Protein AF-0000000084674754 (afdb_homodimer)

pLDDT: mean 93.92, std 8.34, range [37.72, 98.94]

Sequence (606 aa):
MDKSKILLATGLSGFVGRHLQTLPMPASGSWRLLESLPYDLLDPVSLDAWLQTGVPDAVIHLAGQTFVPEAFKDPAHTLQVNLLGTLNLLQALKRAGFNGTFLFVSSGDVYGQVAEADLPITESLAPKPRNPYAVSKVAAELLCLQWGYAEGWRMLIARPFNHIGPGQAPSFVVPGMAQQIVRADGAQRITLEVGDIDVSRDFLDVRDVISAYFALLEHGRSGEIYNLCSGVERTIRELILQMARLRGVSVELVQDPSRLRPADQRRVVGSAAKLQQDTGWKPSISITETLQSVLSDWEAREVMDKSKILLATGLSGFVGRHLQTLPMPASGSWRLLESLPYDLLDPVSLDAWLQTGVPDAVIHLAGQTFVPEAFKDPAHTLQVNLLGTLNLLQALKRAGFNGTFLFVSSGDVYGQVAEADLPITESLAPKPRNPYAVSKVAAELLCLQWGYAEGWRMLIARPFNHIGPGQAPSFVVPGMAQQIVRADGAQRITLEVGDIDVSRDFLDVRDVISAYFALLEHGRSGEIYNLCSGVERTIRELILQMARLRGVSVELVQDPSRLRPADQRRVVGSAAKLQQDTGWKPSISITETLQSVLSDWEAREV

Organism: Aquipseudomonas alcaligenes (strain ATCC 14909 / DSM 50342 / CCUG 1425 / JCM 20561 / NBRC 14159 / NCIMB 9945 / NCTC 10367 / 1577) (NCBI:txid1215092)

Structure (mmCIF, N/CA/C/O backbone):
data_AF-0000000084674754-model_v1
#
loop_
_entity.id
_entity.type
_entity.pdbx_description
1 polymer 'NAD-dependent epimerase/dehydratase family protein'
#
loop_
_atom_site.group_PDB
_atom_site.id
_atom_site.type_symbol
_atom_site.label_atom_id
_atom_site.label_alt_id
_atom_site.label_comp_id
_atom_site.label_asym_id
_atom_site.label_entity_id
_atom_site.label_seq_id
_atom_site.pdbx_PDB_ins_code
_atom_site.Cartn_x
_atom_site.Cartn_y
_atom_site.Cartn_z
_atom_site.occupancy
_atom_site.B_iso_or_equiv
_atom_site.auth_seq_id
_atom_site.auth_comp_id
_atom_site.auth_asym_id
_atom_site.auth_atom_id
_atom_site.pdbx_PDB_model_num
ATOM 1 N N . MET A 1 1 ? 36.625 24.047 5.758 1 37.72 1 MET A N 1
ATOM 2 C CA . MET A 1 1 ? 35.344 24.781 5.715 1 37.72 1 MET A CA 1
ATOM 3 C C . MET A 1 1 ? 34.156 23.828 5.66 1 37.72 1 MET A C 1
ATOM 5 O O . MET A 1 1 ? 34.062 23.016 4.742 1 37.72 1 MET A O 1
ATOM 9 N N . ASP A 1 2 ? 33.656 23.344 6.777 1 52.28 2 ASP A N 1
ATOM 10 C CA . ASP A 1 2 ? 32.781 22.203 7.012 1 52.28 2 ASP A CA 1
ATOM 11 C C . ASP A 1 2 ? 31.531 22.25 6.133 1 52.28 2 ASP A C 1
ATOM 13 O O . ASP A 1 2 ? 30.734 23.203 6.234 1 52.28 2 ASP A O 1
ATOM 17 N N . LYS A 1 3 ? 31.547 21.719 4.91 1 70.19 3 LYS A N 1
ATOM 18 C CA . LYS A 1 3 ? 30.625 21.859 3.783 1 70.19 3 LYS A CA 1
ATOM 19 C C . LYS A 1 3 ? 29.203 21.469 4.176 1 70.19 3 LYS A C 1
ATOM 21 O O . LYS A 1 3 ? 28.984 20.406 4.777 1 70.19 3 LYS A O 1
ATOM 26 N N . SER A 1 4 ? 28.234 22.406 4.199 1 87.38 4 SER A N 1
ATOM 27 C CA . SER A 1 4 ? 26.828 22.234 4.492 1 87.38 4 SER A CA 1
ATOM 28 C C . SER A 1 4 ? 26.25 21.047 3.715 1 87.38 4 SER A C 1
ATOM 30 O O . SER A 1 4 ? 26.672 20.781 2.59 1 87.38 4 SER A O 1
ATOM 32 N N . LYS A 1 5 ? 25.453 20.281 4.43 1 93.88 5 LYS A N 1
ATOM 33 C CA . LYS A 1 5 ? 24.703 19.203 3.789 1 93.88 5 LYS A CA 1
ATOM 34 C C . LYS A 1 5 ? 23.547 19.75 2.957 1 93.88 5 LYS A C 1
ATOM 36 O O . LYS A 1 5 ? 22.875 20.688 3.369 1 93.88 5 LYS A O 1
ATOM 41 N N . ILE A 1 6 ? 23.422 19.203 1.794 1 96.06 6 ILE A N 1
ATOM 42 C CA . ILE A 1 6 ? 22.406 19.672 0.865 1 96.06 6 ILE A CA 1
ATOM 43 C C . ILE A 1 6 ? 21.109 18.922 1.103 1 96.06 6 ILE A C 1
ATOM 45 O O . ILE A 1 6 ? 21.078 17.688 1.097 1 96.06 6 ILE A O 1
ATOM 49 N N . LEU A 1 7 ? 20.031 19.734 1.312 1 97.06 7 LEU A N 1
ATOM 50 C CA . LEU A 1 7 ? 18.688 19.188 1.508 1 97.06 7 LEU A CA 1
ATOM 51 C C . LEU A 1 7 ? 17.797 19.516 0.313 1 97.06 7 LEU A C 1
ATOM 53 O O . LEU A 1 7 ? 17.688 20.672 -0.09 1 97.06 7 LEU A O 1
ATOM 57 N N . LEU A 1 8 ? 17.281 18.5 -0.299 1 98 8 LEU A N 1
ATOM 58 C CA . LEU A 1 8 ? 16.188 18.688 -1.251 1 98 8 LEU A CA 1
ATOM 59 C C . LEU A 1 8 ? 14.836 18.5 -0.576 1 98 8 LEU A C 1
ATOM 61 O O . LEU A 1 8 ? 14.609 17.5 0.103 1 98 8 LEU A O 1
ATOM 65 N N . ALA A 1 9 ? 13.992 19.469 -0.697 1 97.94 9 ALA A N 1
ATOM 66 C CA . ALA A 1 9 ? 12.633 19.359 -0.186 1 97.94 9 ALA A CA 1
ATOM 67 C C . ALA A 1 9 ? 11.609 19.609 -1.295 1 97.94 9 ALA A C 1
ATOM 69 O O . ALA A 1 9 ? 11.68 20.609 -2 1 97.94 9 ALA A O 1
ATOM 70 N N . THR A 1 10 ? 10.773 18.609 -1.489 1 98.5 10 THR A N 1
ATOM 71 C CA . THR A 1 10 ? 9.648 18.828 -2.396 1 98.5 10 THR A CA 1
ATOM 72 C C . THR A 1 10 ? 8.445 19.391 -1.643 1 98.5 10 THR A C 1
ATOM 74 O O . THR A 1 10 ? 8.391 19.312 -0.413 1 98.5 10 THR A O 1
ATOM 77 N N . GLY A 1 11 ? 7.449 19.969 -2.408 1 97.44 11 GLY A N 1
ATOM 78 C CA . GLY A 1 11 ? 6.219 20.453 -1.793 1 97.44 11 GLY A CA 1
ATOM 79 C C . GLY A 1 11 ? 6.391 21.75 -1.045 1 97.44 11 GLY A C 1
ATOM 80 O O . GLY A 1 11 ? 5.652 22.031 -0.101 1 97.44 11 GLY A O 1
ATOM 81 N N . LEU A 1 12 ? 7.332 22.578 -1.44 1 96.56 12 LEU A N 1
ATOM 82 C CA . LEU A 1 12 ? 7.691 23.797 -0.723 1 96.56 12 LEU A CA 1
ATOM 83 C C . LEU A 1 12 ? 6.586 24.844 -0.844 1 96.56 12 LEU A C 1
ATOM 85 O O . LEU A 1 12 ? 6.555 25.812 -0.077 1 96.56 12 LEU A O 1
ATOM 89 N N . SER A 1 13 ? 5.648 24.703 -1.754 1 94.62 13 SER A N 1
ATOM 90 C CA . SER A 1 13 ? 4.57 25.672 -1.922 1 94.62 13 SER A CA 1
ATOM 91 C C . SER A 1 13 ? 3.387 25.344 -1.016 1 94.62 13 SER A C 1
ATOM 93 O O . SER A 1 13 ? 2.447 26.125 -0.902 1 94.62 13 SER A O 1
ATOM 95 N N . GLY A 1 14 ? 3.416 24.219 -0.408 1 95.31 14 GLY A N 1
ATOM 96 C CA . GLY A 1 14 ? 2.348 23.828 0.498 1 95.31 14 GLY A CA 1
ATOM 97 C C . GLY A 1 14 ? 2.502 24.422 1.89 1 95.31 14 GLY A C 1
ATOM 98 O O . GLY A 1 14 ? 3.471 25.125 2.166 1 95.31 14 GLY A O 1
ATOM 99 N N . PHE A 1 15 ? 1.569 24.094 2.789 1 96.5 15 PHE A N 1
ATOM 100 C CA . PHE A 1 15 ? 1.485 24.609 4.148 1 96.5 15 PHE A CA 1
ATOM 101 C C . PHE A 1 15 ? 2.777 24.344 4.91 1 96.5 15 PHE A C 1
ATOM 103 O O . PHE A 1 15 ? 3.451 25.281 5.352 1 96.5 15 PHE A O 1
ATOM 110 N N . VAL A 1 16 ? 3.244 23.031 5.012 1 97.56 16 VAL A N 1
ATOM 111 C CA . VAL A 1 16 ? 4.441 22.656 5.762 1 97.56 16 VAL A CA 1
ATOM 112 C C . VAL A 1 16 ? 5.684 23.156 5.035 1 97.56 16 VAL A C 1
ATOM 114 O O . VAL A 1 16 ? 6.625 23.641 5.668 1 97.56 16 VAL A O 1
ATOM 117 N N . GLY A 1 17 ? 5.676 23.094 3.703 1 97.12 17 GLY A N 1
ATOM 118 C CA . GLY A 1 17 ? 6.805 23.531 2.895 1 97.12 17 GLY A CA 1
ATOM 119 C C . GLY A 1 17 ? 7.145 25 3.088 1 97.12 17 GLY A C 1
ATOM 120 O O . GLY A 1 17 ? 8.32 25.359 3.174 1 97.12 17 GLY A O 1
ATOM 121 N N . ARG A 1 18 ? 6.145 25.875 3.166 1 96.25 18 ARG A N 1
ATOM 122 C CA . ARG A 1 18 ? 6.367 27.297 3.359 1 96.25 18 ARG A CA 1
ATOM 123 C C . ARG A 1 18 ? 7.047 27.562 4.699 1 96.25 18 ARG A C 1
ATOM 125 O O . ARG A 1 18 ? 7.918 28.438 4.793 1 96.25 18 ARG A O 1
ATOM 132 N N . HIS A 1 19 ? 6.629 26.844 5.707 1 97 19 HIS A N 1
ATOM 133 C CA . HIS A 1 19 ? 7.27 26.984 7.012 1 97 19 HIS A CA 1
ATOM 134 C C . HIS A 1 19 ? 8.695 26.453 6.98 1 97 19 HIS A C 1
ATOM 136 O O . HIS A 1 19 ? 9.594 27.047 7.582 1 97 19 HIS A O 1
ATOM 142 N N . LEU A 1 20 ? 8.898 25.328 6.281 1 96.38 20 LEU A N 1
ATOM 143 C CA . LEU A 1 20 ? 10.219 24.719 6.164 1 96.38 20 LEU A CA 1
ATOM 144 C C . LEU A 1 20 ? 11.211 25.703 5.547 1 96.38 20 LEU A C 1
ATOM 146 O O . LEU A 1 20 ? 12.375 25.766 5.949 1 96.38 20 LEU A O 1
ATOM 150 N N . GLN A 1 21 ? 10.742 26.516 4.629 1 93.94 21 GLN A N 1
ATOM 151 C CA . GLN A 1 21 ? 11.578 27.484 3.924 1 93.94 21 GLN A CA 1
ATOM 152 C C . GLN A 1 21 ? 11.898 28.688 4.809 1 93.94 21 GLN A C 1
ATOM 154 O O . GLN A 1 21 ? 12.93 29.344 4.629 1 93.94 21 GLN A O 1
ATOM 159 N N . THR A 1 22 ? 11.055 28.984 5.781 1 91.69 22 THR A N 1
ATOM 160 C CA . THR A 1 22 ? 11.172 30.25 6.504 1 91.69 22 THR A CA 1
ATOM 161 C C . THR A 1 22 ? 11.828 30.031 7.867 1 91.69 22 THR A C 1
ATOM 163 O O . THR A 1 22 ? 12.461 30.938 8.406 1 91.69 22 THR A O 1
ATOM 166 N N . LEU A 1 23 ? 11.672 28.844 8.391 1 89.12 23 LEU A N 1
ATOM 167 C CA . LEU A 1 23 ? 12.266 28.562 9.695 1 89.12 23 LEU A CA 1
ATOM 168 C C . LEU A 1 23 ? 13.781 28.406 9.578 1 89.12 23 LEU A C 1
ATOM 170 O O . LEU A 1 23 ? 14.289 27.938 8.562 1 89.12 23 LEU A O 1
ATOM 174 N N . PRO A 1 24 ? 14.414 28.891 10.664 1 83.19 24 PRO A N 1
ATOM 175 C CA . PRO A 1 24 ? 15.859 28.672 10.672 1 83.19 24 PRO A CA 1
ATOM 176 C C . PRO A 1 24 ? 16.234 27.203 10.688 1 83.19 24 PRO A C 1
ATOM 178 O O . PRO A 1 24 ? 15.562 26.391 11.344 1 83.19 24 PRO A O 1
ATOM 181 N N . MET A 1 25 ? 17.25 26.953 9.906 1 81 25 MET A N 1
ATOM 182 C CA . MET A 1 25 ? 17.75 25.594 9.914 1 81 25 MET A CA 1
ATOM 183 C C . MET A 1 25 ? 18.359 25.234 11.266 1 81 25 MET A C 1
ATOM 185 O O . MET A 1 25 ? 18.984 26.078 11.906 1 81 25 MET A O 1
ATOM 189 N N . PRO A 1 26 ? 18.031 23.953 11.602 1 78.25 26 PRO A N 1
ATOM 190 C CA . PRO A 1 26 ? 18.641 23.578 12.875 1 78.25 26 PRO A CA 1
ATOM 191 C C . PRO A 1 26 ? 20.172 23.688 12.844 1 78.25 26 PRO A C 1
ATOM 193 O O . PRO A 1 26 ? 20.781 23.531 11.781 1 78.25 26 PRO A O 1
ATOM 196 N N . ALA A 1 27 ? 20.594 24.031 14.016 1 66.94 27 ALA A N 1
ATOM 197 C CA . ALA A 1 27 ? 22.047 24.203 14.156 1 66.94 27 ALA A CA 1
ATOM 198 C C . ALA A 1 27 ? 22.766 22.891 13.859 1 66.94 27 ALA A C 1
ATOM 200 O O . ALA A 1 27 ? 23.828 22.891 13.227 1 66.94 27 ALA A O 1
ATOM 201 N N . SER A 1 28 ? 22.125 21.906 14.289 1 69 28 SER A N 1
ATOM 202 C CA . SER A 1 28 ? 22.766 20.609 14.055 1 69 28 SER A CA 1
ATOM 203 C C . SER A 1 28 ? 22.641 20.188 12.594 1 69 28 SER A C 1
ATOM 205 O O . SER A 1 28 ? 21.625 20.469 11.953 1 69 28 SER A O 1
ATOM 207 N N . GLY A 1 29 ? 23.641 19.75 11.938 1 70.94 29 GLY A N 1
ATOM 208 C CA . GLY A 1 29 ? 23.641 19.094 10.633 1 70.94 29 GLY A CA 1
ATOM 209 C C . GLY A 1 29 ? 24.109 20 9.516 1 70.94 29 GLY A C 1
ATOM 210 O O . GLY A 1 29 ? 24.516 19.531 8.445 1 70.94 29 GLY A O 1
ATOM 211 N N . SER A 1 30 ? 23.953 21.406 9.789 1 85.31 30 SER A N 1
ATOM 212 C CA . SER A 1 30 ? 24.438 22.359 8.797 1 85.31 30 SER A CA 1
ATOM 213 C C . SER A 1 30 ? 23.781 22.109 7.441 1 85.31 30 SER A C 1
ATOM 215 O O . SER A 1 30 ? 24.469 21.906 6.438 1 85.31 30 SER A O 1
ATOM 217 N N . TRP A 1 31 ? 22.406 22.266 7.434 1 92.81 31 TRP A N 1
ATOM 218 C CA . TRP A 1 31 ? 21.656 21.984 6.219 1 92.81 31 TRP A CA 1
ATOM 219 C C . TRP A 1 31 ? 21.484 23.25 5.383 1 92.81 31 TRP A C 1
ATOM 221 O O . TRP A 1 31 ? 21.3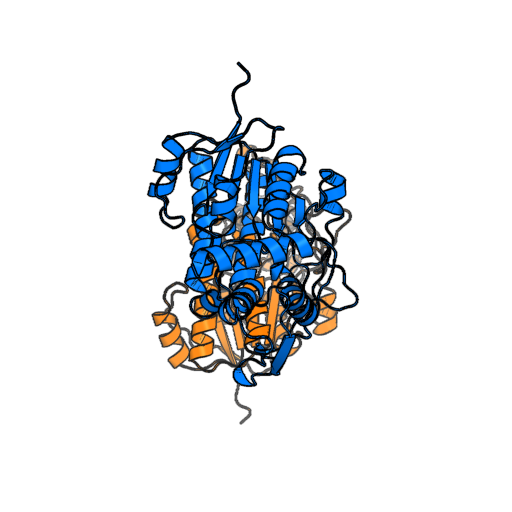28 24.344 5.93 1 92.81 31 TRP A O 1
ATOM 231 N N . ARG A 1 32 ? 21.562 23.031 4.137 1 92.25 32 ARG A N 1
ATOM 232 C CA . ARG A 1 32 ? 21.188 24.062 3.168 1 92.25 32 ARG A CA 1
ATOM 233 C C . ARG A 1 32 ? 20.188 23.516 2.148 1 92.25 32 ARG A C 1
ATOM 235 O O . ARG A 1 32 ? 20.406 22.438 1.577 1 92.25 32 ARG A O 1
ATOM 242 N N . LEU A 1 33 ? 19.156 24.312 1.913 1 94.62 33 LEU A N 1
ATOM 243 C CA . LEU A 1 33 ? 18.156 23.875 0.943 1 94.62 33 LEU A CA 1
ATOM 244 C C . LEU A 1 33 ? 18.688 24 -0.48 1 94.62 33 LEU A C 1
ATOM 246 O O . LEU A 1 33 ? 19.25 25.031 -0.846 1 94.62 33 LEU A O 1
ATOM 250 N N . LEU A 1 34 ? 18.531 22.938 -1.22 1 94.81 34 LEU A N 1
ATOM 251 C CA . LEU A 1 34 ? 18.812 23.031 -2.65 1 94.81 34 LEU A CA 1
ATOM 252 C C . LEU A 1 34 ? 17.812 23.953 -3.342 1 94.81 34 LEU A C 1
ATOM 254 O O . LEU A 1 34 ? 16.609 23.844 -3.133 1 94.81 34 LEU A O 1
ATOM 258 N N . GLU A 1 35 ? 18.344 24.859 -4.082 1 92.5 35 GLU A N 1
ATOM 259 C CA . GLU A 1 35 ? 17.453 25.781 -4.805 1 92.5 35 GLU A CA 1
ATOM 260 C C . GLU A 1 35 ? 16.453 25.016 -5.66 1 92.5 35 GLU A C 1
ATOM 262 O O . GLU A 1 35 ? 16.828 24.125 -6.422 1 92.5 35 GLU A O 1
ATOM 267 N N . SER A 1 36 ? 15.242 25.391 -5.461 1 88.19 36 SER A N 1
ATOM 268 C CA . SER A 1 36 ? 14.18 24.672 -6.152 1 88.19 36 SER A CA 1
ATOM 269 C C . SER A 1 36 ? 13.961 25.219 -7.559 1 88.19 36 SER A C 1
ATOM 271 O O . SER A 1 36 ? 13.859 26.438 -7.746 1 88.19 36 SER A O 1
ATOM 273 N N . LEU A 1 37 ? 13.914 24.344 -8.523 1 92.12 37 LEU A N 1
ATOM 274 C CA . LEU A 1 37 ? 13.414 24.656 -9.859 1 92.12 37 LEU A CA 1
ATOM 275 C C . LEU A 1 37 ? 11.977 24.172 -10.023 1 92.12 37 LEU A C 1
ATOM 277 O O . LEU A 1 37 ? 11.523 23.281 -9.289 1 92.12 37 LEU A O 1
ATOM 281 N N . PRO A 1 38 ? 11.273 24.906 -10.953 1 94.56 38 PRO A N 1
ATOM 282 C CA . PRO A 1 38 ? 9.93 24.375 -11.234 1 94.56 38 PRO A CA 1
ATOM 283 C C . PRO A 1 38 ? 9.953 22.906 -11.617 1 94.56 38 PRO A C 1
ATOM 285 O O . PRO A 1 38 ? 10.797 22.469 -12.406 1 94.56 38 PRO A O 1
ATOM 288 N N . TYR A 1 39 ? 9.109 22.156 -11 1 96.75 39 TYR A N 1
ATOM 289 C CA . TYR A 1 39 ? 9.047 20.719 -11.297 1 96.75 39 TYR A CA 1
ATOM 290 C C . TYR A 1 39 ? 7.621 20.203 -11.211 1 96.75 39 TYR A C 1
ATOM 292 O O . TYR A 1 39 ? 6.742 20.875 -10.656 1 96.75 39 TYR A O 1
ATOM 300 N N . ASP A 1 40 ? 7.363 19.078 -11.867 1 97.94 40 ASP A N 1
ATOM 301 C CA . ASP A 1 40 ? 6.156 18.266 -11.781 1 97.94 40 ASP A CA 1
ATOM 302 C C . ASP A 1 40 ? 6.496 16.797 -11.508 1 97.94 40 ASP A C 1
ATOM 304 O O . ASP A 1 40 ? 7.23 16.172 -12.273 1 97.94 40 ASP A O 1
ATOM 308 N N . LEU A 1 41 ? 5.973 16.297 -10.391 1 98.44 41 LEU A N 1
ATOM 309 C CA . LEU A 1 41 ? 6.273 14.914 -10.023 1 98.44 41 LEU A CA 1
ATOM 310 C C . LEU A 1 41 ? 5.895 13.953 -11.141 1 98.44 41 LEU A C 1
ATOM 312 O O . LEU A 1 41 ? 6.453 12.859 -11.242 1 98.44 41 LEU A O 1
ATOM 316 N N . LEU A 1 42 ? 4.922 14.328 -11.945 1 98.31 42 LEU A N 1
ATOM 317 C CA . LEU A 1 42 ? 4.445 13.445 -13.008 1 98.31 42 LEU A CA 1
ATOM 318 C C . LEU A 1 42 ? 5.195 13.703 -14.305 1 98.31 42 LEU A C 1
ATOM 320 O O . LEU A 1 42 ? 4.863 13.125 -15.344 1 98.31 42 LEU A O 1
ATOM 324 N N . ASP A 1 43 ? 6.238 14.57 -14.266 1 98.31 43 ASP A N 1
ATOM 325 C CA . ASP A 1 43 ? 7.109 14.844 -15.398 1 98.31 43 ASP A CA 1
ATOM 326 C C . ASP A 1 43 ? 8.562 14.516 -15.07 1 98.31 43 ASP A C 1
ATOM 328 O O . ASP A 1 43 ? 9.32 15.391 -14.641 1 98.31 43 ASP A O 1
ATOM 332 N N . PRO A 1 44 ? 8.984 13.328 -15.438 1 98.06 44 PRO A N 1
ATO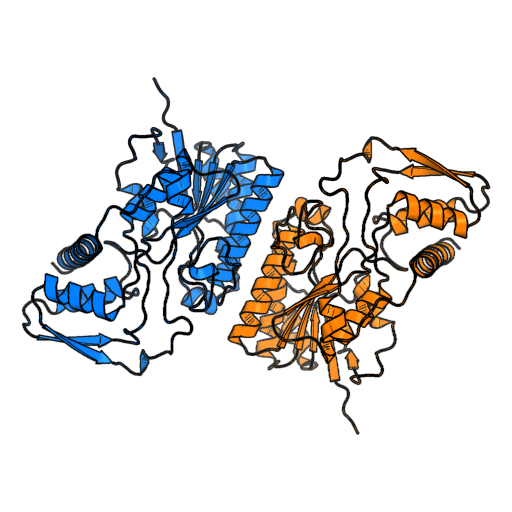M 333 C CA . PRO A 1 44 ? 10.344 12.898 -15.094 1 98.06 44 PRO A CA 1
ATOM 334 C C . PRO A 1 44 ? 11.414 13.852 -15.625 1 98.06 44 PRO A C 1
ATOM 336 O O . PRO A 1 44 ? 12.453 14.047 -14.984 1 98.06 44 PRO A O 1
ATOM 339 N N . VAL A 1 45 ? 11.18 14.477 -16.719 1 98.12 45 VAL A N 1
ATOM 340 C CA . VAL A 1 45 ? 12.156 15.367 -17.344 1 98.12 45 VAL A CA 1
ATOM 341 C C . VAL A 1 45 ? 12.406 16.578 -16.438 1 98.12 45 VAL A C 1
ATOM 343 O O . VAL A 1 45 ? 13.547 17.016 -16.297 1 98.12 45 VAL A O 1
ATOM 346 N N . SER A 1 46 ? 11.406 17.109 -15.859 1 98.38 46 SER A N 1
ATOM 347 C CA . SER A 1 46 ? 11.547 18.266 -14.977 1 98.38 46 SER A CA 1
ATOM 348 C C . SER A 1 46 ? 12.32 17.906 -13.711 1 98.38 46 SER A C 1
ATOM 350 O O . SER A 1 46 ? 13.062 18.719 -13.172 1 98.38 46 SER A O 1
ATOM 352 N N . LEU A 1 47 ? 12.195 16.688 -13.219 1 98.44 47 LEU A N 1
ATOM 353 C CA . LEU A 1 47 ? 12.906 16.219 -12.039 1 98.44 47 LEU A CA 1
ATOM 354 C C . LEU A 1 47 ? 14.391 16.016 -12.344 1 98.44 47 LEU A C 1
ATOM 356 O O . LEU A 1 47 ? 15.25 16.391 -11.539 1 98.44 47 LEU A O 1
ATOM 360 N N . ASP A 1 48 ? 14.664 15.477 -13.531 1 98.19 48 ASP A N 1
ATOM 361 C CA . ASP A 1 48 ? 16.047 15.336 -13.961 1 98.19 48 ASP A CA 1
ATOM 362 C C . ASP A 1 48 ? 16.734 16.688 -14.047 1 98.19 48 ASP A C 1
ATOM 364 O O . ASP A 1 48 ? 17.891 16.844 -13.617 1 98.19 48 ASP A O 1
ATOM 368 N N . ALA A 1 49 ? 16.047 17.641 -14.633 1 97.88 49 ALA A N 1
ATOM 369 C CA . ALA A 1 49 ? 16.594 18.984 -14.766 1 97.88 49 ALA A CA 1
ATOM 370 C C . ALA A 1 49 ? 16.891 19.594 -13.398 1 97.88 49 ALA A C 1
ATOM 372 O O . ALA A 1 49 ? 17.938 20.219 -13.203 1 97.88 49 ALA A O 1
ATOM 373 N N . TRP A 1 50 ? 16 19.406 -12.453 1 97.44 50 TRP A N 1
ATOM 374 C CA . TRP A 1 50 ? 16.188 19.906 -11.094 1 97.44 50 TRP A CA 1
ATOM 375 C C . TRP A 1 50 ? 17.422 19.281 -10.453 1 97.44 50 TRP A C 1
ATOM 377 O O . TRP A 1 50 ? 18.25 20 -9.875 1 97.44 50 TRP A O 1
ATOM 387 N N . LEU A 1 51 ? 17.625 18.016 -10.617 1 97.5 51 LEU A N 1
ATOM 388 C CA . LEU A 1 51 ? 18.672 17.297 -9.922 1 97.5 51 LEU A CA 1
ATOM 389 C C . LEU A 1 51 ? 20.016 17.484 -10.609 1 97.5 51 LEU A C 1
ATOM 391 O O . LEU A 1 51 ? 21.062 17.094 -10.078 1 97.5 51 LEU A O 1
ATOM 395 N N . GLN A 1 52 ? 20.016 18.094 -11.805 1 96.31 52 GLN A N 1
ATOM 396 C CA . GLN A 1 52 ? 21.266 18.5 -12.445 1 96.31 52 GLN A CA 1
ATOM 397 C C . GLN A 1 52 ? 21.922 19.656 -11.695 1 96.31 52 GLN A C 1
ATOM 399 O O . GLN A 1 52 ? 23.125 19.875 -11.82 1 96.31 52 GLN A O 1
ATOM 404 N N . THR A 1 53 ? 21.109 20.312 -10.914 1 95.19 53 THR A N 1
ATOM 405 C CA . THR A 1 53 ? 21.641 21.469 -10.188 1 95.19 53 THR A CA 1
ATOM 406 C C . THR A 1 53 ? 22.438 21.016 -8.969 1 95.19 53 THR A C 1
ATOM 408 O O . THR A 1 53 ? 23.203 21.797 -8.391 1 95.19 53 THR A O 1
ATOM 411 N N . GLY A 1 54 ? 22.219 19.812 -8.523 1 95.69 54 GLY A N 1
ATOM 412 C CA . GLY A 1 54 ? 22.938 19.266 -7.387 1 95.69 54 GLY A CA 1
ATOM 413 C C . GLY A 1 54 ? 22.344 17.969 -6.863 1 95.69 54 GLY A C 1
ATOM 414 O O . GLY A 1 54 ? 21.109 17.797 -6.883 1 95.69 54 GLY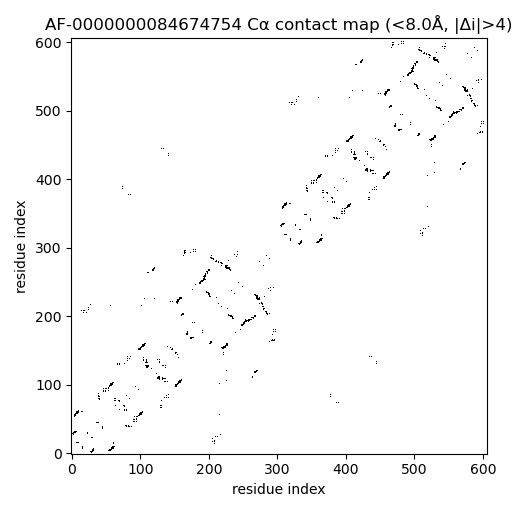 A O 1
ATOM 415 N N . VAL A 1 55 ? 23.188 17.125 -6.375 1 97.06 55 VAL A N 1
ATOM 416 C CA . VAL A 1 55 ? 22.75 15.898 -5.738 1 97.06 55 VAL A CA 1
ATOM 417 C C . VAL A 1 55 ? 22.594 16.125 -4.234 1 97.06 55 VAL A C 1
ATOM 419 O O . VAL A 1 55 ? 23.562 16.469 -3.551 1 97.06 55 VAL A O 1
ATOM 422 N N . PRO A 1 56 ? 21.453 15.93 -3.717 1 98.12 56 PRO A N 1
ATOM 423 C CA . PRO A 1 56 ? 21.25 16.203 -2.291 1 98.12 56 PRO A CA 1
ATOM 424 C C . PRO A 1 56 ? 21.828 15.109 -1.396 1 98.12 56 PRO A C 1
ATOM 426 O O . PRO A 1 56 ? 21.984 13.969 -1.831 1 98.12 56 PRO A O 1
ATOM 429 N N . ASP A 1 57 ? 22.141 15.516 -0.193 1 97.5 57 ASP A N 1
ATOM 430 C CA . ASP A 1 57 ? 22.531 14.57 0.847 1 97.5 57 ASP A CA 1
ATOM 431 C C . ASP A 1 57 ? 21.312 13.938 1.512 1 97.5 57 ASP A C 1
ATOM 433 O O . ASP A 1 57 ? 21.391 12.836 2.055 1 97.5 57 ASP A O 1
ATOM 437 N N . ALA A 1 58 ? 20.219 14.656 1.518 1 98.25 58 ALA A N 1
ATOM 438 C CA . ALA A 1 58 ? 18.969 14.18 2.076 1 98.25 58 ALA A CA 1
ATOM 439 C C . ALA A 1 58 ? 17.766 14.781 1.334 1 98.25 58 ALA A C 1
ATOM 441 O O . ALA A 1 58 ? 17.906 15.82 0.677 1 98.25 58 ALA A O 1
ATOM 442 N N . VAL A 1 59 ? 16.703 14.07 1.417 1 98.75 59 VAL A N 1
ATOM 443 C CA . VAL A 1 59 ? 15.445 14.508 0.812 1 98.75 59 VAL A CA 1
ATOM 444 C C . VAL A 1 59 ? 14.336 14.492 1.86 1 98.75 59 VAL A C 1
ATOM 446 O O . VAL A 1 59 ? 14.219 13.547 2.641 1 98.75 59 VAL A O 1
ATOM 449 N N . ILE A 1 60 ? 13.633 15.555 2.006 1 98.81 60 ILE A N 1
ATOM 450 C CA . ILE A 1 60 ? 12.32 15.562 2.635 1 98.81 60 ILE A CA 1
ATOM 451 C C . ILE A 1 60 ? 11.234 15.656 1.562 1 98.81 60 ILE A C 1
ATOM 453 O O . ILE A 1 60 ? 11.078 16.703 0.925 1 98.81 60 ILE A O 1
ATOM 457 N N . HIS A 1 61 ? 10.508 14.602 1.368 1 98.94 61 HIS A N 1
ATOM 458 C CA . HIS A 1 61 ? 9.5 14.555 0.319 1 98.94 61 HIS A CA 1
ATOM 459 C C . HIS A 1 61 ? 8.117 14.906 0.87 1 98.94 61 HIS A C 1
ATOM 461 O O . HIS A 1 61 ? 7.371 14.016 1.292 1 98.94 61 HIS A O 1
ATOM 467 N N . LEU A 1 62 ? 7.715 16.172 0.704 1 98.62 62 LEU A N 1
ATOM 468 C CA . LEU A 1 62 ? 6.441 16.672 1.214 1 98.62 62 LEU A CA 1
ATOM 469 C C . LEU A 1 62 ? 5.387 16.688 0.114 1 98.62 62 LEU A C 1
ATOM 471 O O . LEU A 1 62 ? 4.188 16.75 0.4 1 98.62 62 LEU A O 1
ATOM 475 N N . ALA A 1 63 ? 5.816 16.703 -1.116 1 98.5 63 ALA A N 1
ATOM 476 C CA . ALA A 1 63 ? 4.902 16.922 -2.232 1 98.5 63 ALA A CA 1
ATOM 477 C C . ALA A 1 63 ? 3.893 15.781 -2.354 1 98.5 63 ALA A C 1
ATOM 479 O O . ALA A 1 63 ? 4.242 14.617 -2.174 1 98.5 63 ALA A O 1
ATOM 480 N N . GLY A 1 64 ? 2.705 16.125 -2.686 1 97.81 64 GLY A N 1
ATOM 481 C CA . GLY A 1 64 ? 1.63 15.164 -2.889 1 97.81 64 GLY A CA 1
ATOM 482 C C . GLY A 1 64 ? 0.254 15.797 -2.881 1 97.81 64 GLY A C 1
ATOM 483 O O . GLY A 1 64 ? 0.107 16.969 -2.506 1 97.81 64 GLY A O 1
ATOM 484 N N . GLN A 1 65 ? -0.725 15.141 -3.477 1 97.62 65 GLN A N 1
ATOM 485 C CA . GLN A 1 65 ? -2.129 15.492 -3.291 1 97.62 65 GLN A CA 1
ATOM 486 C C . GLN A 1 65 ? -2.623 15.07 -1.911 1 97.62 65 GLN A C 1
ATOM 488 O O . GLN A 1 65 ? -2.633 13.883 -1.585 1 97.62 65 GLN A O 1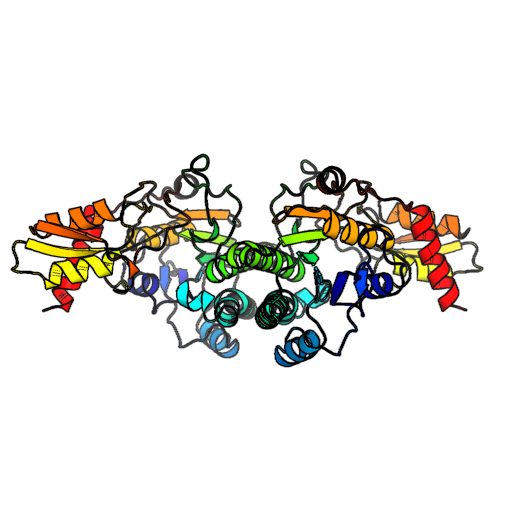
ATOM 493 N N . THR A 1 66 ? -3.008 16.078 -1.063 1 95.06 66 THR A N 1
ATOM 494 C CA . THR A 1 66 ? -3.227 15.773 0.346 1 95.06 66 THR A CA 1
ATOM 495 C C . THR A 1 66 ? -4.691 15.984 0.723 1 95.06 66 THR A C 1
ATOM 497 O O . THR A 1 66 ? -5.113 15.617 1.819 1 95.06 66 THR A O 1
ATOM 500 N N . PHE A 1 67 ? -5.418 16.656 -0.159 1 93.75 67 PHE A N 1
ATOM 501 C CA . PHE A 1 67 ? -6.793 17.031 0.161 1 93.75 67 PHE A CA 1
ATOM 502 C C . PHE A 1 67 ? -7.73 15.844 -0.044 1 93.75 67 PHE A C 1
ATOM 504 O O . PHE A 1 67 ? -7.973 15.43 -1.179 1 93.75 67 PHE A O 1
ATOM 511 N N . VAL A 1 68 ? -8.305 15.32 1.091 1 94 68 VAL A N 1
ATOM 512 C CA . VAL A 1 68 ? -9.039 14.062 1.099 1 94 68 VAL A CA 1
ATOM 513 C C . VAL A 1 68 ? -10.273 14.18 0.204 1 94 68 VAL A C 1
ATOM 515 O O . VAL A 1 68 ? -10.531 13.297 -0.623 1 94 68 VAL A O 1
ATOM 518 N N . PRO A 1 69 ? -11.055 15.266 0.253 1 92.69 69 PRO A N 1
ATOM 519 C CA . PRO A 1 69 ? -12.211 15.367 -0.65 1 92.69 69 PRO A CA 1
ATOM 520 C C . PRO A 1 69 ? -11.805 15.297 -2.123 1 92.69 69 PRO A C 1
ATOM 522 O O . PRO A 1 69 ? -12.5 14.656 -2.922 1 92.69 69 PRO A O 1
ATOM 525 N N . GLU A 1 70 ? -10.68 15.938 -2.443 1 95.44 70 GLU A N 1
ATOM 526 C CA . GLU A 1 70 ? -10.18 15.844 -3.812 1 95.44 70 GLU A CA 1
ATOM 527 C C . GLU A 1 70 ? -9.781 14.414 -4.16 1 95.44 70 GLU A C 1
ATOM 529 O O . GLU A 1 70 ? -9.953 13.977 -5.301 1 95.44 70 GLU A O 1
ATOM 534 N N . ALA A 1 71 ? -9.273 13.664 -3.23 1 97.44 71 ALA A N 1
ATOM 535 C CA . ALA A 1 71 ? -8.867 12.281 -3.453 1 97.44 71 ALA A CA 1
ATOM 536 C C . ALA A 1 71 ? -10.07 11.406 -3.809 1 97.44 71 ALA A C 1
ATOM 538 O O . ALA A 1 71 ? -9.953 10.484 -4.617 1 97.44 71 ALA A O 1
ATOM 539 N N . PHE A 1 72 ? -11.203 11.68 -3.197 1 96.38 72 PHE A N 1
ATOM 540 C CA . PHE A 1 72 ? -12.414 10.938 -3.541 1 96.38 72 PHE A CA 1
ATOM 541 C C . PHE A 1 72 ? -12.906 11.32 -4.93 1 96.38 72 PHE A C 1
ATOM 543 O O . PHE A 1 72 ? -13.375 10.469 -5.688 1 96.38 72 PHE A O 1
ATOM 550 N N . LYS A 1 73 ? -12.797 12.602 -5.207 1 97.19 73 LYS A N 1
ATOM 551 C CA . LYS A 1 73 ? -13.273 13.117 -6.484 1 97.19 73 LYS A CA 1
ATOM 552 C C . LYS A 1 73 ? -12.445 12.57 -7.645 1 97.19 73 LYS A C 1
ATOM 554 O O . LYS A 1 73 ? -12.984 12.242 -8.703 1 97.19 73 LYS A O 1
ATOM 559 N N . ASP A 1 74 ? -11.18 12.508 -7.473 1 98.38 74 ASP A N 1
ATOM 560 C CA . ASP A 1 74 ? -10.242 12.039 -8.492 1 98.38 74 ASP A CA 1
ATOM 561 C C . ASP A 1 74 ? -9.172 11.141 -7.887 1 98.38 74 ASP A C 1
ATOM 563 O O . ASP A 1 74 ? -8 11.516 -7.82 1 98.38 74 ASP A O 1
ATOM 567 N N . PRO A 1 75 ? -9.594 9.914 -7.566 1 98.69 75 PRO A N 1
ATOM 568 C CA . PRO A 1 75 ? -8.641 9.008 -6.914 1 98.69 75 PRO A CA 1
ATOM 569 C C . PRO A 1 75 ? -7.469 8.641 -7.816 1 98.69 75 PRO A C 1
ATOM 571 O O . PRO A 1 75 ? -6.352 8.43 -7.332 1 98.69 75 PRO A O 1
ATOM 574 N N . ALA A 1 76 ? -7.684 8.562 -9.133 1 98.69 76 ALA A N 1
ATOM 575 C CA . ALA A 1 76 ? -6.605 8.234 -10.062 1 98.69 76 ALA A CA 1
ATOM 576 C C . ALA A 1 76 ? -5.484 9.266 -9.992 1 98.69 76 ALA A C 1
ATOM 578 O O . ALA A 1 76 ? -4.309 8.906 -9.883 1 98.69 76 ALA A O 1
ATOM 579 N N . HIS A 1 77 ? -5.898 10.516 -10.062 1 98.62 77 HIS A N 1
ATOM 580 C CA . HIS A 1 77 ? -4.91 11.586 -9.984 1 98.62 77 HIS A CA 1
ATOM 581 C C . HIS A 1 77 ? -4.156 11.547 -8.656 1 98.62 77 HIS A C 1
ATOM 583 O O . HIS A 1 77 ? -2.939 11.742 -8.625 1 98.62 77 HIS A O 1
ATOM 589 N N . THR A 1 78 ? -4.82 11.305 -7.566 1 98.81 78 THR A N 1
ATOM 590 C CA . THR A 1 78 ? -4.203 11.227 -6.246 1 98.81 78 THR A CA 1
ATOM 591 C C . THR A 1 78 ? -3.174 10.102 -6.199 1 98.81 78 THR A C 1
ATOM 593 O O . THR A 1 78 ? -2.051 10.297 -5.734 1 98.81 78 THR A O 1
ATOM 596 N N . LEU A 1 79 ? -3.529 8.93 -6.73 1 98.88 79 LEU A N 1
ATOM 597 C CA . LEU A 1 79 ? -2.615 7.793 -6.781 1 98.88 79 LEU A CA 1
ATOM 598 C C . LEU A 1 79 ? -1.425 8.094 -7.688 1 98.88 79 LEU A C 1
ATOM 600 O O . LEU A 1 79 ? -0.291 7.727 -7.371 1 98.88 79 LEU A O 1
ATOM 604 N N . GLN A 1 80 ? -1.699 8.734 -8.781 1 98.75 80 GLN A N 1
ATOM 605 C CA . GLN A 1 80 ? -0.63 9.078 -9.711 1 98.75 80 GLN A CA 1
ATOM 606 C C . GLN A 1 80 ? 0.378 10.023 -9.07 1 98.75 80 GLN A C 1
ATOM 608 O O . GLN A 1 80 ? 1.582 9.758 -9.078 1 98.75 80 GLN A O 1
ATOM 613 N N . VAL A 1 81 ? -0.115 11.055 -8.477 1 98.81 81 VAL A N 1
ATOM 614 C CA . VAL A 1 81 ? 0.767 12.07 -7.914 1 98.81 81 VAL A CA 1
ATOM 615 C C . VAL A 1 81 ? 1.52 11.5 -6.719 1 98.81 81 VAL A C 1
ATOM 617 O O . VAL A 1 81 ? 2.744 11.609 -6.633 1 98.81 81 VAL A O 1
ATOM 620 N N . ASN A 1 82 ? 0.852 10.883 -5.801 1 98.94 82 ASN A N 1
ATOM 621 C CA . ASN A 1 82 ? 1.444 10.484 -4.527 1 98.94 82 ASN A CA 1
ATOM 622 C C . ASN A 1 82 ? 2.318 9.242 -4.68 1 98.94 82 ASN A C 1
ATOM 624 O O . ASN A 1 82 ? 3.314 9.086 -3.971 1 98.94 82 ASN A O 1
ATOM 628 N N . LEU A 1 83 ? 1.922 8.336 -5.598 1 98.94 83 LEU A N 1
ATOM 629 C CA . LEU A 1 83 ? 2.668 7.09 -5.734 1 98.94 83 LEU A CA 1
ATOM 630 C C . LEU A 1 83 ? 3.594 7.137 -6.945 1 98.94 83 LEU A C 1
ATOM 632 O O . LEU A 1 83 ? 4.812 7.035 -6.805 1 98.94 83 LEU A O 1
ATOM 636 N N . LEU A 1 84 ? 3.045 7.32 -8.141 1 98.88 84 LEU A N 1
ATOM 637 C CA . LEU A 1 84 ? 3.879 7.359 -9.336 1 98.88 84 LEU A CA 1
ATOM 638 C C . LEU A 1 84 ? 4.801 8.57 -9.312 1 98.88 84 LEU A C 1
ATOM 640 O O . LEU A 1 84 ? 5.93 8.508 -9.805 1 98.88 84 LEU A O 1
ATOM 644 N N . GLY A 1 85 ? 4.27 9.688 -8.805 1 98.88 85 GLY A N 1
ATOM 645 C CA . GLY A 1 85 ? 5.133 10.844 -8.625 1 98.88 85 GLY A CA 1
ATOM 646 C C . GLY A 1 85 ? 6.324 10.562 -7.727 1 98.88 85 GLY A C 1
ATOM 647 O O . GLY A 1 85 ? 7.438 11 -8.016 1 98.88 85 GLY A O 1
ATOM 648 N N . THR A 1 86 ? 6.094 9.836 -6.609 1 98.94 86 THR A N 1
ATOM 649 C CA . THR A 1 86 ? 7.18 9.43 -5.723 1 98.94 86 THR A CA 1
ATOM 650 C C . THR A 1 86 ? 8.164 8.523 -6.457 1 98.94 86 THR A C 1
ATOM 652 O 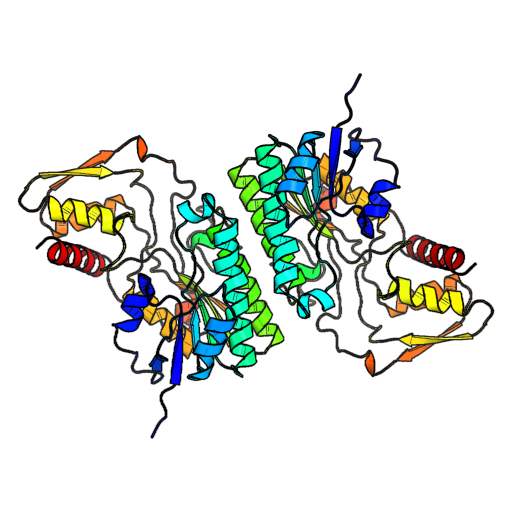O . THR A 1 86 ? 9.375 8.68 -6.32 1 98.94 86 THR A O 1
ATOM 655 N N . LEU A 1 87 ? 7.652 7.574 -7.254 1 98.94 87 LEU A N 1
ATOM 656 C CA . LEU A 1 87 ? 8.516 6.711 -8.055 1 98.94 87 LEU A CA 1
ATOM 657 C C . LEU A 1 87 ? 9.398 7.539 -8.984 1 98.94 87 LEU A C 1
ATOM 659 O O . LEU A 1 87 ? 10.602 7.285 -9.086 1 98.94 87 LEU A O 1
ATOM 663 N N . ASN A 1 88 ? 8.789 8.516 -9.641 1 98.88 88 ASN A N 1
ATOM 664 C CA . ASN A 1 88 ? 9.547 9.375 -10.547 1 98.88 88 ASN A CA 1
ATOM 665 C C . ASN A 1 88 ? 10.688 10.078 -9.82 1 98.88 88 ASN A C 1
ATOM 667 O O . ASN A 1 88 ? 11.797 10.18 -10.352 1 98.88 88 ASN A O 1
ATOM 671 N N . LEU A 1 89 ? 10.398 10.57 -8.641 1 98.88 89 LEU A N 1
ATOM 672 C CA . LEU A 1 89 ? 11.422 11.242 -7.859 1 98.88 89 LEU A CA 1
ATOM 673 C C . LEU A 1 89 ? 12.547 10.281 -7.488 1 98.88 89 LEU A C 1
ATOM 675 O O . LEU A 1 89 ? 13.727 10.609 -7.617 1 98.88 89 LEU A O 1
ATOM 679 N N . LEU A 1 90 ? 12.195 9.094 -7.027 1 98.88 90 LEU A N 1
ATOM 680 C CA . LEU A 1 90 ? 13.172 8.078 -6.66 1 98.88 90 LEU A CA 1
ATOM 681 C C . LEU A 1 90 ? 14.062 7.719 -7.848 1 98.88 90 LEU A C 1
ATOM 683 O O . LEU A 1 90 ? 15.281 7.629 -7.707 1 98.88 90 LEU A O 1
ATOM 687 N N . GLN A 1 91 ? 13.445 7.52 -8.969 1 98.81 91 GLN A N 1
ATOM 688 C CA . GLN A 1 91 ? 14.188 7.172 -10.172 1 98.81 91 GLN A CA 1
ATOM 689 C C . GLN A 1 91 ? 15.117 8.312 -10.594 1 98.81 91 GLN A C 1
ATOM 691 O O . GLN A 1 91 ? 16.25 8.07 -11.008 1 98.81 91 GLN A O 1
ATOM 696 N N . ALA A 1 92 ? 14.641 9.555 -10.555 1 98.75 92 ALA A N 1
ATOM 697 C CA . ALA A 1 92 ? 15.469 10.711 -10.883 1 98.75 92 ALA A CA 1
ATOM 698 C C . ALA A 1 92 ? 16.672 10.805 -9.961 1 98.75 92 ALA A C 1
ATOM 700 O O . ALA A 1 92 ? 17.797 11.078 -10.406 1 98.75 92 ALA A O 1
ATOM 701 N N . LEU A 1 93 ? 16.422 10.609 -8.664 1 98.81 93 LEU A N 1
ATOM 702 C CA . LEU A 1 93 ? 17.5 10.625 -7.676 1 98.81 93 LEU A CA 1
ATOM 703 C C . LEU A 1 93 ? 18.547 9.555 -7.992 1 98.81 93 LEU A C 1
ATOM 705 O O . LEU A 1 93 ? 19.75 9.82 -7.934 1 98.81 93 LEU A O 1
ATOM 709 N N . LYS A 1 94 ? 18.078 8.352 -8.305 1 98.56 94 LYS A N 1
ATOM 710 C CA . LYS A 1 94 ? 18.984 7.277 -8.664 1 98.56 94 LYS A CA 1
ATOM 711 C C . LYS A 1 94 ? 19.859 7.656 -9.859 1 98.56 94 LYS A C 1
ATOM 713 O O . LYS A 1 94 ? 21.078 7.48 -9.836 1 98.56 94 LYS A O 1
ATOM 718 N N . ARG A 1 95 ? 19.203 8.195 -10.891 1 98.25 95 ARG A N 1
ATOM 719 C CA . ARG A 1 95 ? 19.922 8.602 -12.094 1 98.25 95 ARG A CA 1
ATOM 720 C C . ARG A 1 95 ? 20.969 9.672 -11.766 1 98.25 95 ARG A C 1
ATOM 722 O O . ARG A 1 95 ? 22.016 9.742 -12.406 1 98.25 95 ARG A O 1
ATOM 729 N N . ALA A 1 96 ? 20.688 10.523 -10.766 1 98.12 96 ALA A N 1
ATOM 730 C CA . ALA A 1 96 ? 21.562 11.625 -10.375 1 98.12 96 ALA A CA 1
ATOM 731 C C . ALA A 1 96 ? 22.719 11.125 -9.508 1 98.12 96 ALA A C 1
ATOM 733 O O . ALA A 1 96 ? 23.656 11.875 -9.211 1 98.12 96 ALA A O 1
ATOM 734 N N . GLY A 1 97 ? 22.641 9.852 -9.031 1 98.06 97 GLY A N 1
ATOM 735 C CA . GLY A 1 97 ? 23.688 9.281 -8.211 1 98.06 97 GLY A CA 1
ATOM 736 C C . GLY A 1 97 ? 23.453 9.461 -6.723 1 98.06 97 GLY A C 1
ATOM 737 O O . GLY A 1 97 ? 24.391 9.422 -5.926 1 98.06 97 GLY A O 1
ATOM 738 N N . PHE A 1 98 ? 22.203 9.625 -6.32 1 98.12 98 PHE A N 1
ATOM 739 C CA . PHE A 1 98 ? 21.812 9.82 -4.926 1 98.12 98 PHE A CA 1
ATOM 740 C C . PHE A 1 98 ? 22.156 8.586 -4.102 1 98.12 98 PHE A C 1
ATOM 742 O O . PHE A 1 98 ? 21.938 7.453 -4.551 1 98.12 98 PHE A O 1
ATOM 749 N N . ASN A 1 99 ? 22.656 8.75 -2.9 1 97.12 99 ASN A N 1
ATOM 750 C CA . ASN A 1 99 ? 22.953 7.68 -1.948 1 97.12 99 ASN A CA 1
ATOM 751 C C . ASN A 1 99 ? 22.797 8.164 -0.507 1 97.12 99 ASN A C 1
ATOM 753 O O . ASN A 1 99 ? 23.578 7.758 0.368 1 97.12 99 ASN A O 1
ATOM 757 N N . GLY A 1 100 ? 21.906 9.078 -0.269 1 97.5 100 GLY A N 1
ATOM 758 C CA . GLY A 1 100 ? 21.734 9.68 1.044 1 97.5 100 GLY A CA 1
ATOM 759 C C . GLY A 1 100 ? 20.484 9.211 1.761 1 97.5 100 GLY A C 1
ATOM 760 O O . GLY A 1 100 ? 20.125 8.031 1.692 1 97.5 100 GLY A O 1
ATOM 761 N N . THR A 1 101 ? 19.906 10.117 2.568 1 98.44 101 THR A N 1
ATOM 762 C CA . THR A 1 101 ? 18.734 9.828 3.377 1 98.44 101 THR A CA 1
ATOM 763 C C . THR A 1 101 ? 17.469 10.359 2.701 1 98.44 101 THR A C 1
ATOM 765 O O . THR A 1 101 ? 17.438 11.508 2.256 1 98.44 101 THR A O 1
ATOM 768 N N . PHE A 1 102 ? 16.516 9.492 2.553 1 98.94 102 PHE A N 1
ATOM 769 C CA . PHE A 1 102 ? 15.211 9.867 2 1 98.94 102 PHE A CA 1
ATOM 770 C C . PHE A 1 102 ? 14.125 9.773 3.066 1 98.94 102 PHE A C 1
ATOM 772 O O . PHE A 1 102 ? 13.844 8.695 3.58 1 98.94 102 PHE A O 1
ATOM 779 N N . LEU A 1 103 ? 13.594 10.93 3.43 1 98.94 103 LEU A N 1
ATOM 780 C CA . LEU A 1 103 ? 12.461 10.984 4.355 1 98.94 103 LEU A CA 1
ATOM 781 C C . LEU A 1 103 ? 11.148 11.164 3.6 1 98.94 103 LEU A C 1
ATOM 783 O O . LEU A 1 103 ? 10.898 12.227 3.031 1 98.94 103 LEU A O 1
ATOM 787 N N . PHE A 1 104 ? 10.344 10.125 3.605 1 98.94 104 PHE A N 1
ATOM 788 C CA . PHE A 1 104 ? 9.008 10.219 3.027 1 98.94 104 PHE A CA 1
ATOM 789 C C . PHE A 1 104 ? 7.996 10.672 4.07 1 98.94 104 PHE A C 1
ATOM 791 O O . PHE A 1 104 ? 7.859 10.055 5.129 1 98.94 104 PHE A O 1
ATOM 798 N N . VAL A 1 105 ? 7.273 11.703 3.734 1 98.94 105 VAL A N 1
ATOM 799 C CA . VAL A 1 105 ? 6.258 12.219 4.648 1 98.94 105 VAL A CA 1
ATOM 800 C C . VAL A 1 105 ? 4.895 11.633 4.285 1 98.94 105 VAL A C 1
ATOM 802 O O . VAL A 1 105 ? 4.273 12.047 3.307 1 98.94 105 VAL A O 1
ATOM 805 N N . SER A 1 106 ? 4.473 10.688 5.043 1 98.88 106 SER A N 1
ATOM 806 C CA . SER A 1 106 ? 3.168 10.047 4.934 1 98.88 106 SER A CA 1
ATOM 807 C C . SER A 1 106 ? 2.123 10.773 5.773 1 98.88 106 SER A C 1
ATOM 809 O O . SER A 1 106 ? 2.008 12 5.711 1 98.88 106 SER A O 1
ATOM 811 N N . SER A 1 107 ? 1.262 10.055 6.418 1 98.5 107 SER A N 1
ATOM 812 C CA . SER A 1 107 ? 0.156 10.648 7.16 1 98.5 107 SER A CA 1
ATOM 813 C C . SER A 1 107 ? -0.356 9.711 8.242 1 98.5 107 SER A C 1
ATOM 815 O O . SER A 1 107 ? -0.397 8.492 8.047 1 98.5 107 SER A O 1
ATOM 817 N N . GLY A 1 108 ? -0.787 10.289 9.352 1 98.12 108 GLY A N 1
ATOM 818 C CA . GLY A 1 108 ? -1.494 9.508 10.344 1 98.12 108 GLY A CA 1
ATOM 819 C C . GLY A 1 108 ? -2.816 8.961 9.844 1 98.12 108 GLY A C 1
ATOM 820 O O . GLY A 1 108 ? -3.371 8.023 10.438 1 98.12 108 GLY A O 1
ATOM 821 N N . ASP A 1 109 ? -3.318 9.5 8.758 1 97.06 109 ASP A N 1
ATOM 822 C CA . ASP A 1 109 ? -4.594 9.078 8.18 1 97.06 109 ASP A CA 1
ATOM 823 C C . ASP A 1 109 ? -4.523 7.633 7.691 1 97.06 109 ASP A C 1
ATOM 825 O O . ASP A 1 109 ? -5.555 7.016 7.41 1 97.06 109 ASP A O 1
ATOM 829 N N . VAL A 1 110 ? -3.354 7.047 7.594 1 98.5 110 VAL A N 1
ATOM 830 C CA . VAL A 1 110 ? -3.178 5.715 7.027 1 98.5 110 VAL A CA 1
ATOM 831 C C . VAL A 1 110 ? -3.744 4.668 7.984 1 98.5 110 VAL A C 1
ATOM 833 O O . VAL A 1 110 ? -4.066 3.551 7.57 1 98.5 110 VAL A O 1
ATOM 836 N N . TYR A 1 111 ? -3.898 5.027 9.25 1 98.12 111 TYR A N 1
ATOM 837 C CA . TYR A 1 111 ? -4.336 4.059 10.25 1 98.12 111 TYR A CA 1
ATOM 838 C C . TYR A 1 111 ? -5.828 3.777 10.125 1 98.12 111 TYR A C 1
ATOM 840 O O . TYR A 1 111 ? -6.312 2.742 10.586 1 98.12 111 TYR A O 1
ATOM 848 N N . GLY A 1 112 ? -6.559 4.699 9.516 1 96.75 112 GLY A N 1
ATOM 849 C CA . GLY A 1 112 ? -7.984 4.496 9.312 1 96.75 112 GLY A CA 1
ATOM 850 C C . GLY A 1 112 ? -8.781 4.578 10.602 1 96.75 112 GLY A C 1
ATOM 851 O O . GLY A 1 112 ? -8.57 5.477 11.414 1 96.75 112 GLY A O 1
ATOM 852 N N . GLN A 1 113 ? -9.797 3.779 10.711 1 95.69 113 GLN A N 1
ATOM 853 C CA . GLN A 1 113 ? -10.609 3.711 11.922 1 95.69 113 GLN A CA 1
ATOM 854 C C . GLN A 1 113 ? -9.938 2.844 12.984 1 95.69 113 GLN A C 1
ATOM 856 O O . GLN A 1 113 ? -9.711 1.651 12.766 1 95.69 113 GLN A O 1
ATOM 861 N N . VAL A 1 114 ? -9.641 3.467 14.078 1 97.25 114 VAL A N 1
ATOM 862 C CA . VAL A 1 114 ? -8.914 2.777 15.133 1 97.25 114 VAL A CA 1
ATOM 863 C C . VAL A 1 114 ? -9.828 2.559 16.328 1 97.25 114 VAL A C 1
ATOM 865 O O . VAL A 1 114 ? -10.508 3.484 16.781 1 97.25 114 VAL A O 1
ATOM 868 N N . ALA A 1 115 ? -9.852 1.356 16.812 1 96.38 115 ALA A N 1
ATOM 869 C CA . ALA A 1 115 ? -10.641 1.045 18 1 96.38 115 ALA A CA 1
ATOM 870 C C . ALA A 1 115 ? -10.086 1.754 19.234 1 96.38 115 ALA A C 1
ATOM 872 O O . ALA A 1 115 ? -8.875 1.975 19.344 1 96.38 115 ALA A O 1
ATOM 873 N N . GLU A 1 116 ? -10.945 2.062 20.188 1 96.12 116 GLU A N 1
ATOM 874 C CA . GLU A 1 116 ? -10.531 2.762 21.391 1 96.12 116 GLU A CA 1
ATOM 875 C C . GLU A 1 116 ? -9.469 1.976 22.141 1 96.12 116 GLU A C 1
ATOM 877 O O . GLU A 1 116 ? -8.555 2.562 22.734 1 96.12 116 GLU A O 1
ATOM 882 N N . ALA A 1 117 ? -9.57 0.669 22.078 1 97 117 ALA A N 1
ATOM 883 C CA . ALA A 1 117 ? -8.641 -0.206 22.797 1 97 117 ALA A CA 1
ATOM 884 C C . ALA A 1 117 ? -7.227 -0.084 22.234 1 97 117 ALA A C 1
ATOM 886 O O . ALA A 1 117 ? -6.258 -0.468 22.891 1 97 117 ALA A O 1
ATOM 887 N N . ASP A 1 118 ? -7.09 0.486 21.062 1 97.75 118 ASP A N 1
ATOM 888 C CA . ASP A 1 118 ? -5.797 0.58 20.391 1 97.75 118 ASP A CA 1
ATOM 889 C C . ASP A 1 118 ? -5.219 1.988 20.5 1 97.75 118 ASP A C 1
ATOM 891 O O . ASP A 1 118 ? -4.238 2.318 19.828 1 97.75 118 ASP A O 1
ATOM 895 N N . LEU A 1 119 ? -5.789 2.82 21.359 1 97.75 119 LEU A N 1
ATOM 896 C CA . LEU A 1 119 ? -5.289 4.172 21.594 1 97.75 119 LEU A CA 1
ATOM 897 C C . LEU A 1 119 ? -4.355 4.195 22.812 1 97.75 119 LEU A C 1
ATOM 899 O O . LEU A 1 119 ? -4.605 3.521 23.812 1 97.75 119 LEU A O 1
ATOM 903 N N . PRO A 1 120 ? -3.348 4.984 22.781 1 98.56 120 PRO A N 1
ATOM 904 C CA . PRO A 1 120 ? -2.902 5.793 21.641 1 98.56 120 PRO A CA 1
ATOM 905 C C . PRO A 1 120 ? -2.352 4.945 20.5 1 98.56 120 PRO A C 1
ATOM 907 O O . PRO A 1 120 ? -1.831 3.852 20.734 1 98.56 120 PRO A O 1
ATOM 910 N N . ILE A 1 121 ? -2.457 5.465 19.297 1 98.75 121 ILE A N 1
ATOM 911 C CA . ILE A 1 121 ? -2.049 4.758 18.078 1 98.75 121 ILE A CA 1
ATOM 912 C C . ILE A 1 121 ? -0.526 4.66 18.031 1 98.75 121 ILE A C 1
ATOM 914 O O . ILE A 1 121 ? 0.17 5.676 18.109 1 98.75 121 ILE A O 1
ATOM 918 N N . THR A 1 122 ? 0.004 3.514 17.938 1 98.69 122 THR A N 1
ATOM 919 C CA . THR A 1 122 ? 1.435 3.291 17.75 1 98.69 122 THR A CA 1
ATOM 920 C C . THR A 1 122 ? 1.729 2.799 16.344 1 98.69 122 THR A C 1
ATOM 922 O O . THR A 1 122 ? 0.815 2.414 15.602 1 98.69 122 THR A O 1
ATOM 925 N N . GLU A 1 123 ? 2.992 2.803 15.969 1 98.5 123 GLU A N 1
ATOM 926 C CA . GLU A 1 123 ? 3.404 2.414 14.625 1 98.5 123 GLU A CA 1
ATOM 927 C C . GLU A 1 123 ? 3.195 0.919 14.391 1 98.5 123 GLU A C 1
ATOM 929 O O . GLU A 1 123 ? 3.262 0.446 13.258 1 98.5 123 GLU A O 1
ATOM 934 N N . SER A 1 124 ? 2.928 0.166 15.422 1 96.69 124 SER A N 1
ATOM 935 C CA . SER A 1 124 ? 2.719 -1.273 15.297 1 96.69 124 SER A CA 1
ATOM 936 C C . SER A 1 124 ? 1.339 -1.585 14.727 1 96.69 124 SER A C 1
ATOM 938 O O . SER A 1 124 ? 1.08 -2.709 14.289 1 96.69 124 SER A O 1
ATOM 940 N N . LEU A 1 125 ? 0.452 -0.603 14.844 1 97.25 125 LEU A N 1
ATOM 941 C CA . LEU A 1 125 ? -0.875 -0.805 14.281 1 97.25 125 LEU A CA 1
ATOM 942 C C . LEU A 1 125 ? -0.817 -0.821 12.758 1 97.25 125 LEU A C 1
ATOM 944 O O . LEU A 1 125 ? -0.261 0.093 12.141 1 97.25 125 LEU A O 1
ATOM 948 N N . ALA A 1 126 ? -1.367 -1.874 12.156 1 96.25 126 ALA A N 1
ATOM 949 C CA . ALA A 1 126 ? -1.366 -1.998 10.703 1 96.25 126 ALA A CA 1
ATOM 950 C C . ALA A 1 126 ? -2.254 -0.935 10.062 1 96.25 126 ALA A C 1
ATOM 952 O O . ALA A 1 126 ? -3.342 -0.643 10.555 1 96.25 126 ALA A O 1
ATOM 953 N N . PRO A 1 127 ? -1.802 -0.339 8.93 1 97.5 127 PRO A N 1
ATOM 954 C CA . PRO A 1 127 ? -2.645 0.622 8.211 1 97.5 127 PRO A CA 1
ATOM 955 C C . PRO A 1 127 ? -3.941 -0 7.699 1 97.5 127 PRO A C 1
ATOM 957 O O . PRO A 1 127 ? -3.943 -1.148 7.25 1 97.5 127 PRO A O 1
ATOM 960 N N . LYS A 1 128 ? -4.996 0.669 7.871 1 97.19 128 LYS A N 1
ATOM 961 C CA . LYS A 1 128 ? -6.305 0.353 7.309 1 97.19 128 LYS A CA 1
ATOM 962 C C . LYS A 1 128 ? -6.945 1.588 6.684 1 97.19 128 LYS A C 1
ATOM 964 O O . LYS A 1 128 ? -8 2.041 7.133 1 97.19 128 LYS A O 1
ATOM 969 N N . PRO A 1 129 ? -6.332 2.076 5.562 1 97.88 129 PRO A N 1
ATOM 970 C CA . PRO A 1 129 ? -6.762 3.348 4.98 1 97.88 129 PRO A CA 1
ATOM 971 C C . PRO A 1 129 ? -8.227 3.338 4.559 1 97.88 129 PRO A C 1
ATOM 973 O O . PRO A 1 129 ? -8.711 2.342 4.016 1 97.88 129 PRO A O 1
ATOM 976 N N . ARG A 1 130 ? -8.93 4.492 4.754 1 96.75 130 ARG A N 1
ATOM 977 C CA . ARG A 1 130 ? -10.375 4.578 4.539 1 96.75 130 ARG A CA 1
ATOM 978 C C . ARG A 1 130 ? -10.695 5.508 3.375 1 96.75 130 ARG A C 1
ATOM 980 O O . ARG A 1 130 ? -11.867 5.742 3.072 1 96.75 130 ARG A O 1
ATOM 987 N N . ASN A 1 131 ? -9.695 6.066 2.74 1 97.44 131 ASN A N 1
ATOM 988 C CA . ASN A 1 131 ? -9.852 6.961 1.597 1 97.44 131 ASN A CA 1
ATOM 989 C C . ASN A 1 131 ? -8.68 6.84 0.627 1 97.44 131 ASN A C 1
ATOM 991 O O . ASN A 1 131 ? -7.625 6.309 0.982 1 97.44 131 ASN A O 1
ATOM 995 N N . PRO A 1 132 ? -8.852 7.301 -0.683 1 98.25 132 PRO A N 1
ATOM 996 C CA . PRO A 1 132 ? -7.805 7.129 -1.693 1 98.25 132 PRO A CA 1
ATOM 997 C C . PRO A 1 132 ? -6.508 7.852 -1.332 1 98.25 132 PRO A C 1
ATOM 999 O O . PRO A 1 132 ? -5.422 7.406 -1.712 1 98.25 132 PRO A O 1
ATOM 1002 N N . TYR A 1 133 ? -6.617 8.953 -0.621 1 98.5 133 TYR A N 1
ATOM 1003 C CA . TYR A 1 133 ? -5.43 9.648 -0.145 1 98.5 133 TYR A CA 1
ATOM 1004 C C . TYR A 1 133 ? -4.598 8.75 0.761 1 98.5 133 TYR A C 1
ATOM 1006 O O . TYR A 1 133 ? -3.4 8.562 0.527 1 98.5 133 TYR A O 1
ATOM 1014 N N . ALA A 1 134 ? -5.227 8.172 1.767 1 98.69 134 ALA A N 1
ATOM 1015 C CA . ALA A 1 134 ? -4.527 7.301 2.705 1 98.69 134 ALA A CA 1
ATOM 1016 C C . ALA A 1 134 ? -3.98 6.062 2 1 98.69 134 ALA A C 1
ATOM 1018 O O . ALA A 1 134 ? -2.877 5.605 2.307 1 98.69 134 ALA A O 1
ATOM 1019 N N . VAL A 1 135 ? -4.734 5.504 1.046 1 98.88 135 VAL A N 1
ATOM 1020 C CA . VAL A 1 135 ? -4.25 4.383 0.244 1 98.88 135 VAL A CA 1
ATOM 1021 C C . VAL A 1 135 ? -2.967 4.785 -0.481 1 98.88 135 VAL A C 1
ATOM 1023 O O . VAL A 1 135 ? -1.979 4.047 -0.458 1 98.88 135 VAL A O 1
ATOM 1026 N N . SER A 1 136 ? -2.984 5.965 -1.104 1 98.94 136 SER A N 1
ATOM 1027 C CA . SER A 1 136 ? -1.839 6.438 -1.876 1 98.94 136 SER A CA 1
ATOM 1028 C C . SER A 1 136 ? -0.61 6.609 -0.989 1 98.94 136 SER A C 1
ATOM 1030 O O . SER A 1 136 ? 0.513 6.328 -1.413 1 98.94 136 SER A O 1
ATOM 1032 N N . LYS A 1 137 ? -0.826 7.059 0.212 1 98.94 137 LYS A N 1
ATOM 1033 C CA . LYS A 1 137 ? 0.288 7.285 1.129 1 98.94 137 LYS A CA 1
ATOM 1034 C C . LYS A 1 137 ? 0.895 5.961 1.592 1 98.94 137 LYS A C 1
ATOM 1036 O O . LYS A 1 137 ? 2.117 5.809 1.612 1 98.94 137 LYS A O 1
ATOM 1041 N N . VAL A 1 138 ? 0.051 5 1.951 1 98.88 138 VAL A N 1
ATOM 1042 C CA . VAL A 1 138 ? 0.595 3.709 2.355 1 98.88 138 VAL A CA 1
ATOM 1043 C C . VAL A 1 138 ? 1.343 3.074 1.186 1 98.88 138 VAL A C 1
ATOM 1045 O O . VAL A 1 138 ? 2.422 2.506 1.365 1 98.88 138 VAL A O 1
ATOM 1048 N N . ALA A 1 139 ? 0.742 3.133 0.019 1 98.88 139 ALA A N 1
ATOM 1049 C CA . ALA A 1 139 ? 1.393 2.582 -1.168 1 98.88 139 ALA A CA 1
ATOM 1050 C C . ALA A 1 139 ? 2.77 3.205 -1.377 1 98.88 139 ALA A C 1
ATOM 1052 O O . ALA A 1 139 ? 3.74 2.5 -1.664 1 98.88 139 ALA A O 1
ATOM 1053 N N . ALA A 1 140 ? 2.854 4.484 -1.2 1 98.94 140 ALA A N 1
ATOM 1054 C CA . ALA A 1 140 ? 4.121 5.184 -1.378 1 98.94 140 ALA A CA 1
ATOM 1055 C C . ALA A 1 140 ? 5.105 4.832 -0.264 1 98.94 140 ALA A C 1
ATOM 1057 O O . ALA A 1 140 ? 6.312 4.762 -0.492 1 98.94 140 ALA A O 1
ATOM 1058 N N . GLU A 1 141 ? 4.605 4.633 0.997 1 98.94 141 GLU A N 1
ATOM 1059 C CA . GLU A 1 141 ? 5.469 4.121 2.059 1 98.94 141 GLU A CA 1
ATOM 1060 C C . GLU A 1 141 ? 6.172 2.838 1.626 1 98.94 141 GLU A C 1
ATOM 1062 O O . GLU A 1 141 ? 7.391 2.715 1.766 1 98.94 141 GLU A O 1
ATOM 1067 N N . LEU A 1 142 ? 5.332 1.924 1.137 1 98.81 142 LEU A N 1
ATOM 1068 C CA . LEU A 1 142 ? 5.824 0.607 0.746 1 98.81 142 LEU A CA 1
ATOM 1069 C C . LEU A 1 142 ? 6.84 0.72 -0.386 1 98.81 142 LEU A C 1
ATOM 1071 O O . LEU A 1 142 ? 7.867 0.038 -0.374 1 98.81 142 LEU A O 1
ATOM 1075 N N . LEU A 1 143 ? 6.547 1.582 -1.337 1 98.94 143 LEU A N 1
ATOM 1076 C CA . LEU A 1 143 ? 7.461 1.819 -2.447 1 98.94 143 LEU A CA 1
ATOM 1077 C C . LEU A 1 143 ? 8.805 2.332 -1.943 1 98.94 143 LEU A C 1
ATOM 1079 O O . LEU A 1 143 ? 9.859 1.829 -2.346 1 98.94 143 LEU A O 1
ATOM 1083 N N . CYS A 1 144 ? 8.766 3.32 -1.056 1 98.94 144 CYS A N 1
ATOM 1084 C CA . CYS A 1 144 ? 9.992 3.902 -0.514 1 98.94 144 CYS A CA 1
ATOM 1085 C C . CYS A 1 144 ? 10.812 2.857 0.234 1 98.94 144 CYS A C 1
ATOM 1087 O O . CYS A 1 144 ? 12.023 2.752 0.034 1 98.94 144 CYS A O 1
ATOM 1089 N N . LEU A 1 145 ? 10.172 2.109 1.095 1 98.62 145 LEU A N 1
ATOM 1090 C CA . LEU A 1 145 ? 10.875 1.076 1.851 1 98.62 145 LEU A CA 1
ATOM 1091 C C . LEU A 1 145 ? 11.484 0.04 0.915 1 98.62 145 LEU A C 1
ATOM 1093 O O . LEU A 1 145 ? 12.625 -0.387 1.115 1 98.62 145 LEU A O 1
ATOM 1097 N N . GLN A 1 146 ? 10.711 -0.376 -0.104 1 98.31 146 GLN A N 1
ATOM 1098 C CA . GLN A 1 146 ? 11.211 -1.317 -1.101 1 98.31 146 GLN A CA 1
ATOM 1099 C C . GLN A 1 146 ? 12.469 -0.785 -1.776 1 98.31 146 GLN A C 1
ATOM 1101 O O . GLN A 1 146 ? 13.43 -1.531 -1.994 1 98.31 146 GLN A O 1
ATOM 1106 N N . TRP A 1 147 ? 12.516 0.495 -2.102 1 98.06 147 TRP A N 1
ATOM 1107 C CA . TRP A 1 147 ? 13.688 1.117 -2.709 1 98.06 147 TRP A CA 1
ATOM 1108 C C . TRP A 1 147 ? 14.859 1.142 -1.732 1 98.06 147 TRP A C 1
ATOM 1110 O O . TRP A 1 147 ? 16.016 0.979 -2.135 1 98.06 147 TRP A O 1
ATOM 1120 N N . GLY A 1 148 ? 14.547 1.385 -0.487 1 97.5 148 GLY A N 1
ATOM 1121 C CA . GLY A 1 148 ? 15.594 1.286 0.52 1 97.5 148 GLY A CA 1
ATOM 1122 C C . GLY A 1 148 ? 16.297 -0.057 0.519 1 97.5 148 GLY A C 1
ATOM 1123 O O . GLY A 1 148 ? 17.531 -0.12 0.602 1 97.5 148 GLY A O 1
ATOM 1124 N N . TYR A 1 149 ? 15.5 -1.12 0.389 1 93.81 149 TYR A N 1
ATOM 1125 C CA . TYR A 1 149 ? 16.062 -2.467 0.334 1 93.81 149 TYR A CA 1
ATOM 1126 C C . TYR A 1 149 ? 16.922 -2.652 -0.913 1 93.81 149 TYR A C 1
ATOM 1128 O O . TYR A 1 149 ? 18.016 -3.201 -0.84 1 93.81 149 TYR A O 1
ATOM 1136 N N . ALA A 1 150 ? 16.438 -2.191 -2.02 1 93.75 150 ALA A N 1
ATOM 1137 C CA . ALA A 1 150 ? 17.047 -2.467 -3.322 1 93.75 150 ALA A CA 1
ATOM 1138 C C . ALA A 1 150 ? 18.312 -1.636 -3.529 1 93.75 150 ALA A C 1
ATOM 1140 O O . ALA A 1 150 ? 19.297 -2.125 -4.078 1 93.75 150 ALA A O 1
ATOM 1141 N N . GLU A 1 151 ? 18.281 -0.364 -3.055 1 95.94 151 GLU A N 1
ATOM 1142 C CA . GLU A 1 151 ? 19.359 0.568 -3.383 1 95.94 151 GLU A CA 1
ATOM 1143 C C . GLU A 1 151 ? 20.297 0.759 -2.201 1 95.94 151 GLU A C 1
ATOM 1145 O O . GLU A 1 151 ? 21.375 1.333 -2.35 1 95.94 151 GLU A O 1
ATOM 1150 N N . GLY A 1 152 ? 19.875 0.309 -1.065 1 96.5 152 GLY A N 1
ATOM 1151 C CA . GLY A 1 152 ? 20.688 0.498 0.127 1 96.5 152 GLY A CA 1
ATOM 1152 C C . GLY A 1 152 ? 20.609 1.911 0.674 1 96.5 152 GLY A C 1
ATOM 1153 O O . GLY A 1 152 ? 21.484 2.32 1.455 1 96.5 152 GLY A O 1
ATOM 1154 N N . TRP A 1 153 ? 19.641 2.76 0.196 1 97.88 153 TRP A N 1
ATOM 1155 C CA . TRP A 1 153 ? 19.453 4.109 0.71 1 97.88 153 TRP A CA 1
ATOM 1156 C C . TRP A 1 153 ? 18.875 4.078 2.125 1 97.88 153 TRP A C 1
ATOM 1158 O O . TRP A 1 153 ? 18.156 3.15 2.488 1 97.88 153 TRP A O 1
ATOM 1168 N N . ARG A 1 154 ? 19.312 5.047 2.992 1 98.62 154 ARG A N 1
ATOM 1169 C CA . ARG A 1 154 ? 18.625 5.258 4.266 1 98.62 154 ARG A CA 1
ATOM 1170 C C . ARG A 1 154 ? 17.219 5.816 4.047 1 98.62 154 ARG A C 1
ATOM 1172 O O . ARG A 1 154 ? 17.062 6.965 3.627 1 98.62 154 ARG A O 1
ATOM 1179 N N . MET A 1 155 ? 16.219 4.953 4.27 1 98.81 155 MET A N 1
ATOM 1180 C CA . MET A 1 155 ? 14.82 5.32 4.043 1 98.81 155 MET A CA 1
ATOM 1181 C C . MET A 1 155 ? 14.078 5.48 5.367 1 98.81 155 MET A C 1
ATOM 1183 O O . MET A 1 155 ? 14.141 4.598 6.227 1 98.81 155 MET A O 1
ATOM 1187 N N . LEU A 1 156 ? 13.414 6.648 5.562 1 98.88 156 LEU A N 1
ATOM 1188 C CA . LEU A 1 156 ? 12.602 6.922 6.738 1 98.88 156 LEU A CA 1
ATOM 1189 C C . LEU A 1 156 ? 11.172 7.289 6.34 1 98.88 156 LEU A C 1
ATOM 1191 O O . LEU A 1 156 ? 10.961 7.992 5.352 1 98.88 156 LEU A O 1
ATOM 1195 N N . ILE A 1 157 ? 10.211 6.797 7.105 1 98.94 157 ILE A N 1
ATOM 1196 C CA . ILE A 1 157 ? 8.812 7.168 6.914 1 98.94 157 ILE A CA 1
ATOM 1197 C C . ILE A 1 157 ? 8.32 7.965 8.117 1 98.94 157 ILE A C 1
ATOM 1199 O O . ILE A 1 157 ? 8.469 7.531 9.266 1 98.94 157 ILE A O 1
ATOM 1203 N N . ALA A 1 158 ? 7.785 9.117 7.883 1 98.94 158 ALA A N 1
ATOM 1204 C CA . ALA A 1 158 ? 7.125 9.906 8.922 1 98.94 158 ALA A CA 1
ATOM 1205 C C . ALA A 1 158 ? 5.609 9.906 8.727 1 98.94 158 ALA A C 1
ATOM 1207 O O . ALA A 1 158 ? 5.121 10.109 7.613 1 98.94 158 ALA A O 1
ATOM 1208 N N . ARG A 1 159 ? 4.871 9.625 9.758 1 98.94 159 ARG A N 1
ATOM 1209 C CA . ARG A 1 159 ? 3.416 9.719 9.773 1 98.94 159 ARG A CA 1
ATOM 1210 C C . ARG A 1 159 ? 2.953 10.844 10.688 1 98.94 159 ARG A C 1
ATOM 1212 O O . ARG A 1 159 ? 2.572 10.602 11.836 1 98.94 159 ARG A O 1
ATOM 1219 N N . PRO A 1 160 ? 2.986 12.094 10.188 1 98.81 160 PRO A N 1
ATOM 1220 C CA . PRO A 1 160 ? 2.475 13.188 11.016 1 98.81 160 PRO A CA 1
ATOM 1221 C C . PRO A 1 160 ? 0.968 13.094 11.25 1 98.81 160 PRO A C 1
ATOM 1223 O O . PRO A 1 160 ? 0.217 12.758 10.328 1 98.81 160 PRO A O 1
ATOM 1226 N N . PHE A 1 161 ? 0.593 13.297 12.461 1 98.25 161 PHE A N 1
ATOM 1227 C CA . PHE A 1 161 ? -0.816 13.484 12.789 1 98.25 161 PHE A CA 1
ATOM 1228 C C . PHE A 1 161 ? -1.257 14.914 12.484 1 98.25 161 PHE A C 1
ATOM 1230 O O . PHE A 1 161 ? -0.556 15.648 11.789 1 98.25 161 PHE A O 1
ATOM 1237 N N . ASN A 1 162 ? -2.484 15.289 12.781 1 96.88 162 ASN A N 1
ATOM 1238 C CA . ASN A 1 162 ? -2.98 16.641 12.531 1 96.88 162 ASN A CA 1
ATOM 1239 C C . ASN A 1 162 ? -2.018 17.703 13.062 1 96.88 162 ASN A C 1
ATOM 1241 O O . ASN A 1 162 ? -1.541 17.594 14.195 1 96.88 162 ASN A O 1
ATOM 1245 N N . HIS A 1 163 ? -1.695 18.594 12.195 1 97.69 163 HIS A N 1
ATOM 1246 C CA . HIS A 1 163 ? -0.864 19.703 12.625 1 97.69 163 HIS A CA 1
ATOM 1247 C C . HIS A 1 163 ? -1.379 21.031 12.062 1 97.69 163 HIS A C 1
ATOM 1249 O O . HIS A 1 163 ? -2.021 21.047 11.008 1 97.69 163 HIS A O 1
ATOM 1255 N N . ILE A 1 164 ? -1.131 22.062 12.867 1 97.31 164 ILE A N 1
ATOM 1256 C CA . ILE A 1 164 ? -1.704 23.375 12.57 1 97.31 164 ILE A CA 1
ATOM 1257 C C . ILE A 1 164 ? -0.663 24.453 12.812 1 97.31 164 ILE A C 1
ATOM 1259 O O . ILE A 1 164 ? 0.363 24.219 13.453 1 97.31 164 ILE A O 1
ATOM 1263 N N . GLY A 1 165 ? -0.934 25.578 12.32 1 97.38 165 GLY A N 1
ATOM 1264 C CA . GLY A 1 165 ? -0.097 26.766 12.438 1 97.38 165 GLY A CA 1
ATOM 1265 C C . GLY A 1 165 ? -0.541 27.906 11.523 1 97.38 165 GLY A C 1
ATOM 1266 O O . GLY A 1 165 ? -1.508 27.75 10.773 1 97.38 165 GLY A O 1
ATOM 1267 N N . PRO A 1 166 ? 0.152 29.047 11.641 1 96.44 166 PRO A N 1
ATOM 1268 C CA . PRO A 1 166 ? -0.176 30.188 10.766 1 96.44 166 PRO A CA 1
ATOM 1269 C C . PRO A 1 166 ? -0.04 29.828 9.281 1 96.44 166 PRO A C 1
ATOM 1271 O O . PRO A 1 166 ? 0.87 29.094 8.898 1 96.44 166 PRO A O 1
ATOM 1274 N N . GLY A 1 167 ? -0.935 30.344 8.484 1 95 167 GLY A N 1
ATOM 1275 C CA . GLY A 1 167 ? -0.831 30.172 7.043 1 95 167 GLY A CA 1
ATOM 1276 C C . GLY A 1 167 ? -1.604 28.984 6.523 1 95 167 GLY A C 1
ATOM 1277 O O . GLY A 1 167 ? -1.711 28.781 5.312 1 95 167 GLY A O 1
ATOM 1278 N N . GLN A 1 168 ? -2.139 28.156 7.379 1 94.38 168 GLN A N 1
ATOM 1279 C CA . GLN A 1 168 ? -2.953 27.016 6.941 1 94.38 168 GLN A CA 1
ATOM 1280 C C . GLN A 1 168 ? -4.258 27.5 6.309 1 94.38 168 GLN A C 1
ATOM 1282 O O . GLN A 1 168 ? -4.812 28.531 6.715 1 94.38 168 GLN A O 1
ATOM 1287 N N . ALA A 1 169 ? -4.754 26.75 5.355 1 91 169 ALA A N 1
ATOM 1288 C CA . ALA A 1 169 ? -5.945 27.141 4.605 1 91 169 ALA A CA 1
ATOM 1289 C C . ALA A 1 169 ? -7.172 27.188 5.516 1 91 169 ALA A C 1
ATOM 1291 O O . ALA A 1 169 ? -7.32 26.344 6.414 1 91 169 ALA A O 1
ATOM 1292 N N . PRO A 1 170 ? -8.125 28.078 5.227 1 90.44 170 PRO A N 1
ATOM 1293 C CA . PRO A 1 170 ? -9.312 28.25 6.07 1 90.44 170 PRO A CA 1
ATOM 1294 C C . PRO A 1 170 ? -10.289 27.094 5.953 1 90.44 170 PRO A C 1
ATOM 1296 O O . PRO A 1 170 ? -11.242 27 6.734 1 90.44 170 PRO A O 1
ATOM 1299 N N . SER A 1 171 ? -10.07 26.219 4.977 1 86.31 171 SER A N 1
ATOM 1300 C CA . SER A 1 171 ? -10.945 25.062 4.82 1 86.31 171 SER A CA 1
ATOM 1301 C C . SER A 1 171 ? -10.703 24.047 5.922 1 86.31 171 SER A C 1
ATOM 1303 O O . SER A 1 171 ? -11.523 23.141 6.125 1 86.31 171 SER A O 1
ATOM 1305 N N . PHE A 1 172 ? -9.641 24.219 6.684 1 88.5 172 PHE A N 1
ATOM 1306 C CA . PHE A 1 172 ? -9.367 23.375 7.84 1 88.5 172 PHE A CA 1
ATOM 1307 C C . PHE A 1 172 ? -10.062 23.922 9.086 1 88.5 172 PHE A C 1
ATOM 1309 O O . PHE A 1 172 ? -10.273 25.125 9.195 1 88.5 172 PHE A O 1
ATOM 1316 N N . VAL A 1 173 ? -10.383 23.078 9.953 1 86.88 173 VAL A N 1
ATOM 1317 C CA . VAL A 1 173 ? -11.297 23.406 11.039 1 86.88 173 VAL A CA 1
ATOM 1318 C C . VAL A 1 173 ? -10.711 24.516 11.906 1 86.88 173 VAL A C 1
ATOM 1320 O O . VAL A 1 173 ? -11.383 25.516 12.172 1 86.88 173 VAL A O 1
ATOM 1323 N N . VAL A 1 174 ? -9.453 24.453 12.273 1 92.19 174 VAL A N 1
ATOM 1324 C CA . VAL A 1 174 ? -8.875 25.391 13.234 1 92.19 174 VAL A CA 1
ATOM 1325 C C . VAL A 1 174 ? -8.68 26.75 12.586 1 92.19 174 VAL A C 1
ATOM 1327 O O . VAL A 1 174 ? -9.164 27.766 13.094 1 92.19 174 VAL A O 1
ATOM 1330 N N . PRO A 1 175 ? -8.062 26.797 11.438 1 92.44 175 PRO A N 1
ATOM 1331 C CA . PRO A 1 175 ? -7.949 28.109 10.805 1 92.44 175 PRO A CA 1
ATOM 1332 C C . PRO A 1 175 ? -9.305 28.688 10.406 1 92.44 175 PRO A C 1
ATOM 1334 O O . PRO A 1 175 ? -9.5 29.906 10.477 1 92.44 175 PRO A O 1
ATOM 1337 N N . GLY A 1 176 ? -10.227 27.812 10.023 1 89.5 176 GLY A N 1
ATOM 1338 C CA . GLY A 1 176 ? -11.562 28.297 9.711 1 89.5 176 GLY A CA 1
ATOM 1339 C C . GLY A 1 176 ? -12.258 28.938 10.891 1 89.5 176 GLY A C 1
ATOM 1340 O O . GLY A 1 176 ? -12.891 29.984 10.75 1 89.5 176 GLY A O 1
ATOM 1341 N N . MET A 1 177 ? -12.156 28.391 12 1 90.94 177 MET A N 1
ATOM 1342 C CA . MET A 1 177 ? -12.758 28.938 13.219 1 90.94 177 MET A CA 1
ATOM 1343 C C . MET A 1 177 ? -12.055 30.219 13.656 1 90.94 177 MET A C 1
ATOM 1345 O O . MET A 1 177 ? -12.703 31.172 14.086 1 90.94 177 MET A O 1
ATOM 1349 N N . ALA A 1 178 ? -10.766 30.188 13.562 1 93.88 178 ALA A N 1
ATOM 1350 C CA . ALA A 1 178 ? -9.992 31.375 13.898 1 93.88 178 ALA A CA 1
ATOM 1351 C C . ALA A 1 178 ? -10.414 32.562 13.047 1 93.88 178 ALA A C 1
ATOM 1353 O O . ALA A 1 178 ? -10.539 33.688 13.547 1 93.88 178 ALA A O 1
ATOM 1354 N N . GLN A 1 179 ? -10.625 32.281 11.766 1 92.62 179 GLN A N 1
ATOM 1355 C CA . GLN A 1 179 ? -11.062 33.344 10.852 1 92.62 179 GLN A CA 1
ATOM 1356 C C . GLN A 1 179 ? -12.391 33.938 11.305 1 92.62 179 GLN A C 1
ATOM 1358 O O . GLN A 1 179 ? -12.547 35.156 11.352 1 92.62 179 GLN A O 1
ATOM 1363 N N . GLN A 1 180 ? -13.305 33.062 11.68 1 88.5 180 GLN A N 1
ATOM 1364 C CA . GLN A 1 180 ? -14.617 33.5 12.125 1 88.5 180 GLN A CA 1
ATOM 1365 C C . GLN A 1 180 ? -14.516 34.344 13.398 1 88.5 180 GLN A C 1
ATOM 1367 O O . GLN A 1 180 ? -15.164 35.375 13.516 1 88.5 180 GLN A O 1
ATOM 1372 N N . ILE A 1 181 ? -13.719 34 14.297 1 91.44 181 ILE A N 1
ATOM 1373 C CA . ILE A 1 181 ? -13.562 34.656 15.586 1 91.44 181 ILE A CA 1
ATOM 1374 C C . ILE A 1 181 ? -12.93 36.031 15.383 1 91.44 181 ILE A C 1
ATOM 1376 O O . ILE A 1 181 ? -13.383 37.031 15.961 1 91.44 181 ILE A O 1
ATOM 1380 N N . VAL A 1 182 ? -11.922 36.062 14.555 1 91.38 182 VAL A N 1
ATOM 1381 C CA . VAL A 1 182 ? -11.203 37.281 14.305 1 91.38 182 VAL A CA 1
ATOM 1382 C C . VAL A 1 182 ? -12.117 38.281 13.578 1 91.38 182 VAL A C 1
ATOM 1384 O O . VAL A 1 182 ? -12.102 39.469 13.867 1 91.38 182 VAL A O 1
ATOM 1387 N N . ARG A 1 183 ? -12.883 37.75 12.695 1 87.75 183 ARG A N 1
ATOM 1388 C CA . ARG A 1 183 ? -13.789 38.594 11.922 1 87.75 183 ARG A CA 1
ATOM 1389 C C . ARG A 1 183 ? -14.875 39.219 12.812 1 87.75 183 ARG A C 1
ATOM 1391 O O . ARG A 1 183 ? -15.414 40.281 12.516 1 87.75 183 ARG A O 1
ATOM 1398 N N . ALA A 1 184 ? -15.211 38.469 13.797 1 81.5 184 ALA A N 1
ATOM 1399 C CA . ALA A 1 184 ? -16.25 38.938 14.711 1 81.5 184 ALA A CA 1
ATOM 1400 C C . ALA A 1 184 ? -15.68 39.969 15.703 1 81.5 184 ALA A C 1
ATOM 1402 O O . ALA A 1 184 ? -16.359 40.344 16.656 1 81.5 184 ALA A O 1
ATOM 1403 N N . ASP A 1 185 ? -14.406 40.344 15.547 1 72.62 185 ASP A N 1
ATOM 1404 C CA . ASP A 1 185 ? -13.695 41.25 16.438 1 72.62 185 ASP A CA 1
ATOM 1405 C C . ASP A 1 185 ? -14.547 42.5 16.734 1 72.62 185 ASP A C 1
ATOM 1407 O O . ASP A 1 185 ? -15.109 43.094 15.82 1 72.62 185 ASP A O 1
ATOM 1411 N N . GLY A 1 186 ? -14.68 42.812 17.875 1 75.81 186 GLY A N 1
ATOM 1412 C CA . GLY A 1 186 ? -15.477 43.938 18.375 1 75.81 186 GLY A CA 1
ATOM 1413 C C . GLY A 1 186 ? -16.797 43.5 18.984 1 75.81 186 GLY A C 1
ATOM 1414 O O . GLY A 1 186 ? -17.391 44.219 19.781 1 75.81 186 GLY A O 1
ATOM 1415 N N . ALA A 1 187 ? -17.188 42.312 18.516 1 78.38 187 ALA A N 1
ATOM 1416 C CA . ALA A 1 187 ? -18.406 41.812 19.125 1 78.38 187 ALA A CA 1
ATOM 1417 C C . ALA A 1 187 ? -18.109 41.062 20.422 1 78.38 187 ALA A C 1
ATOM 1419 O O . ALA A 1 187 ? -17.062 40.438 20.562 1 78.38 187 ALA A O 1
ATOM 1420 N N . GLN A 1 188 ? -18.938 41.375 21.375 1 79.25 188 GLN A N 1
ATOM 1421 C CA . GLN A 1 188 ? -18.75 40.688 22.656 1 79.25 188 GLN A CA 1
ATOM 1422 C C . GLN A 1 188 ? -19.219 39.25 22.578 1 79.25 188 GLN A C 1
ATOM 1424 O O . GLN A 1 188 ? -18.672 38.375 23.25 1 79.25 188 GLN A O 1
ATOM 1429 N N . ARG A 1 189 ? -20.25 39 21.828 1 85.12 189 ARG A N 1
ATOM 1430 C CA . ARG A 1 189 ? -20.812 37.656 21.656 1 85.12 189 ARG A CA 1
ATOM 1431 C C . ARG A 1 189 ? -20.938 37.312 20.172 1 85.12 189 ARG A C 1
ATOM 1433 O O . ARG A 1 189 ? -21.391 38.125 19.375 1 85.12 189 ARG A O 1
ATOM 1440 N N . ILE A 1 190 ? -20.312 36.031 19.906 1 86.12 190 ILE A N 1
ATOM 1441 C CA . ILE A 1 190 ? -20.422 35.625 18.5 1 86.12 190 ILE A CA 1
ATOM 1442 C C . ILE A 1 190 ? -20.984 34.219 18.422 1 86.12 190 ILE A C 1
ATOM 1444 O O . ILE A 1 190 ? -20.906 33.438 19.391 1 86.12 190 ILE A O 1
ATOM 1448 N N . THR A 1 191 ? -21.766 34.031 17.344 1 87.81 191 THR A N 1
ATOM 1449 C CA . THR A 1 191 ? -22.281 32.688 17.031 1 87.81 191 THR A CA 1
ATOM 1450 C C . THR A 1 191 ? -21.422 32 15.977 1 87.81 191 THR A C 1
ATOM 1452 O O . THR A 1 191 ? -21.125 32.594 14.938 1 87.81 191 THR A O 1
ATOM 1455 N N . LEU A 1 192 ? -20.938 30.844 16.391 1 86.75 192 LEU A N 1
ATOM 1456 C CA . LEU A 1 192 ? -20.141 30.078 15.438 1 86.75 192 LEU A CA 1
ATOM 1457 C C . LEU A 1 192 ? -20.906 28.859 14.945 1 86.75 192 LEU A C 1
ATOM 1459 O O . LEU A 1 192 ? -21.5 28.125 15.742 1 86.75 192 LEU A O 1
ATOM 1463 N N . GLU A 1 193 ? -21 28.656 13.648 1 82.44 193 GLU A N 1
ATOM 1464 C CA . GLU A 1 193 ? -21.547 27.438 13.062 1 82.44 193 GLU A CA 1
ATOM 1465 C C . GLU A 1 193 ? -20.531 26.312 13.031 1 82.44 193 GLU A C 1
ATOM 1467 O O . GLU A 1 193 ? -19.453 26.469 12.453 1 82.44 193 GLU A O 1
ATOM 1472 N N . VAL A 1 194 ? -21.016 25.266 13.719 1 83.12 194 VAL A N 1
ATOM 1473 C CA . VAL A 1 194 ? -20.016 24.203 13.859 1 83.12 194 VAL A CA 1
ATOM 1474 C C . VAL A 1 194 ? -20.609 22.875 13.43 1 83.12 194 VAL A C 1
ATOM 1476 O O . VAL A 1 194 ? -21.844 22.719 13.359 1 83.12 194 VAL A O 1
ATOM 1479 N N . GLY A 1 195 ? -19.734 21.922 12.922 1 83.56 195 GLY A N 1
ATOM 1480 C CA . GLY A 1 195 ? -20.141 20.547 12.711 1 83.56 195 GLY A CA 1
ATOM 1481 C C . GLY A 1 195 ? -20.031 19.703 13.961 1 83.56 195 GLY A C 1
ATOM 1482 O O . GLY A 1 195 ? -20.516 20.094 15.031 1 83.56 195 GLY A O 1
ATOM 1483 N N . ASP A 1 196 ? -19.562 18.438 13.742 1 84.5 196 ASP A N 1
ATOM 1484 C CA . ASP A 1 196 ? -19.344 17.578 14.898 1 84.5 196 ASP A CA 1
ATOM 1485 C C . ASP A 1 196 ? -18.094 17.984 15.656 1 84.5 196 ASP A C 1
ATOM 1487 O O . ASP A 1 196 ? -16.984 17.547 15.336 1 84.5 196 ASP A O 1
ATOM 1491 N N . ILE A 1 197 ? -18.281 18.719 16.688 1 87.38 197 ILE A N 1
ATOM 1492 C CA . ILE A 1 197 ? -17.141 19.312 17.375 1 87.38 197 ILE A CA 1
ATOM 1493 C C . ILE A 1 197 ? -16.812 18.469 18.609 1 87.38 197 ILE A C 1
ATOM 1495 O O . ILE A 1 197 ? -15.914 18.828 19.391 1 87.38 197 ILE A O 1
ATOM 1499 N N . ASP A 1 198 ? -17.516 17.422 18.781 1 88.5 198 ASP A N 1
ATOM 1500 C CA . ASP A 1 198 ? -17.234 16.562 19.922 1 88.5 198 ASP A CA 1
ATOM 1501 C C . ASP A 1 198 ? -16.281 15.43 19.531 1 88.5 198 ASP A C 1
ATOM 1503 O O . ASP A 1 198 ? -16.047 14.516 20.328 1 88.5 198 ASP A O 1
ATOM 1507 N N . VAL A 1 199 ? -15.672 15.578 18.375 1 92.62 199 VAL A N 1
ATOM 1508 C CA . VAL A 1 199 ? -14.586 14.695 17.953 1 92.62 199 VAL A CA 1
ATOM 1509 C C . VAL A 1 199 ? -13.258 15.242 18.469 1 92.62 199 VAL A C 1
ATOM 1511 O O . VAL A 1 199 ? -13.117 16.438 18.688 1 92.62 199 VAL A O 1
ATOM 1514 N N . SER A 1 200 ? -12.398 14.328 18.797 1 96 200 SER A N 1
ATOM 1515 C CA . SER A 1 200 ? -11.078 14.742 19.266 1 96 200 SER A CA 1
ATOM 1516 C C . SER A 1 200 ? -10 14.406 18.234 1 96 200 SER A C 1
ATOM 1518 O O . SER A 1 200 ? -10.195 13.539 17.391 1 96 200 SER A O 1
ATOM 1520 N N . ARG A 1 201 ? -8.938 15.148 18.25 1 96.75 201 ARG A N 1
ATOM 1521 C CA . ARG A 1 201 ? -7.742 14.938 17.438 1 96.75 201 ARG A CA 1
ATOM 1522 C C . ARG A 1 201 ? -6.477 15.211 18.234 1 96.75 201 ARG A C 1
ATOM 1524 O O . ARG A 1 201 ? -6.531 15.852 19.297 1 96.75 201 ARG A O 1
ATOM 1531 N N . ASP A 1 202 ? -5.434 14.68 17.828 1 98.06 202 ASP A N 1
ATOM 1532 C CA . ASP A 1 202 ? -4.086 14.953 18.312 1 98.06 202 ASP A CA 1
ATOM 1533 C C . ASP A 1 202 ? -3.379 15.977 17.422 1 98.06 202 ASP A C 1
ATOM 1535 O O . ASP A 1 202 ? -2.801 15.625 16.391 1 98.06 202 ASP A O 1
ATOM 1539 N N . PHE A 1 203 ? -3.373 17.266 17.844 1 97.38 203 PHE A N 1
ATOM 1540 C CA . PHE A 1 203 ? -2.824 18.344 17.047 1 97.38 203 PHE A CA 1
ATOM 1541 C C . PHE A 1 203 ? -1.382 18.641 17.438 1 97.38 203 PHE A C 1
ATOM 1543 O O . PHE A 1 203 ? -1.051 18.656 18.625 1 97.38 203 PHE A O 1
ATOM 1550 N N . LEU A 1 204 ? -0.575 18.828 16.469 1 97.19 204 LEU A N 1
ATOM 1551 C CA . LEU A 1 204 ? 0.8 19.297 16.609 1 97.19 204 LEU A CA 1
ATOM 1552 C C . LEU A 1 204 ? 0.972 20.672 15.977 1 97.19 204 LEU A C 1
ATOM 1554 O O . LEU A 1 204 ? 0.209 21.062 15.094 1 97.19 204 LEU A O 1
ATOM 1558 N N . ASP A 1 205 ? 1.922 21.453 16.594 1 98.06 205 ASP A N 1
ATOM 1559 C CA . ASP A 1 205 ? 2.336 22.688 15.906 1 98.06 205 ASP A CA 1
ATOM 1560 C C . ASP A 1 205 ? 3.205 22.359 14.688 1 98.06 205 ASP A C 1
ATOM 1562 O O . ASP A 1 205 ? 4.078 21.5 14.758 1 98.06 205 ASP A O 1
ATOM 1566 N N . VAL A 1 206 ? 2.996 23.047 13.555 1 98.25 206 VAL A N 1
ATOM 1567 C CA . VAL A 1 206 ? 3.74 22.812 12.32 1 98.25 206 VAL A CA 1
ATOM 1568 C C . VAL A 1 206 ? 5.234 22.969 12.586 1 98.25 206 VAL A C 1
ATOM 1570 O O . VAL A 1 206 ? 6.055 22.266 11.992 1 98.25 206 VAL A O 1
ATOM 1573 N N . ARG A 1 207 ? 5.707 23.891 13.445 1 97.56 207 ARG A N 1
ATOM 1574 C CA . ARG A 1 207 ? 7.117 24.094 13.773 1 97.56 207 ARG A CA 1
ATOM 1575 C C . ARG A 1 207 ? 7.699 22.859 14.461 1 97.56 207 ARG A C 1
ATOM 1577 O O . ARG A 1 207 ? 8.867 22.516 14.25 1 97.56 207 ARG A O 1
ATOM 1584 N N . ASP A 1 208 ? 6.852 22.219 15.289 1 98 208 ASP A N 1
ATOM 1585 C CA . ASP A 1 208 ? 7.277 20.969 15.906 1 98 208 ASP A CA 1
ATOM 1586 C C . ASP A 1 208 ? 7.395 19.859 14.875 1 98 208 ASP A C 1
ATOM 1588 O O . ASP A 1 208 ? 8.266 18.984 14.984 1 98 208 ASP A O 1
ATOM 1592 N N . VAL A 1 209 ? 6.504 19.812 13.906 1 98.31 209 VAL A N 1
ATOM 1593 C CA . VAL A 1 209 ? 6.566 18.828 12.828 1 98.31 209 VAL A CA 1
ATOM 1594 C C . VAL A 1 209 ? 7.891 18.969 12.086 1 98.31 209 VAL A C 1
ATOM 1596 O O . VAL A 1 209 ? 8.578 17.969 11.836 1 98.31 209 VAL A O 1
ATOM 1599 N N . ILE A 1 210 ? 8.258 20.172 11.758 1 97.81 210 ILE A N 1
ATOM 1600 C CA . ILE A 1 210 ? 9.469 20.438 11 1 97.81 210 ILE A CA 1
ATOM 1601 C C . ILE A 1 210 ? 10.695 20.062 11.828 1 97.81 210 ILE A C 1
ATOM 1603 O O . ILE A 1 210 ? 11.633 19.438 11.312 1 97.81 210 ILE A O 1
ATOM 1607 N N . SER A 1 211 ? 10.664 20.422 13.125 1 97.19 211 SER A N 1
ATOM 1608 C CA . SER A 1 211 ? 11.773 20.031 13.984 1 97.19 211 SER A CA 1
ATOM 1609 C C . SER A 1 211 ? 11.914 18.516 14.047 1 97.19 211 SER A C 1
ATOM 1611 O O . SER A 1 211 ? 13.031 18 14.156 1 97.19 211 SER A O 1
ATOM 1613 N N . ALA A 1 212 ? 10.781 17.797 14.031 1 98.31 212 ALA A N 1
ATOM 1614 C CA . ALA A 1 212 ? 10.805 16.344 14.016 1 98.31 212 ALA A CA 1
ATOM 1615 C C . ALA A 1 212 ? 11.469 15.812 12.75 1 98.31 212 ALA A C 1
ATOM 1617 O O . ALA A 1 212 ? 12.219 14.828 12.797 1 98.31 212 ALA A O 1
ATOM 1618 N N . TYR A 1 213 ? 11.18 16.422 11.57 1 98.44 213 TYR A N 1
ATOM 1619 C CA . TYR A 1 213 ? 11.797 16 10.312 1 98.44 213 TYR A CA 1
ATOM 1620 C C . TYR A 1 213 ? 13.32 16.078 10.398 1 98.44 213 TYR A C 1
ATOM 1622 O O . TYR A 1 213 ? 14.016 15.148 10 1 98.44 213 TYR A O 1
ATOM 1630 N N . PHE A 1 214 ? 13.836 17.125 10.969 1 97.56 214 PHE A N 1
ATOM 1631 C CA . PHE A 1 214 ? 15.281 17.281 11.078 1 97.56 214 PHE A CA 1
ATOM 1632 C C . PHE A 1 214 ? 15.859 16.312 12.094 1 97.56 214 PHE A C 1
ATOM 1634 O O . PHE A 1 214 ? 16.953 15.773 11.898 1 97.56 214 PHE A O 1
ATOM 1641 N N . ALA A 1 215 ? 15.117 16.109 13.195 1 97.62 215 ALA A N 1
ATOM 1642 C CA . ALA A 1 215 ? 15.547 15.102 14.164 1 97.62 215 ALA A CA 1
ATOM 1643 C C . ALA A 1 215 ? 15.664 13.727 13.508 1 97.62 215 ALA A C 1
ATOM 1645 O O . ALA A 1 215 ? 16.609 12.977 13.789 1 97.62 215 ALA A O 1
ATOM 1646 N N . LEU A 1 216 ? 14.742 13.406 12.648 1 98.38 216 LEU A N 1
ATOM 1647 C CA . LEU A 1 216 ? 14.742 12.125 11.945 1 98.38 216 LEU A CA 1
ATOM 1648 C C . LEU A 1 216 ? 15.906 12.047 10.969 1 98.38 216 LEU A C 1
ATOM 1650 O O . LEU A 1 216 ? 16.562 11 10.852 1 98.38 216 LEU A O 1
ATOM 1654 N N . LEU A 1 217 ? 16.125 13.141 10.227 1 97.62 217 LEU A N 1
ATOM 1655 C CA . LEU A 1 217 ? 17.266 13.148 9.305 1 97.62 217 LEU A CA 1
ATOM 1656 C C . LEU A 1 217 ? 18.562 12.859 10.039 1 97.62 217 LEU A C 1
ATOM 1658 O O . LEU A 1 217 ? 19.453 12.188 9.5 1 97.62 217 LEU A O 1
ATOM 1662 N N . GLU A 1 218 ? 18.656 13.297 11.211 1 96.5 218 GLU A N 1
ATOM 1663 C CA . GLU A 1 218 ? 19.891 13.18 11.961 1 96.5 218 GLU A CA 1
ATOM 1664 C C . GLU A 1 218 ? 19.984 11.836 12.688 1 96.5 218 GLU A C 1
ATOM 1666 O O . GLU A 1 218 ? 21.062 11.227 12.742 1 96.5 218 GLU A O 1
ATOM 1671 N N . HIS A 1 219 ? 18.812 11.367 13.227 1 97.69 219 HIS A N 1
ATOM 1672 C CA . HIS A 1 219 ? 18.953 10.289 14.203 1 97.69 219 HIS A CA 1
ATOM 1673 C C . HIS A 1 219 ? 18 9.141 13.883 1 97.69 219 HIS A C 1
ATOM 1675 O O . HIS A 1 219 ? 18.062 8.086 14.531 1 97.69 219 HIS A O 1
ATOM 1681 N N . GLY A 1 220 ? 17.125 9.32 12.945 1 98.38 220 GLY A N 1
ATOM 1682 C CA . GLY A 1 220 ? 16.203 8.242 12.625 1 98.38 220 GLY A CA 1
ATOM 1683 C C . GLY A 1 220 ? 16.906 6.98 12.156 1 98.38 220 GLY A C 1
ATOM 1684 O O . GLY A 1 220 ? 18 7.039 11.602 1 98.38 220 GLY A O 1
ATOM 1685 N N . ARG A 1 221 ? 16.25 5.867 12.336 1 98.5 221 ARG A N 1
ATOM 1686 C CA . ARG A 1 221 ? 16.812 4.59 11.906 1 98.5 221 ARG A CA 1
ATOM 1687 C C . ARG A 1 221 ? 16.266 4.195 10.531 1 98.5 221 ARG A C 1
ATOM 1689 O O . ARG A 1 221 ? 15.07 4.332 10.273 1 98.5 221 ARG A O 1
ATOM 1696 N N . SER A 1 222 ? 17.172 3.697 9.688 1 98.31 222 SER A N 1
ATOM 1697 C CA . SER A 1 222 ? 16.797 3.311 8.328 1 98.31 222 SER A CA 1
ATOM 1698 C C . SER A 1 222 ? 15.703 2.246 8.344 1 98.31 222 SER A C 1
ATOM 1700 O O . SER A 1 222 ? 15.766 1.293 9.125 1 98.31 222 SER A O 1
ATOM 1702 N N . GLY A 1 223 ? 14.703 2.447 7.508 1 98.12 223 GLY A N 1
ATOM 1703 C CA . GLY A 1 223 ? 13.656 1.457 7.324 1 98.12 223 GLY A CA 1
ATOM 1704 C C . GLY A 1 223 ? 12.531 1.586 8.336 1 98.12 223 GLY A C 1
ATOM 1705 O O . GLY A 1 223 ? 11.555 0.833 8.289 1 98.12 223 GLY A O 1
ATOM 1706 N N . GLU A 1 224 ? 12.617 2.586 9.203 1 98.5 224 GLU A N 1
ATOM 1707 C CA . GLU A 1 224 ? 11.648 2.688 10.289 1 98.5 224 GLU A CA 1
ATOM 1708 C C . GLU A 1 224 ? 10.555 3.705 9.961 1 98.5 224 GLU A C 1
ATOM 1710 O O . GLU A 1 224 ? 10.758 4.59 9.125 1 98.5 224 GLU A O 1
ATOM 1715 N N . ILE A 1 225 ? 9.43 3.506 10.57 1 98.81 225 ILE A N 1
ATOM 1716 C CA . ILE A 1 225 ? 8.258 4.379 10.508 1 98.81 225 ILE A CA 1
ATOM 1717 C C . ILE A 1 225 ? 8.078 5.09 11.844 1 98.81 225 ILE A C 1
ATOM 1719 O O . ILE A 1 225 ? 8.188 4.473 12.906 1 98.81 225 ILE A O 1
ATOM 1723 N N . TYR A 1 226 ? 7.828 6.398 11.812 1 98.94 226 TYR A N 1
ATOM 1724 C CA . TYR A 1 226 ? 7.684 7.18 13.039 1 98.94 226 TYR A CA 1
ATOM 1725 C C . TYR A 1 226 ? 6.391 7.98 13.023 1 98.94 226 TYR A C 1
ATOM 1727 O O . TYR A 1 226 ? 6.113 8.711 12.07 1 98.94 226 TYR A O 1
ATOM 1735 N N . ASN A 1 227 ? 5.605 7.848 14.078 1 98.88 227 ASN A N 1
ATOM 1736 C CA . ASN A 1 227 ? 4.504 8.773 14.32 1 98.88 227 ASN A CA 1
ATOM 1737 C C . ASN A 1 227 ? 5.012 10.125 14.812 1 98.88 227 ASN A C 1
ATOM 1739 O O . ASN A 1 227 ? 5.906 10.195 15.648 1 98.88 227 ASN A O 1
ATOM 1743 N N . LEU A 1 228 ? 4.512 11.18 14.195 1 98.81 228 LEU A N 1
ATOM 1744 C CA . LEU A 1 228 ? 4.715 12.539 14.688 1 98.81 228 LEU A CA 1
ATOM 1745 C C . LEU A 1 228 ? 3.43 13.102 15.289 1 98.81 228 LEU A C 1
ATOM 1747 O O . LEU A 1 228 ? 2.537 13.547 14.562 1 98.81 228 LEU A O 1
ATOM 1751 N N . CYS A 1 229 ? 3.365 13.117 16.594 1 98.56 229 CYS A N 1
ATOM 1752 C CA . CYS A 1 229 ? 2.156 13.578 17.266 1 98.56 229 CYS A CA 1
ATOM 1753 C C . CYS A 1 229 ? 2.486 14.172 18.625 1 98.56 229 CYS A C 1
ATOM 1755 O O . CYS A 1 229 ? 3.602 14.008 19.125 1 98.56 229 CYS A O 1
ATOM 1757 N N . SER A 1 230 ? 1.583 14.898 19.188 1 97.94 230 SER A N 1
ATOM 1758 C CA . SER A 1 230 ? 1.774 15.523 20.484 1 97.94 230 SER A CA 1
ATOM 1759 C C . SER A 1 230 ? 1.583 14.516 21.625 1 97.94 230 SER A C 1
ATOM 1761 O O . SER A 1 230 ? 2.143 14.68 22.703 1 97.94 230 SER A O 1
ATOM 1763 N N . GLY A 1 231 ? 0.737 13.531 21.359 1 98 231 GLY A N 1
ATOM 1764 C CA . GLY A 1 231 ? 0.349 12.586 22.391 1 98 231 GLY A CA 1
ATOM 1765 C C . GLY A 1 231 ? -0.784 13.086 23.266 1 98 231 GLY A C 1
ATOM 1766 O O . GLY A 1 231 ? -1.151 12.438 24.25 1 98 231 GLY A O 1
ATOM 1767 N N . VAL A 1 232 ? -1.334 14.219 22.906 1 97.69 232 VAL A N 1
ATOM 1768 C CA . VAL A 1 232 ? -2.418 14.82 23.672 1 97.69 232 VAL A CA 1
ATOM 1769 C C . VAL A 1 232 ? -3.67 14.93 22.812 1 97.69 232 VAL A C 1
ATOM 1771 O O . VAL A 1 232 ? -3.635 15.523 21.734 1 97.69 232 VAL A O 1
ATOM 1774 N N . GLU A 1 233 ? -4.699 14.344 23.297 1 96.88 233 GLU A N 1
ATOM 1775 C CA . GLU A 1 233 ? -5.992 14.391 22.625 1 96.88 233 GLU A CA 1
ATOM 1776 C C . GLU A 1 233 ? -6.789 15.625 23.031 1 96.88 233 GLU A C 1
ATOM 1778 O O . GLU A 1 233 ? -6.852 15.961 24.219 1 96.88 233 GLU A O 1
ATOM 1783 N N . ARG A 1 234 ? -7.371 16.359 22 1 96.62 234 ARG A N 1
ATOM 1784 C CA . ARG A 1 234 ? -8.195 17.531 22.266 1 96.62 234 ARG A CA 1
ATOM 1785 C C . ARG A 1 234 ? -9.445 17.531 21.375 1 96.62 234 ARG A C 1
ATOM 1787 O O . ARG A 1 234 ? -9.375 17.172 20.203 1 96.62 234 ARG A O 1
ATOM 1794 N N . THR A 1 235 ? -10.547 17.906 21.984 1 95.75 235 THR A N 1
ATOM 1795 C CA . THR A 1 235 ? -11.758 18.031 21.172 1 95.75 235 THR A CA 1
ATOM 1796 C C . THR A 1 235 ? -11.742 19.328 20.375 1 95.75 235 THR A C 1
ATOM 1798 O O . THR A 1 235 ? -11.125 20.312 20.781 1 95.75 235 THR A O 1
ATOM 1801 N N . ILE A 1 236 ? -12.422 19.281 19.281 1 94.12 236 ILE A N 1
ATOM 1802 C CA . ILE A 1 236 ? -12.57 20.5 18.484 1 94.12 236 ILE A CA 1
ATOM 1803 C C . ILE A 1 236 ? -13.258 21.578 19.297 1 94.12 236 ILE A C 1
ATOM 1805 O O . ILE A 1 236 ? -12.875 22.75 19.234 1 94.12 236 ILE A O 1
ATOM 1809 N N . ARG A 1 237 ? -14.195 21.219 20.078 1 93.69 237 ARG A N 1
ATOM 1810 C CA . ARG A 1 237 ? -14.898 22.141 20.969 1 93.69 237 ARG A CA 1
ATOM 1811 C C . ARG A 1 237 ? -13.93 22.875 21.891 1 93.69 237 ARG A C 1
ATOM 1813 O O . ARG A 1 237 ? -13.977 24.094 22.016 1 93.69 237 ARG A O 1
ATOM 1820 N N . GLU A 1 238 ? -13.062 22.125 22.484 1 94.94 238 GLU A N 1
ATOM 1821 C CA . GLU A 1 238 ? -12.07 22.703 23.391 1 94.94 238 GLU A CA 1
ATOM 1822 C C . GLU A 1 238 ? -11.203 23.734 22.688 1 94.94 238 GLU A C 1
ATOM 1824 O O . GLU A 1 238 ? -10.883 24.781 23.25 1 94.94 238 GLU A O 1
ATOM 1829 N N . LEU A 1 239 ? -10.812 23.438 21.484 1 96.25 239 LEU A N 1
ATOM 1830 C CA . LEU A 1 239 ? -9.945 24.344 20.719 1 96.25 239 LEU A CA 1
ATOM 1831 C C . LEU A 1 239 ? -10.672 25.625 20.375 1 96.25 239 LEU A C 1
ATOM 1833 O O . LEU A 1 239 ? -10.102 26.719 20.469 1 96.25 239 LEU A O 1
ATOM 1837 N N . ILE A 1 240 ? -11.93 25.5 20.031 1 94 240 ILE A N 1
ATOM 1838 C CA . ILE A 1 240 ? -12.734 26.672 19.688 1 94 240 ILE A CA 1
ATOM 1839 C C . ILE A 1 240 ? -12.906 27.562 20.906 1 94 240 ILE A C 1
ATOM 1841 O O . ILE A 1 240 ? -12.695 28.781 20.828 1 94 240 ILE A O 1
ATOM 1845 N N . LEU A 1 241 ? -13.219 26.969 21.969 1 94.56 241 LEU A N 1
ATOM 1846 C CA . LEU A 1 241 ? -13.445 27.719 23.188 1 94.56 241 LEU A CA 1
ATOM 1847 C C . LEU A 1 241 ? -12.164 28.391 23.656 1 94.56 241 LEU A C 1
ATOM 1849 O O . LEU A 1 241 ? -12.188 29.531 24.156 1 94.56 241 LEU A O 1
ATOM 1853 N N . GLN A 1 242 ? -11.094 27.703 23.531 1 96.25 242 GLN A N 1
ATOM 1854 C CA . GLN A 1 242 ? -9.812 28.281 23.906 1 96.25 242 GLN A CA 1
ATOM 1855 C C . GLN A 1 242 ? -9.469 29.484 23.031 1 96.25 242 GLN A C 1
ATOM 1857 O O . GLN A 1 242 ? -8.984 30.5 23.531 1 96.25 242 GLN A O 1
ATOM 1862 N N . MET A 1 243 ? -9.719 29.391 21.766 1 95.81 243 MET A N 1
ATOM 1863 C CA . MET A 1 243 ? -9.477 30.516 20.859 1 95.81 243 MET A CA 1
ATOM 1864 C C . MET A 1 243 ? -10.352 31.703 21.234 1 95.81 243 MET A C 1
ATOM 1866 O O . MET A 1 243 ? -9.883 32.844 21.219 1 95.81 243 MET A O 1
ATOM 1870 N N . ALA A 1 244 ? -11.578 31.406 21.547 1 93.75 244 ALA A N 1
ATOM 1871 C CA . ALA A 1 244 ? -12.5 32.469 21.953 1 93.75 244 ALA A CA 1
ATOM 1872 C C . ALA A 1 244 ? -12 33.156 23.219 1 93.75 244 ALA A C 1
ATOM 1874 O O . ALA A 1 244 ? -12.039 34.406 23.297 1 93.75 244 ALA A O 1
ATOM 1875 N N . ARG A 1 245 ? -11.547 32.375 24.094 1 93.88 245 ARG A N 1
ATOM 1876 C CA . ARG A 1 245 ? -11.023 32.938 25.344 1 93.88 245 ARG A CA 1
ATOM 1877 C C . ARG A 1 245 ? -9.805 33.812 25.078 1 93.88 245 ARG A C 1
ATOM 1879 O O . ARG A 1 245 ? -9.672 34.875 25.672 1 93.88 245 ARG A O 1
ATOM 1886 N N . LEU A 1 246 ? -8.945 33.375 24.25 1 94.5 246 LEU A N 1
ATOM 1887 C CA . LEU A 1 246 ? -7.734 34.125 23.922 1 94.5 246 LEU A CA 1
ATOM 1888 C C . LEU A 1 246 ? -8.078 35.469 23.312 1 94.5 246 LEU A C 1
ATOM 1890 O O . LEU A 1 246 ? -7.336 36.438 23.484 1 94.5 246 LEU A O 1
ATOM 1894 N N . ARG A 1 247 ? -9.266 35.562 22.719 1 92.69 247 ARG A N 1
ATOM 1895 C CA . ARG A 1 247 ? -9.672 36.781 22.031 1 92.69 247 ARG A CA 1
ATOM 1896 C C . ARG A 1 247 ? -10.609 37.594 22.906 1 92.69 247 ARG A C 1
ATOM 1898 O O . ARG A 1 247 ? -10.961 38.75 22.562 1 92.69 247 ARG A O 1
ATOM 1905 N N . GLY A 1 248 ? -10.977 36.969 23.953 1 90.5 248 GLY A N 1
ATOM 1906 C CA . GLY A 1 248 ? -11.859 37.656 24.875 1 90.5 248 GLY A CA 1
ATOM 1907 C C . GLY A 1 248 ? -13.281 37.781 24.359 1 90.5 248 GLY A C 1
ATOM 1908 O O . GLY A 1 248 ? -13.945 38.781 24.562 1 90.5 248 GLY A O 1
ATOM 1909 N N . VAL A 1 249 ? -13.688 36.781 23.625 1 90.56 249 VAL A N 1
ATOM 1910 C CA . VAL A 1 249 ? -15.039 36.812 23.078 1 90.56 249 VAL A CA 1
ATOM 1911 C C . VAL A 1 249 ? -15.828 35.594 23.594 1 90.56 249 VAL A C 1
ATOM 1913 O O . VAL A 1 249 ? -15.25 34.562 23.875 1 90.56 249 VAL A O 1
ATOM 1916 N N . SER A 1 250 ? -17.094 35.844 23.812 1 91.31 250 SER A N 1
ATOM 1917 C CA . SER A 1 250 ? -17.984 34.75 24.141 1 91.31 250 SER A CA 1
ATOM 1918 C C . SER A 1 250 ? -18.594 34.125 22.875 1 91.31 250 SER A C 1
ATOM 1920 O O . SER A 1 250 ? -18.969 34.844 21.953 1 91.31 250 SER A O 1
ATOM 1922 N N . VAL A 1 251 ? -18.531 32.781 22.906 1 89.75 251 VAL A N 1
ATOM 1923 C CA . VAL A 1 251 ? -18.984 32.156 21.688 1 89.75 251 VAL A CA 1
ATOM 1924 C C . VAL A 1 251 ? -20.188 31.25 22 1 89.75 251 VAL A C 1
ATOM 1926 O O . VAL A 1 251 ? -20.219 30.594 23.047 1 89.75 251 VAL A O 1
ATOM 1929 N N . GLU A 1 252 ? -21.219 31.422 21.172 1 89.5 252 GLU A N 1
ATOM 1930 C CA . GLU A 1 252 ? -22.297 30.438 21.109 1 89.5 252 GLU A CA 1
ATOM 1931 C C . GLU A 1 252 ? -22.109 29.484 19.938 1 89.5 252 GLU A C 1
ATOM 1933 O O . GLU A 1 252 ? -21.969 29.922 18.797 1 89.5 252 GLU A O 1
ATOM 1938 N N . LEU A 1 253 ? -22.016 28.203 20.328 1 88.56 253 LEU A N 1
ATOM 1939 C CA . LEU A 1 253 ? -21.812 27.188 19.297 1 88.56 253 LEU A CA 1
ATOM 1940 C C . LEU A 1 253 ? -23.141 26.641 18.797 1 88.56 253 LEU A C 1
ATOM 1942 O O . LEU A 1 253 ? -23.953 26.156 19.578 1 88.56 253 LEU A O 1
ATOM 1946 N N . VAL A 1 254 ? -23.406 26.812 17.516 1 86.62 254 VAL A N 1
ATOM 1947 C CA . VAL A 1 254 ? -24.625 26.297 16.891 1 86.62 254 VAL A CA 1
ATOM 1948 C C . VAL A 1 254 ? -24.266 25.219 15.867 1 86.62 254 VAL A C 1
ATOM 1950 O O . VAL A 1 254 ? -23.469 25.453 14.961 1 86.62 254 VAL A O 1
ATOM 1953 N N . GLN A 1 255 ? -24.891 24.031 16.172 1 81.31 255 GLN A N 1
ATOM 1954 C CA . GLN A 1 255 ? -24.594 22.906 15.281 1 81.31 255 GLN A CA 1
ATOM 1955 C C . GLN A 1 255 ? -25.297 23.078 13.938 1 81.31 255 GLN A C 1
ATOM 1957 O O . GLN A 1 255 ? -26.5 23.328 13.898 1 81.31 255 GLN A O 1
ATOM 1962 N N . ASP A 1 256 ? -24.578 23.094 12.906 1 77.06 256 ASP A N 1
ATOM 1963 C CA . ASP A 1 256 ? -25.094 23.109 11.539 1 77.06 256 ASP A CA 1
ATOM 1964 C C . ASP A 1 256 ? -25.297 21.688 11.016 1 77.06 256 ASP A C 1
ATOM 1966 O O . ASP A 1 256 ? -24.344 20.938 10.82 1 77.06 256 ASP A O 1
ATOM 1970 N N . PRO A 1 257 ? -26.594 21.312 10.766 1 75 257 PRO A N 1
ATOM 1971 C CA . PRO A 1 257 ? -26.906 19.938 10.328 1 75 257 PRO A CA 1
ATOM 1972 C C . PRO A 1 257 ? -26.141 19.547 9.07 1 75 257 PRO A C 1
ATOM 1974 O O . PRO A 1 257 ? -25.812 18.375 8.883 1 75 257 PRO A O 1
ATOM 1977 N N . SER A 1 258 ? -25.938 20.453 8.219 1 70.75 258 SER A N 1
ATOM 1978 C CA . SER A 1 258 ? -25.266 20.172 6.953 1 70.75 258 SER A CA 1
ATOM 1979 C C . SER A 1 258 ? -23.812 19.797 7.176 1 70.75 258 SER A C 1
ATOM 1981 O O . SER A 1 258 ? -23.172 19.203 6.301 1 70.75 258 SER A O 1
ATOM 1983 N N . ARG A 1 259 ? -23.391 20.031 8.406 1 67.44 259 ARG A N 1
ATOM 1984 C CA . ARG A 1 259 ? -22 19.766 8.742 1 67.44 259 ARG A CA 1
ATOM 1985 C C . ARG A 1 259 ? -21.859 18.531 9.633 1 67.44 259 ARG A C 1
ATOM 1987 O O . ARG A 1 259 ? -20.766 18.188 10.062 1 67.44 259 ARG A O 1
ATOM 1994 N N . LEU A 1 260 ? -23.078 17.953 9.867 1 68 260 LEU A N 1
ATOM 1995 C CA . LEU A 1 260 ? -23.062 16.828 10.789 1 68 260 LEU A CA 1
ATOM 1996 C C . LEU A 1 260 ? -22.859 15.516 10.039 1 68 260 LEU A C 1
ATOM 1998 O O . LEU A 1 260 ? -23.812 14.969 9.461 1 68 260 LEU A O 1
ATOM 2002 N N . ARG A 1 261 ? -21.75 15.305 9.602 1 60.44 261 ARG A N 1
ATOM 2003 C CA . ARG A 1 261 ? -21.453 13.969 9.109 1 60.44 261 ARG A CA 1
ATOM 2004 C C . ARG A 1 261 ? -20.781 13.125 10.188 1 60.44 261 ARG A C 1
ATOM 2006 O O . ARG A 1 261 ? -19.719 13.5 10.703 1 60.44 261 ARG A O 1
ATOM 2013 N N . PRO A 1 262 ? -21.656 12.133 10.586 1 62.59 262 PRO A N 1
ATOM 2014 C CA . PRO A 1 262 ? -21.016 11.328 11.633 1 62.59 262 PRO A CA 1
ATOM 2015 C C . PRO A 1 262 ? -19.625 10.844 11.227 1 62.59 262 PRO A C 1
ATOM 2017 O O . PRO A 1 262 ? -19.438 10.352 10.109 1 62.59 262 PRO A O 1
ATOM 2020 N N . ALA A 1 263 ? -18.703 11.289 12.156 1 66.44 263 ALA A N 1
ATOM 2021 C CA . ALA A 1 263 ? -17.328 10.844 11.945 1 66.44 263 ALA A C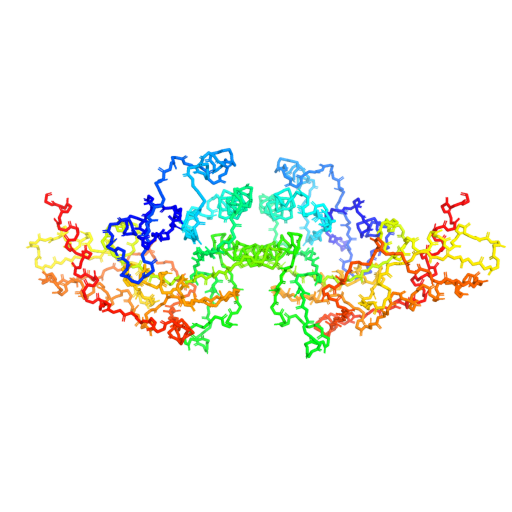A 1
ATOM 2022 C C . ALA A 1 263 ? -17.172 9.359 12.25 1 66.44 263 ALA A C 1
ATOM 2024 O O . ALA A 1 263 ? -17.688 8.867 13.258 1 66.44 263 ALA A O 1
ATOM 2025 N N . ASP A 1 264 ? -16.594 8.734 11.32 1 70.12 264 ASP A N 1
ATOM 2026 C CA . ASP A 1 264 ? -16.297 7.324 11.562 1 70.12 264 ASP A CA 1
ATOM 2027 C C . ASP A 1 264 ? -15.273 7.16 12.688 1 70.12 264 ASP A C 1
ATOM 2029 O O . ASP A 1 264 ? -15.398 6.262 13.516 1 70.12 264 ASP A O 1
ATOM 2033 N N . GLN A 1 265 ? -14.336 8.086 12.75 1 86.94 265 GLN A N 1
ATOM 2034 C CA . GLN A 1 265 ? -13.336 8.086 13.812 1 86.94 265 GLN A CA 1
ATOM 2035 C C . GLN A 1 265 ? -13.562 9.234 14.789 1 86.94 265 GLN A C 1
ATOM 2037 O O . GLN A 1 265 ? -13.32 10.398 14.453 1 86.94 265 GLN A O 1
ATOM 2042 N N . ARG A 1 266 ? -13.938 8.945 15.961 1 91 266 ARG A N 1
ATOM 2043 C CA . ARG A 1 266 ? -14.32 9.977 16.922 1 91 266 ARG A CA 1
ATOM 2044 C C . ARG A 1 266 ? -13.109 10.469 17.703 1 91 266 ARG A C 1
ATOM 2046 O O . ARG A 1 266 ? -13.016 11.656 18.031 1 91 266 ARG A O 1
ATOM 2053 N N . ARG A 1 267 ? -12.281 9.555 18.016 1 96.06 267 ARG A N 1
ATOM 2054 C CA . ARG A 1 267 ? -11.102 9.898 18.812 1 96.06 267 ARG A CA 1
ATOM 2055 C C . ARG A 1 267 ? -9.82 9.594 18.031 1 96.06 267 ARG A C 1
ATOM 2057 O O . ARG A 1 267 ? -9.719 8.555 17.375 1 96.06 267 ARG A O 1
ATOM 2064 N N . VAL A 1 268 ? -8.875 10.5 18.047 1 97.38 268 VAL A N 1
ATOM 2065 C CA . VAL A 1 268 ? -7.559 10.266 17.469 1 97.38 268 VAL A CA 1
ATOM 2066 C C . VAL A 1 268 ? -6.473 10.781 18.406 1 97.38 268 VAL A C 1
ATOM 2068 O O . VAL A 1 268 ? -6.488 11.953 18.797 1 97.38 268 VAL A O 1
ATOM 2071 N N . VAL A 1 269 ? -5.617 9.945 18.797 1 98.62 269 VAL A N 1
ATOM 2072 C CA . VAL A 1 269 ? -4.426 10.297 19.578 1 98.62 269 VAL A CA 1
ATOM 2073 C C . VAL A 1 269 ? -3.307 9.305 19.281 1 98.62 269 VAL A C 1
ATOM 2075 O O . VAL A 1 269 ? -3.547 8.094 19.188 1 98.62 269 VAL A O 1
ATOM 2078 N N . GLY A 1 270 ? -2.156 9.828 18.969 1 98.62 270 GLY A N 1
ATOM 2079 C CA . GLY A 1 270 ? -1.028 8.977 18.641 1 98.62 270 GLY A CA 1
ATOM 2080 C C . GLY A 1 270 ? 0.018 8.914 19.734 1 98.62 270 GLY A C 1
ATOM 2081 O O . GLY A 1 270 ? -0.099 9.602 20.75 1 98.62 270 GLY A O 1
ATOM 2082 N N . SER A 1 271 ? 0.962 8.016 19.594 1 98.81 271 SER A N 1
ATOM 2083 C CA . SER A 1 271 ? 2.152 7.918 20.438 1 98.81 271 SER A CA 1
ATOM 2084 C C . SER A 1 271 ? 3.416 8.227 19.641 1 98.81 271 SER A C 1
ATOM 2086 O O . SER A 1 271 ? 3.672 7.613 18.609 1 98.81 271 SER A O 1
ATOM 2088 N N . ALA A 1 272 ? 4.191 9.164 20.125 1 98.69 272 ALA A N 1
ATOM 2089 C CA . ALA A 1 272 ? 5.461 9.508 19.484 1 98.69 272 ALA A CA 1
ATOM 2090 C C . ALA A 1 272 ? 6.637 8.898 20.25 1 98.69 272 ALA A C 1
ATOM 2092 O O . ALA A 1 272 ? 7.766 9.391 20.156 1 98.69 272 ALA A O 1
ATOM 2093 N N . ALA A 1 273 ? 6.379 7.898 21.031 1 98.75 273 ALA A N 1
ATOM 2094 C CA . ALA A 1 273 ? 7.391 7.312 21.906 1 98.75 273 ALA A CA 1
ATOM 2095 C C . ALA A 1 273 ? 8.594 6.824 21.094 1 98.75 273 ALA A C 1
ATOM 2097 O O . ALA A 1 273 ? 9.742 7.031 21.5 1 98.75 273 ALA A O 1
ATOM 2098 N N . LYS A 1 274 ? 8.367 6.152 20.016 1 98.75 274 LYS A N 1
ATOM 2099 C CA . LYS A 1 274 ? 9.445 5.637 19.172 1 98.75 274 LYS A CA 1
ATOM 2100 C C . LYS A 1 274 ? 10.336 6.762 18.672 1 98.75 274 LYS A C 1
ATOM 2102 O O . LYS A 1 274 ? 11.562 6.652 18.719 1 98.75 274 LYS A O 1
ATOM 2107 N N . LEU A 1 275 ? 9.727 7.82 18.172 1 98.81 275 LEU A N 1
ATOM 2108 C CA . LEU A 1 275 ? 10.453 9 17.703 1 98.81 275 LEU A CA 1
ATOM 2109 C C . LEU A 1 275 ? 11.305 9.586 18.828 1 98.81 275 LEU A C 1
ATOM 2111 O O . LEU A 1 275 ? 12.484 9.883 18.625 1 98.81 275 LEU A O 1
ATOM 2115 N N . GLN A 1 276 ? 10.664 9.727 19.953 1 98.69 276 GLN A N 1
ATOM 2116 C CA . GLN A 1 276 ? 11.375 10.281 21.109 1 98.69 276 GLN A CA 1
ATOM 2117 C C . GLN A 1 276 ? 12.555 9.398 21.5 1 98.69 276 GLN A C 1
ATOM 2119 O O . GLN A 1 276 ? 13.641 9.898 21.781 1 98.69 276 GLN A O 1
ATOM 2124 N N . GLN A 1 277 ? 12.336 8.164 21.531 1 98.69 277 GLN A N 1
ATOM 2125 C CA . GLN A 1 277 ? 13.375 7.223 21.938 1 98.69 277 GLN A CA 1
ATOM 2126 C C . GLN A 1 277 ? 14.57 7.281 21 1 98.69 277 GLN A C 1
ATOM 2128 O O . GLN A 1 277 ? 15.719 7.32 21.438 1 98.69 277 GLN A O 1
ATOM 2133 N N . ASP A 1 278 ? 14.336 7.324 19.688 1 98.5 278 ASP A N 1
ATOM 2134 C CA . ASP A 1 278 ? 15.398 7.215 18.703 1 98.5 278 ASP A CA 1
ATOM 2135 C C . ASP A 1 278 ? 16.094 8.562 18.484 1 98.5 278 ASP A C 1
ATOM 2137 O O . ASP A 1 278 ? 17.266 8.617 18.094 1 98.5 278 ASP A O 1
ATOM 2141 N N . THR A 1 279 ? 15.391 9.719 18.734 1 98 279 THR A N 1
ATOM 2142 C CA . THR A 1 279 ? 15.945 10.992 18.281 1 98 279 THR A CA 1
ATOM 2143 C C . THR A 1 279 ? 16.047 11.977 19.438 1 98 279 THR A C 1
ATOM 2145 O O . THR A 1 279 ? 16.688 13.016 19.328 1 98 279 THR A O 1
ATOM 2148 N N . GLY A 1 280 ? 15.328 11.703 20.531 1 98 280 GLY A N 1
ATOM 2149 C CA . GLY A 1 280 ? 15.242 12.648 21.625 1 98 280 GLY A CA 1
ATOM 2150 C C . GLY A 1 280 ? 14.227 13.75 21.391 1 98 280 GLY A C 1
ATOM 2151 O O . GLY A 1 280 ? 14.047 14.625 22.25 1 98 280 GLY A O 1
ATOM 2152 N N . TRP A 1 281 ? 13.484 13.734 20.312 1 97.69 281 TRP A N 1
ATOM 2153 C CA . TRP A 1 281 ? 12.523 14.766 19.938 1 97.69 281 TRP A CA 1
ATOM 2154 C C . TRP A 1 281 ? 11.312 14.742 20.859 1 97.69 281 TRP A C 1
ATOM 2156 O O . TRP A 1 281 ? 10.844 13.672 21.25 1 97.69 281 TRP A O 1
ATOM 2166 N N . LYS A 1 282 ? 10.82 15.852 21.188 1 97.62 282 LYS A N 1
ATOM 2167 C CA . LYS A 1 282 ? 9.539 16.062 21.875 1 97.62 282 LYS A CA 1
ATOM 2168 C C . LYS A 1 282 ? 8.883 17.359 21.391 1 97.62 282 LYS A C 1
ATOM 2170 O O . LYS A 1 282 ? 9.57 18.328 21.078 1 97.62 282 LYS A O 1
ATOM 2175 N N . PRO A 1 283 ? 7.555 17.266 21.344 1 97.19 283 PRO A N 1
ATOM 2176 C CA . PRO A 1 283 ? 6.93 18.562 21.031 1 97.19 283 PRO A CA 1
ATOM 2177 C C . PRO A 1 283 ? 7.258 19.641 22.047 1 97.19 283 PRO A C 1
ATOM 2179 O O . PRO A 1 283 ? 7.352 19.359 23.25 1 97.19 283 PRO A O 1
ATOM 2182 N N . SER A 1 284 ? 7.453 20.891 21.547 1 97.06 284 SER A N 1
ATOM 2183 C CA . SER A 1 284 ? 7.902 21.938 22.469 1 97.06 284 SER A CA 1
ATOM 2184 C C . SER A 1 284 ? 6.949 23.125 22.453 1 97.06 284 SER A C 1
ATOM 2186 O O . SER A 1 284 ? 7.047 24.016 23.312 1 97.06 284 SER A O 1
ATOM 2188 N N . ILE A 1 285 ? 6.051 23.219 21.578 1 97.88 285 ILE A N 1
ATOM 2189 C CA . ILE A 1 285 ? 5.145 24.344 21.453 1 97.88 285 ILE A CA 1
ATOM 2190 C C . ILE A 1 285 ? 3.77 23.984 22 1 97.88 285 ILE A C 1
ATOM 2192 O O . ILE A 1 285 ? 3.176 22.984 21.578 1 97.88 285 ILE A O 1
ATOM 2196 N N . SER A 1 286 ? 3.281 24.75 22.938 1 97.44 286 SER A N 1
ATOM 2197 C CA . SER A 1 286 ? 1.986 24.453 23.547 1 97.44 286 SER A CA 1
ATOM 2198 C C . SER A 1 286 ? 0.844 24.75 22.578 1 97.44 286 SER A C 1
ATOM 2200 O O . SER A 1 286 ? 0.99 25.547 21.656 1 97.44 286 SER A O 1
ATOM 2202 N N . ILE A 1 287 ? -0.28 24.078 22.859 1 97.75 287 ILE A N 1
ATOM 2203 C CA . ILE A 1 287 ? -1.451 24.281 22.016 1 97.75 287 ILE A CA 1
ATOM 2204 C C . ILE A 1 287 ? -1.911 25.734 22.125 1 97.75 287 ILE A C 1
ATOM 2206 O O . ILE A 1 287 ? -2.377 26.328 21.141 1 97.75 287 ILE A O 1
ATOM 2210 N N . THR A 1 288 ? -1.771 26.344 23.25 1 97.56 288 THR A N 1
ATOM 2211 C CA . THR A 1 288 ? -2.143 27.734 23.453 1 97.56 288 THR A CA 1
ATOM 2212 C C . THR A 1 288 ? -1.309 28.641 22.562 1 97.56 288 THR A C 1
ATOM 2214 O O . THR A 1 288 ? -1.848 29.547 21.906 1 97.56 288 THR A O 1
ATOM 2217 N N . GLU A 1 289 ? 0.002 28.375 22.594 1 98.06 289 GLU A N 1
ATOM 2218 C CA . GLU A 1 289 ? 0.889 29.156 21.734 1 98.06 289 GLU A CA 1
ATOM 2219 C C . GLU A 1 289 ? 0.525 29 20.266 1 98.06 289 GLU A C 1
ATOM 2221 O O . GLU A 1 289 ? 0.541 29.953 19.5 1 98.06 289 GLU A O 1
ATOM 2226 N N . THR A 1 290 ? 0.193 27.797 19.844 1 98.06 290 THR A N 1
ATOM 2227 C CA . THR A 1 290 ? -0.2 27.516 18.469 1 98.06 290 THR A CA 1
ATOM 2228 C C . THR A 1 290 ? -1.467 28.281 18.094 1 98.06 290 THR A C 1
ATOM 2230 O O . THR A 1 290 ? -1.518 28.938 17.062 1 98.06 290 THR A O 1
ATOM 2233 N N . LEU A 1 291 ? -2.49 28.219 18.969 1 97.94 291 LEU A N 1
ATOM 2234 C CA . LEU A 1 291 ? -3.762 28.875 18.703 1 97.94 291 LEU A CA 1
ATOM 2235 C C . LEU A 1 291 ? -3.586 30.391 18.641 1 97.94 291 LEU A C 1
ATOM 2237 O O . LEU A 1 291 ? -4.184 31.062 17.797 1 97.94 291 LEU A O 1
ATOM 2241 N N . GLN A 1 292 ? -2.734 30.906 19.516 1 97.62 292 GLN A N 1
ATOM 2242 C CA . GLN A 1 292 ? -2.436 32.344 19.5 1 97.62 292 GLN A CA 1
ATOM 2243 C C . GLN A 1 292 ? -1.806 32.75 18.172 1 97.62 292 GLN A C 1
ATOM 2245 O O . GLN A 1 292 ? -2.152 33.812 17.609 1 97.62 292 GLN A O 1
ATOM 2250 N N . SER A 1 293 ? -0.886 31.938 17.719 1 97.5 293 SER A N 1
ATOM 2251 C CA . SER A 1 293 ? -0.202 32.25 16.469 1 97.5 293 SER A CA 1
ATOM 2252 C C . SER A 1 293 ? -1.166 32.219 15.289 1 97.5 293 SER A C 1
ATOM 2254 O O . SER A 1 293 ? -1.057 33 14.367 1 97.5 293 SER A O 1
ATOM 2256 N N . VAL A 1 294 ? -2.111 31.25 15.289 1 97.62 294 VAL A N 1
ATOM 2257 C CA . VAL A 1 294 ? -3.105 31.141 14.227 1 97.62 294 VAL A CA 1
ATOM 2258 C C . VAL A 1 294 ? -4.023 32.344 14.242 1 97.62 294 VAL A C 1
ATOM 2260 O O . VAL A 1 294 ? -4.309 32.938 13.195 1 97.62 294 VAL A O 1
ATOM 2263 N N . LEU A 1 295 ? -4.461 32.781 15.453 1 96.31 295 LEU A N 1
ATOM 2264 C CA . LEU A 1 295 ? -5.312 33.969 15.594 1 96.31 295 LEU A CA 1
ATOM 2265 C C . LEU A 1 295 ? -4.594 35.219 15.125 1 96.31 295 LEU A C 1
ATOM 2267 O O . LEU A 1 295 ? -5.16 36.031 14.375 1 96.31 295 LEU A O 1
ATOM 2271 N N . SER A 1 296 ? -3.33 35.344 15.523 1 96.75 296 SER A N 1
ATOM 2272 C CA . SER A 1 296 ? -2.533 36.5 15.148 1 96.75 296 SER A CA 1
ATOM 2273 C C . SER A 1 296 ? -2.352 36.594 13.633 1 96.75 296 SER A C 1
ATOM 2275 O O . SER A 1 296 ? -2.352 37.688 13.062 1 96.75 296 SER A O 1
ATOM 2277 N N . ASP A 1 297 ? -2.148 35.438 13.047 1 96.56 297 ASP A N 1
ATOM 2278 C CA . ASP A 1 297 ? -2.023 35.375 11.594 1 96.56 297 ASP A CA 1
ATOM 2279 C C . ASP A 1 297 ? -3.277 35.906 10.906 1 96.56 297 ASP A C 1
ATOM 2281 O O . ASP A 1 297 ? -3.188 36.688 9.961 1 96.56 297 ASP A O 1
ATOM 2285 N N . TRP A 1 298 ? -4.449 35.531 11.383 1 94.44 298 TRP A N 1
ATOM 2286 C CA . TRP A 1 298 ? -5.707 36 10.797 1 94.44 298 TRP A CA 1
ATOM 2287 C C . TRP A 1 298 ? -5.934 37.469 11.07 1 94.44 298 TRP A C 1
ATOM 2289 O O . TRP A 1 298 ? -6.484 38.188 10.234 1 94.44 298 TRP A O 1
ATOM 2299 N N . GLU A 1 299 ? -5.488 37.938 12.188 1 93.94 299 GLU A N 1
ATOM 2300 C CA . GLU A 1 299 ? -5.574 39.375 12.492 1 93.94 299 GLU A CA 1
ATOM 2301 C C . GLU A 1 299 ? -4.773 40.188 11.484 1 93.94 299 GLU A C 1
ATOM 2303 O O . GLU A 1 299 ? -5.234 41.25 11.031 1 93.94 299 GLU A O 1
ATOM 2308 N N . ALA A 1 300 ? -3.641 39.656 11.195 1 94 300 ALA A N 1
ATOM 2309 C CA . ALA A 1 300 ? -2.76 40.344 10.266 1 94 300 ALA A CA 1
ATOM 2310 C C . ALA A 1 300 ? -3.352 40.375 8.859 1 94 300 ALA A C 1
ATOM 2312 O O . ALA A 1 300 ? -3.146 41.312 8.102 1 94 300 ALA A O 1
ATOM 2313 N N . ARG A 1 301 ? -4.086 39.375 8.492 1 90.62 301 ARG A N 1
ATOM 2314 C CA . ARG A 1 301 ? -4.688 39.25 7.172 1 90.62 301 ARG A CA 1
ATOM 2315 C C . ARG A 1 301 ? -5.91 40.156 7.047 1 90.62 301 ARG A C 1
ATOM 2317 O O . ARG A 1 301 ? -6.242 40.625 5.953 1 90.62 301 ARG A O 1
ATOM 2324 N N . GLU A 1 302 ? -6.68 40.219 8.133 1 83.25 302 GLU A N 1
ATOM 2325 C CA . GLU A 1 302 ? -7.918 41 8.117 1 83.25 302 GLU A CA 1
ATOM 2326 C C . GLU A 1 302 ? -7.645 42.5 8.258 1 83.25 302 GLU A C 1
ATOM 2328 O O . GLU A 1 302 ? -8.508 43.312 7.957 1 83.25 302 GLU A O 1
ATOM 2333 N N . VAL A 1 303 ? -6.461 43 8.602 1 69.88 303 VAL A N 1
ATOM 2334 C CA . VAL A 1 303 ? -6.102 44.438 8.586 1 69.88 303 VAL A CA 1
ATOM 2335 C C . VAL A 1 303 ? -5.648 44.844 7.188 1 69.88 303 VAL A C 1
ATOM 2337 O O . VAL A 1 303 ? -4.961 44.062 6.508 1 69.88 303 VAL A O 1
ATOM 2340 N N . MET B 1 1 ? -36.656 -21.547 -12.062 1 37.81 1 MET B N 1
ATOM 2341 C CA . MET B 1 1 ? -35.406 -21.922 -12.75 1 37.81 1 MET B CA 1
ATOM 2342 C C . MET B 1 1 ? -34.219 -21.219 -12.141 1 37.81 1 MET B C 1
ATOM 2344 O O . MET B 1 1 ? -34.156 -19.984 -12.102 1 37.81 1 MET B O 1
ATOM 2348 N N . ASP B 1 2 ? -33.562 -21.781 -11.125 1 52.56 2 ASP B N 1
ATOM 2349 C CA . ASP B 1 2 ? -32.625 -21.203 -10.164 1 52.56 2 ASP B CA 1
ATOM 2350 C C . ASP B 1 2 ? -31.484 -20.516 -10.875 1 52.56 2 ASP B C 1
ATOM 2352 O O . ASP B 1 2 ? -30.719 -21.156 -11.609 1 52.56 2 ASP B O 1
ATOM 2356 N N . LYS B 1 3 ? -31.578 -19.219 -11.172 1 70.5 3 LYS B N 1
ATOM 2357 C CA . LYS B 1 3 ? -30.797 -18.406 -12.086 1 70.5 3 LYS B CA 1
ATOM 2358 C C . LYS B 1 3 ? -29.312 -18.406 -11.688 1 70.5 3 LYS B C 1
ATOM 2360 O O . LYS B 1 3 ? -28.984 -18.172 -10.531 1 70.5 3 LYS B O 1
ATOM 2365 N N . SER B 1 4 ? -28.391 -18.969 -12.492 1 87.12 4 SER B N 1
ATOM 2366 C CA . SER B 1 4 ? -26.953 -19.016 -12.312 1 87.12 4 SER B CA 1
ATOM 2367 C C . SER B 1 4 ? -26.391 -17.656 -11.93 1 87.12 4 SER B C 1
ATOM 2369 O O . SER B 1 4 ? -26.922 -16.625 -12.367 1 87.12 4 SER B O 1
ATOM 2371 N N . LYS B 1 5 ? -25.469 -17.703 -10.977 1 93.81 5 LYS B N 1
ATOM 2372 C CA . LYS B 1 5 ? -24.75 -16.484 -10.602 1 93.81 5 LYS B CA 1
ATOM 2373 C C . LYS B 1 5 ? -23.688 -16.125 -11.648 1 93.81 5 LYS B C 1
ATOM 2375 O O . LYS B 1 5 ? -23.016 -17.016 -12.18 1 93.81 5 LYS B O 1
ATOM 2380 N N . ILE B 1 6 ? -23.672 -14.875 -11.969 1 96 6 ILE B N 1
ATOM 2381 C CA . ILE B 1 6 ? -22.75 -14.406 -13.008 1 96 6 ILE B CA 1
ATOM 2382 C C . ILE B 1 6 ? -21.406 -14.062 -12.398 1 96 6 ILE B C 1
ATOM 2384 O O . ILE B 1 6 ? -21.328 -13.289 -11.445 1 96 6 ILE B O 1
ATOM 2388 N N . LEU B 1 7 ? -20.359 -14.688 -12.984 1 97.06 7 LEU B N 1
ATOM 2389 C CA . LEU B 1 7 ? -18.984 -14.445 -12.562 1 97.06 7 LEU B CA 1
ATOM 2390 C C . LEU B 1 7 ? -18.203 -13.68 -13.633 1 97.06 7 LEU B C 1
ATOM 2392 O O . LEU B 1 7 ? -18.172 -14.094 -14.797 1 97.06 7 LEU B O 1
ATOM 2396 N N . LEU B 1 8 ? -17.703 -12.547 -13.281 1 98 8 LEU B N 1
ATOM 2397 C CA . LEU B 1 8 ? -16.719 -11.883 -14.125 1 98 8 LEU B CA 1
ATOM 2398 C C . LEU B 1 8 ? -15.297 -12.234 -13.68 1 98 8 LEU B C 1
ATOM 2400 O O . LEU B 1 8 ? -14.977 -12.125 -12.492 1 98 8 LEU B O 1
ATOM 2404 N N . ALA B 1 9 ? -14.516 -12.703 -14.562 1 97.88 9 ALA B N 1
ATOM 2405 C CA . ALA B 1 9 ? -13.109 -12.984 -14.289 1 97.88 9 ALA B CA 1
ATOM 2406 C C . ALA B 1 9 ? -12.195 -12.227 -15.258 1 97.88 9 ALA B C 1
ATOM 2408 O O . ALA B 1 9 ? -12.367 -12.312 -16.469 1 97.88 9 ALA B O 1
ATOM 2409 N N . THR B 1 10 ? -11.336 -11.422 -14.68 1 98.5 10 THR B N 1
ATOM 2410 C CA . THR B 1 10 ? -10.312 -10.805 -15.508 1 98.5 10 THR B CA 1
ATOM 2411 C C . THR B 1 10 ? -9.07 -11.695 -15.578 1 98.5 10 THR B C 1
ATOM 2413 O O . THR B 1 10 ? -8.898 -12.602 -14.766 1 98.5 10 THR B O 1
ATOM 2416 N N . GLY B 1 11 ? -8.18 -11.43 -16.594 1 97.44 11 GLY B N 1
ATOM 2417 C CA . GLY B 1 11 ? -6.918 -12.148 -16.688 1 97.44 11 GLY B CA 1
ATOM 2418 C C . GLY B 1 11 ? -7.078 -13.562 -17.219 1 97.44 11 GLY B C 1
ATOM 2419 O O . GLY B 1 11 ? -6.27 -14.438 -16.922 1 97.44 11 GLY B O 1
ATOM 2420 N N . LEU B 1 12 ? -8.086 -13.805 -18.031 1 96.5 12 LEU B N 1
ATOM 2421 C CA . LEU B 1 12 ? -8.43 -15.148 -18.5 1 96.5 12 LEU B CA 1
ATOM 2422 C C . LEU B 1 12 ? -7.391 -15.656 -19.484 1 96.5 12 LEU B C 1
ATOM 2424 O O . LEU B 1 12 ? -7.332 -16.859 -19.766 1 96.5 12 LEU B O 1
ATOM 2428 N N . SER B 1 13 ? -6.527 -14.82 -20.016 1 94.5 13 SER B N 1
ATOM 2429 C CA . SER B 1 13 ? -5.512 -15.242 -20.969 1 94.5 13 SER B CA 1
ATOM 2430 C C . SER B 1 13 ? -4.238 -15.695 -20.266 1 94.5 13 SER B C 1
ATOM 2432 O O . SER B 1 13 ? -3.324 -16.234 -20.906 1 94.5 13 SER B O 1
ATOM 2434 N N . GLY B 1 14 ? -4.168 -15.477 -19.016 1 95.19 14 GLY B N 1
ATOM 2435 C CA . GLY B 1 14 ? -3.004 -15.891 -18.25 1 95.19 14 GLY B CA 1
ATOM 2436 C C . GLY B 1 14 ? -3.059 -17.344 -17.828 1 95.19 14 GLY B C 1
ATOM 2437 O O . GLY B 1 14 ? -4.031 -18.047 -18.109 1 95.19 14 GLY B O 1
ATOM 2438 N N . PHE B 1 15 ? -2.031 -17.812 -17.094 1 96.38 15 PHE B N 1
ATOM 2439 C CA . PHE B 1 15 ? -1.849 -19.188 -16.656 1 96.38 15 PHE B CA 1
ATOM 2440 C C . PHE B 1 15 ? -3.055 -19.656 -15.859 1 96.38 15 PHE B C 1
ATOM 2442 O O . PHE B 1 15 ? -3.723 -20.625 -16.25 1 96.38 15 PHE B O 1
ATOM 2449 N N . VAL B 1 16 ? -3.461 -18.938 -14.727 1 97.44 16 VAL B N 1
ATOM 2450 C CA . VAL B 1 16 ? -4.57 -19.328 -13.867 1 97.44 16 VAL B CA 1
ATOM 2451 C C . VAL B 1 16 ? -5.891 -19.141 -14.602 1 97.44 16 VAL B C 1
ATOM 2453 O O . VAL B 1 16 ? -6.797 -19.969 -14.5 1 97.44 16 VAL B O 1
ATOM 2456 N N . GLY B 1 17 ? -6 -18.047 -15.383 1 97 17 GLY B N 1
ATOM 2457 C CA . GLY B 1 17 ? -7.215 -17.75 -16.125 1 97 17 GLY B CA 1
ATOM 2458 C C . GLY B 1 17 ? -7.598 -18.828 -17.109 1 97 17 GLY B C 1
ATOM 2459 O O . GLY B 1 17 ? -8.773 -19.172 -17.234 1 97 17 GLY B O 1
ATOM 2460 N N . ARG B 1 18 ? -6.633 -19.391 -17.828 1 96.19 18 ARG B N 1
ATOM 2461 C CA . ARG B 1 18 ? -6.902 -20.453 -18.797 1 96.19 18 ARG B CA 1
ATOM 2462 C C . ARG B 1 18 ? -7.469 -21.688 -18.125 1 96.19 18 ARG B C 1
ATOM 2464 O O . ARG B 1 18 ? -8.367 -22.344 -18.656 1 96.19 18 ARG B O 1
ATOM 2471 N N . HIS B 1 19 ? -6.934 -22 -16.953 1 96.94 19 HIS B N 1
ATOM 2472 C CA . HIS B 1 19 ? -7.461 -23.125 -16.188 1 96.94 19 HIS B CA 1
ATOM 2473 C C . HIS B 1 19 ? -8.867 -22.828 -15.672 1 96.94 19 HIS B C 1
ATOM 2475 O O . HIS B 1 19 ? -9.734 -23.703 -15.68 1 96.94 19 HIS B O 1
ATOM 2481 N N . LEU B 1 20 ? -9.078 -21.594 -15.219 1 96.38 20 LEU B N 1
ATOM 2482 C CA . LEU B 1 20 ? -10.383 -21.188 -14.703 1 96.38 20 LEU B CA 1
ATOM 2483 C C . LEU B 1 20 ? -11.461 -21.359 -15.766 1 96.38 20 LEU B C 1
ATOM 2485 O O . LEU B 1 20 ? -12.586 -21.766 -15.461 1 96.38 20 LEU B O 1
ATOM 2489 N N . GLN B 1 21 ? -11.102 -21.141 -17.016 1 93.81 21 GLN B N 1
ATOM 2490 C CA . GLN B 1 21 ? -12.039 -21.234 -18.141 1 93.81 21 GLN B CA 1
ATOM 2491 C C . GLN B 1 21 ? -12.336 -22.688 -18.484 1 93.81 21 GLN B C 1
ATOM 2493 O O . GLN B 1 21 ? -13.406 -23 -19.016 1 93.81 21 GLN B O 1
ATOM 2498 N N . THR B 1 22 ? -11.422 -23.594 -18.188 1 91.69 22 THR B N 1
ATOM 2499 C CA . THR B 1 22 ? -11.523 -24.953 -18.703 1 91.69 22 THR B CA 1
ATOM 2500 C C . THR B 1 22 ? -12.047 -25.906 -17.641 1 91.69 22 THR B C 1
ATOM 2502 O O . THR B 1 22 ? -12.664 -26.922 -17.953 1 91.69 22 THR B O 1
ATOM 2505 N N . LEU B 1 23 ? -11.797 -25.562 -16.391 1 89.12 23 LEU B N 1
ATOM 2506 C CA . LEU B 1 23 ? -12.258 -26.422 -15.312 1 89.12 23 LEU B CA 1
ATOM 2507 C C . LEU B 1 23 ? -13.766 -26.312 -15.125 1 89.12 23 LEU B C 1
ATOM 2509 O O . LEU B 1 23 ? -14.336 -25.234 -15.344 1 89.12 23 LEU B O 1
ATOM 2513 N N . PRO B 1 24 ? -14.328 -27.469 -14.766 1 83.06 24 PRO B N 1
ATOM 2514 C CA . PRO B 1 24 ? -15.758 -27.406 -14.461 1 83.06 24 PRO B CA 1
ATOM 2515 C C . PRO B 1 24 ? -16.062 -26.5 -13.273 1 83.06 24 PRO B C 1
ATOM 2517 O O . PRO B 1 24 ? -15.305 -26.484 -12.297 1 83.06 24 PRO B O 1
ATOM 2520 N N . MET B 1 25 ? -17.125 -25.781 -13.492 1 80.94 25 MET B N 1
ATOM 2521 C CA . MET B 1 25 ? -17.562 -24.938 -12.375 1 80.94 25 MET B CA 1
ATOM 2522 C C . MET B 1 25 ? -18.047 -25.797 -11.203 1 80.94 25 MET B C 1
ATOM 2524 O O . MET B 1 25 ? -18.641 -26.859 -11.406 1 80.94 25 MET B O 1
ATOM 2528 N N . PRO B 1 26 ? -17.625 -25.25 -10.023 1 77.69 26 PRO B N 1
ATOM 2529 C CA . PRO B 1 26 ? -18.109 -26.016 -8.875 1 77.69 26 PRO B CA 1
ATOM 2530 C C . PRO B 1 26 ? -19.641 -26.125 -8.844 1 77.69 26 PRO B C 1
ATOM 2532 O O . PRO B 1 26 ? -20.328 -25.219 -9.336 1 77.69 26 PRO B O 1
ATOM 2535 N N . ALA B 1 27 ? -19.969 -27.281 -8.367 1 66 27 ALA B N 1
ATOM 2536 C CA . ALA B 1 27 ? -21.406 -27.547 -8.281 1 66 27 ALA B CA 1
ATOM 2537 C C . ALA B 1 27 ? -22.094 -26.531 -7.379 1 66 27 ALA B C 1
ATOM 2539 O O . ALA B 1 27 ? -23.203 -26.078 -7.68 1 66 27 ALA B O 1
ATOM 2540 N N . SER B 1 28 ? -21.375 -26.234 -6.395 1 68.5 28 SER B N 1
ATOM 2541 C CA . SER B 1 28 ? -21.969 -25.266 -5.477 1 68.5 28 SER B CA 1
ATOM 2542 C C . SER B 1 28 ? -21.953 -23.859 -6.066 1 68.5 28 SER B C 1
ATOM 2544 O O . SER B 1 28 ? -21.016 -23.484 -6.77 1 68.5 28 SER B O 1
ATOM 2546 N N . GLY B 1 29 ? -23.016 -23.109 -6.059 1 70.06 29 GLY B N 1
ATOM 2547 C CA . GLY B 1 29 ? -23.109 -21.688 -6.359 1 70.06 29 GLY B CA 1
ATOM 2548 C C . GLY B 1 29 ? -23.703 -21.406 -7.73 1 70.06 29 GLY B C 1
ATOM 2549 O O . GLY B 1 29 ? -24.188 -20.312 -7.988 1 70.06 29 GLY B O 1
ATOM 2550 N N . SER B 1 30 ? -23.594 -22.5 -8.648 1 84.44 30 SER B N 1
ATOM 2551 C CA . SER B 1 30 ? -24.203 -22.344 -9.969 1 84.44 30 SER B CA 1
ATOM 2552 C C . SER B 1 30 ? -23.656 -21.109 -10.68 1 84.44 30 SER B C 1
ATOM 2554 O O . SER B 1 30 ? -24.422 -20.219 -11.07 1 84.44 30 SER B O 1
ATOM 2556 N N . TRP B 1 31 ? -22.281 -21.141 -10.93 1 92.69 31 TRP B N 1
ATOM 2557 C CA . TRP B 1 31 ? -21.625 -19.984 -11.539 1 92.69 31 TRP B CA 1
ATOM 2558 C C . TRP B 1 31 ? -21.578 -20.125 -13.055 1 92.69 31 TRP B C 1
ATOM 2560 O O . TRP B 1 31 ? -21.422 -21.234 -13.586 1 92.69 31 TRP B O 1
ATOM 2570 N N . ARG B 1 32 ? -21.766 -19.031 -13.656 1 92.12 32 ARG B N 1
ATOM 2571 C CA . ARG B 1 32 ? -21.516 -18.906 -15.086 1 92.12 32 ARG B CA 1
ATOM 2572 C C . ARG B 1 32 ? -20.594 -17.719 -15.383 1 92.12 32 ARG B C 1
ATOM 2574 O O . ARG B 1 32 ? -20.828 -16.609 -14.891 1 92.12 32 ARG B O 1
ATOM 2581 N N . LEU B 1 33 ? -19.625 -18 -16.234 1 94.56 33 LEU B N 1
ATOM 2582 C CA . LEU B 1 33 ? -18.688 -16.922 -16.594 1 94.56 33 LEU B CA 1
ATOM 2583 C C . LEU B 1 33 ? -19.359 -15.922 -17.531 1 94.56 33 LEU B C 1
ATOM 2585 O O . LEU B 1 33 ? -20 -16.312 -18.516 1 94.56 33 LEU B O 1
ATOM 2589 N N . LEU B 1 34 ? -19.219 -14.672 -17.188 1 94.75 34 LEU B N 1
ATOM 2590 C CA . LEU B 1 34 ? -19.625 -13.625 -18.109 1 94.75 34 LEU B CA 1
ATOM 2591 C C . LEU B 1 34 ? -18.75 -13.633 -19.359 1 94.75 34 LEU B C 1
ATOM 2593 O O . LEU B 1 34 ? -17.516 -13.68 -19.25 1 94.75 34 LEU B O 1
ATOM 2597 N N . GLU B 1 35 ? -19.359 -13.648 -20.469 1 92.44 35 GLU B N 1
ATOM 2598 C CA . GLU B 1 35 ? -18.594 -13.625 -21.719 1 92.44 35 GLU B CA 1
ATOM 2599 C C . GLU B 1 35 ? -17.625 -12.445 -21.75 1 92.44 35 GLU B C 1
ATOM 2601 O O . GLU B 1 35 ? -18.016 -11.312 -21.484 1 92.44 35 GLU B O 1
ATOM 2606 N N . SER B 1 36 ? -16.422 -12.797 -22.031 1 88.06 36 SER B N 1
ATOM 2607 C CA . SER B 1 36 ? -15.391 -11.766 -22 1 88.06 36 SER B CA 1
ATOM 2608 C C . SER B 1 36 ? -15.32 -11.008 -23.312 1 88.06 36 SER B C 1
ATOM 2610 O O . SER B 1 36 ? -15.289 -11.617 -24.391 1 88.06 36 SER B O 1
ATOM 2612 N N . LEU B 1 37 ? -15.328 -9.703 -23.234 1 92.06 37 LEU B N 1
ATOM 2613 C CA . LEU B 1 37 ? -14.969 -8.828 -24.344 1 92.06 37 LEU B CA 1
ATOM 2614 C C . LEU B 1 37 ? -13.531 -8.336 -24.203 1 92.06 37 LEU B C 1
ATOM 2616 O O . LEU B 1 37 ? -12.977 -8.344 -23.109 1 92.06 37 LEU B O 1
ATOM 2620 N N . PRO B 1 38 ? -12.945 -8.039 -25.422 1 94.5 38 PRO B N 1
ATOM 2621 C CA . PRO B 1 38 ? -11.617 -7.434 -25.297 1 94.5 38 PRO B CA 1
ATOM 2622 C C . PRO B 1 38 ? -11.602 -6.211 -24.391 1 94.5 38 PRO B C 1
ATOM 2624 O O . PRO B 1 38 ? -12.5 -5.363 -24.469 1 94.5 38 PRO B O 1
ATOM 2627 N N . TYR B 1 39 ? -10.68 -6.18 -23.5 1 96.69 39 TYR B N 1
ATOM 2628 C CA . TYR B 1 39 ? -10.586 -5.051 -22.578 1 96.69 39 TYR B CA 1
ATOM 2629 C C . TYR B 1 39 ? -9.133 -4.738 -22.25 1 96.69 39 TYR B C 1
ATOM 2631 O O . TYR B 1 39 ? -8.242 -5.555 -22.516 1 96.69 39 TYR B O 1
ATOM 2639 N N . ASP B 1 40 ? -8.891 -3.504 -21.812 1 97.88 40 ASP B N 1
ATOM 2640 C CA . ASP B 1 40 ? -7.641 -3.012 -21.219 1 97.88 40 ASP B CA 1
ATOM 2641 C C . ASP B 1 40 ? -7.895 -2.324 -19.891 1 97.88 40 ASP B C 1
ATOM 2643 O O . ASP B 1 40 ? -8.672 -1.372 -19.812 1 97.88 40 ASP B O 1
ATOM 2647 N N . LEU B 1 41 ? -7.254 -2.844 -18.844 1 98.44 41 LEU B N 1
ATOM 2648 C CA . LEU B 1 41 ? -7.461 -2.283 -17.516 1 98.44 41 LEU B CA 1
ATOM 2649 C C . LEU B 1 41 ? -7.148 -0.792 -17.5 1 98.44 41 LEU B C 1
ATOM 2651 O O . LEU B 1 41 ? -7.668 -0.053 -16.656 1 98.44 41 LEU B O 1
ATOM 2655 N N . LEU B 1 42 ? -6.277 -0.359 -18.375 1 98.31 42 LEU B N 1
ATOM 2656 C CA . LEU B 1 42 ? -5.859 1.039 -18.391 1 98.31 42 LEU B CA 1
ATOM 2657 C C . LEU B 1 42 ? -6.73 1.858 -19.328 1 98.31 42 LEU B C 1
ATOM 2659 O O . LEU B 1 42 ? -6.465 3.039 -19.562 1 98.31 42 LEU B O 1
ATOM 2663 N N . ASP B 1 43 ? -7.801 1.228 -19.891 1 98.31 43 ASP B N 1
ATOM 2664 C CA . ASP B 1 43 ? -8.781 1.904 -20.734 1 98.31 43 ASP B CA 1
ATOM 2665 C C . ASP B 1 43 ? -10.18 1.795 -20.141 1 98.31 43 ASP B C 1
ATOM 2667 O O . ASP B 1 43 ? -10.938 0.879 -20.484 1 98.31 43 ASP B O 1
ATOM 2671 N N . PRO B 1 44 ? -10.578 2.809 -19.406 1 98.06 44 PRO B N 1
ATOM 2672 C CA . PRO B 1 44 ? -11.883 2.754 -18.75 1 98.06 44 PRO B CA 1
ATOM 2673 C C . PRO B 1 44 ? -13.031 2.529 -19.719 1 98.06 44 PRO B C 1
ATOM 2675 O O . PRO B 1 44 ? -14.016 1.867 -19.391 1 98.06 44 PRO B O 1
ATOM 2678 N N . VAL B 1 45 ? -12.922 2.992 -20.922 1 98.12 45 VAL B N 1
ATOM 2679 C CA . VAL B 1 45 ? -13.984 2.879 -21.906 1 98.12 45 VAL B CA 1
ATOM 2680 C C . VAL B 1 45 ? -14.203 1.41 -22.266 1 98.12 45 VAL B C 1
ATOM 2682 O O . VAL B 1 45 ? -15.344 0.963 -22.422 1 98.12 45 VAL B O 1
ATOM 2685 N N . SER B 1 46 ? -13.172 0.662 -22.406 1 98.31 46 SER B N 1
ATOM 2686 C CA . SER B 1 46 ? -13.289 -0.755 -22.734 1 98.31 46 SER B CA 1
ATOM 2687 C C . SER B 1 46 ? -13.922 -1.54 -21.594 1 98.31 46 SER B C 1
ATOM 2689 O O . SER B 1 46 ? -14.656 -2.506 -21.828 1 98.31 46 SER B O 1
ATOM 2691 N N . LEU B 1 47 ? -13.711 -1.152 -20.359 1 98.44 47 LEU B N 1
ATOM 2692 C CA . LEU B 1 47 ? -14.297 -1.805 -19.203 1 98.44 47 LEU B CA 1
ATOM 2693 C C . LEU B 1 47 ? -15.789 -1.51 -19.109 1 98.44 47 LEU B C 1
ATOM 2695 O O . LEU B 1 47 ? -16.594 -2.406 -18.812 1 98.44 47 LEU B O 1
ATOM 2699 N N . ASP B 1 48 ? -16.141 -0.248 -19.391 1 98.19 48 ASP B N 1
ATOM 2700 C CA . ASP B 1 48 ? -17.547 0.115 -19.422 1 98.19 48 ASP B CA 1
ATOM 2701 C C . ASP B 1 48 ? -18.297 -0.696 -20.484 1 98.19 48 ASP B C 1
ATOM 2703 O O . ASP B 1 48 ? -19.406 -1.179 -20.219 1 98.19 48 ASP B O 1
ATOM 2707 N N . ALA B 1 49 ? -17.703 -0.813 -21.641 1 97.88 49 ALA B N 1
ATOM 2708 C CA . ALA B 1 49 ? -18.312 -1.582 -22.734 1 97.88 49 ALA B CA 1
ATOM 2709 C C . ALA B 1 49 ? -18.516 -3.037 -22.312 1 97.88 49 ALA B C 1
ATOM 2711 O O . ALA B 1 49 ? -19.578 -3.619 -22.594 1 97.88 49 ALA B O 1
ATOM 2712 N N . TRP B 1 50 ? -17.547 -3.607 -21.656 1 97.5 50 TRP B N 1
ATOM 2713 C CA . TRP B 1 50 ? -17.625 -4.984 -21.188 1 97.5 50 TRP B CA 1
ATOM 2714 C C . TRP B 1 50 ? -18.781 -5.152 -20.188 1 97.5 50 TRP B C 1
ATOM 2716 O O . TRP B 1 50 ? -19.578 -6.086 -20.312 1 97.5 50 TRP B O 1
ATOM 2726 N N . LEU B 1 51 ? -18.938 -4.238 -19.297 1 97.5 51 LEU B N 1
ATOM 2727 C CA . LEU B 1 51 ? -19.891 -4.371 -18.203 1 97.5 51 LEU B CA 1
ATOM 2728 C C . LEU B 1 51 ? -21.297 -4.02 -18.672 1 97.5 51 LEU B C 1
ATOM 2730 O O . LEU B 1 51 ? -22.266 -4.23 -17.938 1 97.5 51 LEU B O 1
ATOM 2734 N N . GLN B 1 52 ? -21.438 -3.479 -19.891 1 96.31 52 GLN B N 1
ATOM 2735 C CA . GLN B 1 52 ? -22.75 -3.293 -20.5 1 96.31 52 GLN B CA 1
ATOM 2736 C C . GLN B 1 52 ? -23.375 -4.633 -20.859 1 96.31 52 GLN B C 1
ATOM 2738 O O . GLN B 1 52 ? -24.594 -4.73 -21.016 1 96.31 52 GLN B O 1
ATOM 2743 N N . THR B 1 53 ? -22.531 -5.617 -20.953 1 95.19 53 THR B N 1
ATOM 2744 C CA . THR B 1 53 ? -23.031 -6.926 -21.344 1 95.19 53 THR B CA 1
ATOM 2745 C C . THR B 1 53 ? -23.703 -7.621 -20.156 1 95.19 53 THR B C 1
ATOM 2747 O O . THR B 1 53 ? -24.453 -8.586 -20.344 1 95.19 53 THR B O 1
ATOM 2750 N N . GLY B 1 54 ? -23.391 -7.199 -18.969 1 95.69 54 GLY B N 1
ATOM 2751 C CA . GLY B 1 54 ? -23.984 -7.773 -17.781 1 95.69 54 GLY B CA 1
ATOM 2752 C C . GLY B 1 54 ? -23.297 -7.336 -16.5 1 95.69 54 GLY B C 1
ATOM 2753 O O . GLY B 1 54 ? -22.078 -7.148 -16.484 1 95.69 54 GLY B O 1
ATOM 2754 N N . VAL B 1 55 ? -24.062 -7.227 -15.469 1 97 55 VAL B N 1
ATOM 2755 C CA . VAL B 1 55 ? -23.516 -6.926 -14.148 1 97 55 VAL B CA 1
ATOM 2756 C C . VAL B 1 55 ? -23.234 -8.227 -13.398 1 97 55 VAL B C 1
ATOM 2758 O O . VAL B 1 55 ? -24.156 -9.016 -13.156 1 97 55 VAL B O 1
ATOM 2761 N N . PRO B 1 56 ? -22.047 -8.461 -13.031 1 98.06 56 PRO B N 1
ATOM 2762 C CA . PRO B 1 56 ? -21.734 -9.727 -12.367 1 98.06 56 PRO B CA 1
ATOM 2763 C C . PRO B 1 56 ? -22.188 -9.766 -10.914 1 98.06 56 PRO B C 1
ATOM 2765 O O . PRO B 1 56 ? -22.328 -8.719 -10.281 1 98.06 56 PRO B O 1
ATOM 2768 N N . ASP B 1 57 ? -22.406 -10.961 -10.445 1 97.44 57 ASP B N 1
ATOM 2769 C CA . ASP B 1 57 ? -22.672 -11.195 -9.031 1 97.44 57 ASP B CA 1
ATOM 2770 C C . ASP B 1 57 ? -21.359 -11.266 -8.242 1 97.44 57 ASP B C 1
ATOM 2772 O O . ASP B 1 57 ? -21.344 -10.992 -7.035 1 97.44 57 ASP B O 1
ATOM 2776 N N . ALA B 1 58 ? -20.312 -11.68 -8.891 1 98.25 58 ALA B N 1
ATOM 2777 C CA . ALA B 1 58 ? -18.984 -11.766 -8.281 1 98.25 58 ALA B CA 1
ATOM 2778 C C . ALA B 1 58 ? -17.891 -11.516 -9.32 1 98.25 58 ALA B C 1
ATOM 2780 O O . ALA B 1 58 ? -18.125 -11.664 -10.523 1 98.25 58 ALA B O 1
ATOM 2781 N N . VAL B 1 59 ? -16.781 -11.078 -8.812 1 98.75 59 VAL B N 1
ATOM 2782 C CA . VAL B 1 59 ? -15.609 -10.828 -9.641 1 98.75 59 VAL B CA 1
ATOM 2783 C C . VAL B 1 59 ? -14.414 -11.594 -9.078 1 98.75 59 VAL B C 1
ATOM 2785 O O . VAL B 1 59 ? -14.188 -11.594 -7.863 1 98.75 59 VAL B O 1
ATOM 2788 N N . ILE B 1 60 ? -13.75 -12.344 -9.875 1 98.75 60 ILE B N 1
ATOM 2789 C CA . ILE B 1 60 ? -12.391 -12.781 -9.609 1 98.75 60 ILE B CA 1
ATOM 2790 C C . ILE B 1 60 ? -11.406 -11.961 -10.445 1 98.75 60 ILE B C 1
ATOM 2792 O O . ILE B 1 60 ? -11.344 -12.117 -11.664 1 98.75 60 ILE B O 1
ATOM 2796 N N . HIS B 1 61 ? -10.656 -11.117 -9.805 1 98.94 61 HIS B N 1
ATOM 2797 C CA . HIS B 1 61 ? -9.742 -10.227 -10.516 1 98.94 61 HIS B CA 1
ATOM 2798 C C . HIS B 1 61 ? -8.336 -10.82 -10.562 1 98.94 61 HIS B C 1
ATOM 2800 O O . HIS B 1 61 ? -7.516 -10.555 -9.68 1 98.94 61 HIS B O 1
ATOM 2806 N N . LEU B 1 62 ? -8 -11.461 -11.68 1 98.62 62 LEU B N 1
ATOM 2807 C CA . LEU B 1 62 ? -6.707 -12.117 -11.867 1 98.62 62 LEU B CA 1
ATOM 2808 C C . LEU B 1 62 ? -5.754 -11.227 -12.656 1 98.62 62 LEU B C 1
ATOM 2810 O O . LEU B 1 62 ? -4.539 -11.438 -12.633 1 98.62 62 LEU B O 1
ATOM 2814 N N . ALA B 1 63 ? -6.301 -10.305 -13.398 1 98.44 63 ALA B N 1
ATOM 2815 C CA . ALA B 1 63 ? -5.5 -9.539 -14.359 1 98.44 63 ALA B CA 1
ATOM 2816 C C . ALA B 1 63 ? -4.457 -8.688 -13.641 1 98.44 63 ALA B C 1
ATOM 2818 O O . ALA B 1 63 ? -4.738 -8.109 -12.586 1 98.44 63 ALA B O 1
ATOM 2819 N N . GLY B 1 64 ? -3.316 -8.594 -14.211 1 97.81 64 GLY B N 1
ATOM 2820 C CA . GLY B 1 64 ? -2.225 -7.785 -13.688 1 97.81 64 GLY B CA 1
ATOM 2821 C C . GLY B 1 64 ? -0.88 -8.141 -14.297 1 97.81 64 GLY B C 1
ATOM 2822 O O . GLY B 1 64 ? -0.75 -9.156 -14.984 1 97.81 64 GLY B O 1
ATOM 2823 N N . GLN B 1 65 ? 0.071 -7.223 -14.234 1 97.62 65 GLN B N 1
ATOM 2824 C CA . GLN B 1 65 ? 1.469 -7.527 -14.523 1 97.62 65 GLN B CA 1
ATOM 2825 C C . GLN B 1 65 ? 2.102 -8.312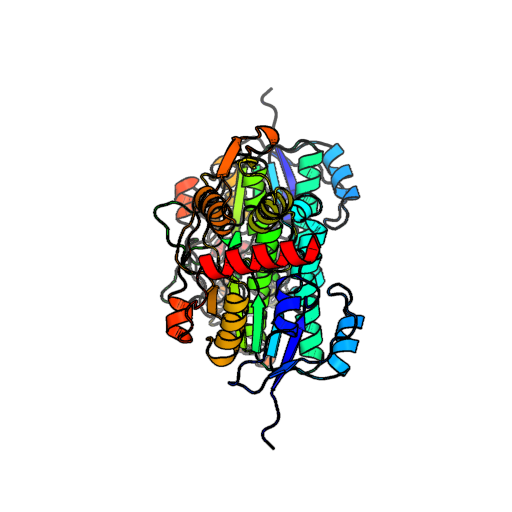 -13.375 1 97.62 65 GLN B C 1
ATOM 2827 O O . GLN B 1 65 ? 2.197 -7.816 -12.25 1 97.62 65 GLN B O 1
ATOM 2832 N N . THR B 1 66 ? 2.518 -9.586 -13.664 1 95.06 66 THR B N 1
ATOM 2833 C CA . THR B 1 66 ? 2.873 -10.484 -12.562 1 95.06 66 THR B CA 1
ATOM 2834 C C . THR B 1 66 ? 4.355 -10.844 -12.617 1 95.06 66 THR B C 1
ATOM 2836 O O . THR B 1 66 ? 4.891 -11.438 -11.68 1 95.06 66 THR B O 1
ATOM 2839 N N . PHE B 1 67 ? 4.973 -10.539 -13.758 1 93.81 67 PHE B N 1
ATOM 2840 C CA . PHE B 1 67 ? 6.352 -10.961 -13.961 1 93.81 67 PHE B CA 1
ATOM 2841 C C . PHE B 1 67 ? 7.316 -10.016 -13.25 1 93.81 67 PHE B C 1
ATOM 2843 O O . PHE B 1 67 ? 7.473 -8.867 -13.656 1 93.81 67 PHE B O 1
ATOM 2850 N N . VAL B 1 68 ? 8.008 -10.547 -12.195 1 93.94 68 VAL B N 1
ATOM 2851 C CA . VAL B 1 68 ? 8.797 -9.734 -11.273 1 93.94 68 VAL B CA 1
ATOM 2852 C C . VAL B 1 68 ? 9.938 -9.055 -12.031 1 93.94 68 VAL B C 1
ATOM 2854 O O . VAL B 1 68 ? 10.156 -7.848 -11.891 1 93.94 68 VAL B O 1
ATOM 2857 N N . PRO B 1 69 ? 10.68 -9.734 -12.922 1 92.69 69 PRO B N 1
ATOM 2858 C CA . PRO B 1 69 ? 11.734 -9.047 -13.672 1 92.69 69 PRO B CA 1
ATOM 2859 C C . PRO B 1 69 ? 11.211 -7.875 -14.492 1 92.69 69 PRO B C 1
ATOM 2861 O O . PRO B 1 69 ? 11.852 -6.828 -14.562 1 92.69 69 PRO B O 1
ATOM 2864 N N . GLU B 1 70 ? 10.023 -8.086 -15.094 1 95.5 70 GLU B N 1
ATOM 2865 C CA . GLU B 1 70 ? 9.398 -6.984 -15.828 1 95.5 70 GLU B CA 1
ATOM 2866 C C . GLU B 1 70 ? 9.047 -5.828 -14.891 1 95.5 70 GLU B C 1
ATOM 2868 O O . GLU B 1 70 ? 9.133 -4.66 -15.281 1 95.5 70 GLU B O 1
ATOM 2873 N N . ALA B 1 71 ? 8.656 -6.113 -13.688 1 97.5 71 ALA B N 1
ATOM 2874 C CA . ALA B 1 71 ? 8.289 -5.086 -12.711 1 97.5 71 ALA B CA 1
ATOM 2875 C C . ALA B 1 71 ? 9.492 -4.211 -12.367 1 97.5 71 ALA B C 1
ATOM 2877 O O . ALA B 1 71 ? 9.344 -3.008 -12.141 1 97.5 71 ALA B O 1
ATOM 2878 N N . PHE B 1 72 ? 10.664 -4.801 -12.289 1 96.44 72 PHE B N 1
ATOM 2879 C CA . PHE B 1 72 ? 11.867 -4.02 -12.039 1 96.44 72 PHE B CA 1
ATOM 2880 C C . PHE B 1 72 ? 12.219 -3.164 -13.25 1 96.44 72 PHE B C 1
ATOM 2882 O O . PHE B 1 72 ? 12.648 -2.018 -13.109 1 96.44 72 PHE B O 1
ATOM 2889 N N . LYS B 1 73 ? 12.031 -3.756 -14.406 1 97.19 73 LYS B N 1
ATOM 2890 C CA . LYS B 1 73 ? 12.375 -3.066 -15.648 1 97.19 73 LYS B CA 1
ATOM 2891 C C . LYS B 1 73 ? 11.469 -1.857 -15.867 1 97.19 73 LYS B C 1
ATOM 2893 O O . LYS B 1 73 ? 11.93 -0.806 -16.312 1 97.19 73 LYS B O 1
ATOM 2898 N N . ASP B 1 74 ? 10.227 -2.006 -15.609 1 98.38 74 ASP B N 1
ATOM 2899 C CA . ASP B 1 74 ? 9.234 -0.953 -15.789 1 98.38 74 ASP B CA 1
ATOM 2900 C C . ASP B 1 74 ? 8.258 -0.904 -14.617 1 98.38 74 ASP B C 1
ATOM 2902 O O . ASP B 1 74 ? 7.082 -1.242 -14.766 1 98.38 74 ASP B O 1
ATOM 2906 N N . PRO B 1 75 ? 8.758 -0.374 -13.508 1 98.69 75 PRO B N 1
ATOM 2907 C CA . PRO B 1 75 ? 7.906 -0.353 -12.312 1 98.69 75 PRO B CA 1
ATOM 2908 C C . PRO B 1 75 ? 6.676 0.534 -12.484 1 98.69 75 PRO B C 1
ATOM 2910 O O . PRO B 1 75 ? 5.617 0.239 -11.922 1 98.69 75 PRO B O 1
ATOM 2913 N N . ALA B 1 76 ? 6.777 1.616 -13.258 1 98.69 76 ALA B N 1
ATOM 2914 C CA . ALA B 1 76 ? 5.633 2.498 -13.484 1 98.69 76 ALA B CA 1
ATOM 2915 C C . ALA B 1 76 ? 4.48 1.745 -14.141 1 98.69 76 ALA B C 1
ATOM 2917 O O . ALA B 1 76 ? 3.336 1.838 -13.695 1 98.69 76 ALA B O 1
ATOM 2918 N N . HIS B 1 77 ? 4.844 1.034 -15.195 1 98.69 77 HIS B N 1
ATOM 2919 C CA . HIS B 1 77 ? 3.824 0.258 -15.898 1 98.69 77 HIS B CA 1
ATOM 2920 C C . HIS B 1 77 ? 3.191 -0.778 -14.977 1 98.69 77 HIS B C 1
ATOM 2922 O O . HIS B 1 77 ? 1.976 -0.977 -14.992 1 98.69 77 HIS B O 1
ATOM 2928 N N . THR B 1 78 ? 3.955 -1.449 -14.164 1 98.81 78 THR B N 1
ATOM 2929 C CA . THR B 1 78 ? 3.461 -2.447 -13.227 1 98.81 78 THR B CA 1
ATOM 2930 C C . THR B 1 78 ? 2.488 -1.82 -12.234 1 98.81 78 THR B C 1
ATOM 2932 O O . THR B 1 78 ? 1.402 -2.355 -12 1 98.81 78 THR B O 1
ATOM 2935 N N . LEU B 1 79 ? 2.846 -0.657 -11.68 1 98.88 79 LEU B N 1
ATOM 2936 C CA . LEU B 1 79 ? 1.979 0.054 -10.742 1 98.88 79 LEU B CA 1
ATOM 2937 C C . LEU B 1 79 ? 0.703 0.521 -11.438 1 98.88 79 LEU B C 1
ATOM 2939 O O . LEU B 1 79 ? -0.382 0.458 -10.852 1 98.88 79 LEU B O 1
ATOM 2943 N N . GLN B 1 80 ? 0.848 0.982 -12.641 1 98.75 80 GLN B N 1
ATOM 2944 C CA . GLN B 1 80 ? -0.314 1.446 -13.391 1 98.75 80 GLN B CA 1
ATOM 2945 C C . GLN B 1 80 ? -1.299 0.308 -13.641 1 98.75 80 GLN B C 1
ATOM 2947 O O . GLN B 1 80 ? -2.488 0.431 -13.336 1 98.75 80 GLN B O 1
ATOM 2952 N N . VAL B 1 81 ? -0.799 -0.783 -14.117 1 98.81 81 VAL B N 1
ATOM 2953 C CA . VAL B 1 81 ? -1.669 -1.897 -14.484 1 98.81 81 VAL B CA 1
ATOM 2954 C C . VAL B 1 81 ? -2.289 -2.5 -13.227 1 98.81 81 VAL B C 1
ATOM 2956 O O . VAL B 1 81 ? -3.506 -2.688 -13.148 1 98.81 81 VAL B O 1
ATOM 2959 N N . ASN B 1 82 ? -1.515 -2.793 -12.227 1 98.94 82 ASN B N 1
ATOM 2960 C CA . ASN B 1 82 ? -1.975 -3.562 -11.07 1 98.94 82 ASN B CA 1
ATOM 2961 C C . ASN B 1 82 ? -2.803 -2.705 -10.117 1 98.94 82 ASN B C 1
ATOM 2963 O O . ASN B 1 82 ? -3.725 -3.203 -9.477 1 98.94 82 ASN B O 1
ATOM 2967 N N . LEU B 1 83 ? -2.453 -1.402 -10.023 1 98.94 83 LEU B N 1
ATOM 2968 C CA . LEU B 1 83 ? -3.156 -0.549 -9.078 1 98.94 83 LEU B CA 1
ATOM 2969 C C . LEU B 1 83 ? -4.188 0.321 -9.789 1 98.94 83 LEU B C 1
ATOM 2971 O O . LEU B 1 83 ? -5.387 0.223 -9.508 1 98.94 83 LEU B O 1
ATOM 2975 N N . LEU B 1 84 ? -3.754 1.164 -10.719 1 98.88 84 LEU B N 1
ATOM 2976 C CA . LEU B 1 84 ? -4.695 2.035 -11.422 1 98.88 84 LEU B CA 1
ATOM 2977 C C . LEU B 1 84 ? -5.66 1.218 -12.273 1 98.88 84 LEU B C 1
ATOM 2979 O O . LEU B 1 84 ? -6.824 1.594 -12.43 1 98.88 84 LEU B O 1
ATOM 2983 N N . GLY B 1 85 ? -5.137 0.143 -12.859 1 98.88 85 GLY B N 1
ATOM 2984 C CA . GLY B 1 85 ? -6.027 -0.762 -13.57 1 98.88 85 GLY B CA 1
ATOM 2985 C C . GLY B 1 85 ? -7.121 -1.337 -12.695 1 98.88 85 GLY B C 1
ATOM 2986 O O . GLY B 1 85 ? -8.273 -1.437 -13.117 1 98.88 85 GLY B O 1
ATOM 2987 N N . THR B 1 86 ? -6.766 -1.741 -11.453 1 98.94 86 THR B N 1
ATOM 2988 C CA . THR B 1 86 ? -7.75 -2.221 -10.492 1 98.94 86 THR B CA 1
ATOM 2989 C C . THR B 1 86 ? -8.758 -1.122 -10.156 1 98.94 86 THR B C 1
ATOM 2991 O O . THR B 1 86 ? -9.961 -1.376 -10.086 1 98.94 86 THR B O 1
ATOM 2994 N N . LEU B 1 87 ? -8.273 0.119 -9.953 1 98.94 87 LEU B N 1
ATOM 2995 C CA . LEU B 1 87 ? -9.164 1.247 -9.711 1 98.94 87 LEU B CA 1
ATOM 2996 C C . LEU B 1 87 ? -10.164 1.413 -10.852 1 98.94 87 LEU B C 1
ATOM 2998 O O . LEU B 1 87 ? -11.359 1.604 -10.609 1 98.94 87 LEU B O 1
ATOM 3002 N N . ASN B 1 88 ? -9.656 1.336 -12.078 1 98.88 88 ASN B N 1
ATOM 3003 C CA . ASN B 1 88 ? -10.523 1.461 -13.242 1 98.88 88 ASN B CA 1
ATOM 3004 C C . ASN B 1 88 ? -11.633 0.409 -13.234 1 98.88 88 ASN B C 1
ATOM 3006 O O . ASN B 1 88 ? -12.789 0.714 -13.539 1 98.88 88 ASN B O 1
ATOM 3010 N N . LEU B 1 89 ? -11.258 -0.794 -12.906 1 98.88 89 LEU B N 1
ATOM 3011 C CA . LEU B 1 89 ? -12.242 -1.871 -12.852 1 98.88 89 LEU B CA 1
ATOM 3012 C C . LEU B 1 89 ? -13.281 -1.604 -11.773 1 98.88 89 LEU B C 1
ATOM 3014 O O . LEU B 1 89 ? -14.484 -1.762 -12.008 1 98.88 89 LEU B O 1
ATOM 3018 N N . LEU B 1 90 ? -12.836 -1.205 -10.602 1 98.88 90 LEU B N 1
ATOM 3019 C CA . LEU B 1 90 ? -13.734 -0.896 -9.492 1 98.88 90 LEU B CA 1
ATOM 3020 C C . LEU B 1 90 ? -14.711 0.212 -9.875 1 98.88 90 LEU B C 1
ATOM 3022 O O . LEU B 1 90 ? -15.906 0.109 -9.609 1 98.88 90 LEU B O 1
ATOM 3026 N N . GLN B 1 91 ? -14.188 1.239 -10.477 1 98.81 91 GLN B N 1
ATOM 3027 C CA . GLN B 1 91 ? -15.023 2.361 -10.891 1 98.81 91 GLN B CA 1
ATOM 3028 C C . GLN B 1 91 ? -16.031 1.935 -11.953 1 98.81 91 GLN B C 1
ATOM 3030 O O . GLN B 1 91 ? -17.188 2.354 -11.93 1 98.81 91 GLN B O 1
ATOM 3035 N N . ALA B 1 92 ? -15.602 1.135 -12.938 1 98.75 92 ALA B N 1
ATOM 3036 C CA . ALA B 1 92 ? -16.5 0.627 -13.977 1 98.75 92 ALA B CA 1
ATOM 3037 C C . ALA B 1 92 ? -17.625 -0.202 -13.367 1 98.75 92 ALA B C 1
ATOM 3039 O O . ALA B 1 92 ? -18.781 -0.069 -13.758 1 98.75 92 ALA B O 1
ATOM 3040 N N . LEU B 1 93 ? -17.25 -1.066 -12.43 1 98.81 93 LEU B N 1
ATOM 3041 C CA . LEU B 1 93 ? -18.234 -1.888 -11.734 1 98.81 93 LEU B CA 1
ATOM 3042 C C . LEU B 1 93 ? -19.25 -1.016 -11.008 1 98.81 93 LEU B C 1
ATOM 3044 O O . LEU B 1 93 ? -20.469 -1.276 -11.062 1 98.81 93 LEU B O 1
ATOM 3048 N N . LYS B 1 94 ? -18.766 -0 -10.297 1 98.56 94 LYS B N 1
ATOM 3049 C CA . LYS B 1 94 ? -19.672 0.912 -9.602 1 98.56 94 LYS B CA 1
ATOM 3050 C C . LYS B 1 94 ? -20.641 1.569 -10.57 1 98.56 94 LYS B C 1
ATOM 3052 O O . LYS B 1 94 ? -21.844 1.612 -10.312 1 98.56 94 LYS B O 1
ATOM 3057 N N . ARG B 1 95 ? -20.109 2.066 -11.688 1 98.25 95 ARG B N 1
ATOM 3058 C CA . ARG B 1 95 ? -20.953 2.709 -12.688 1 98.25 95 ARG B CA 1
ATOM 3059 C C . ARG B 1 95 ? -22 1.737 -13.234 1 98.25 95 ARG B C 1
ATOM 3061 O O . ARG B 1 95 ? -23.109 2.145 -13.594 1 98.25 95 ARG B O 1
ATOM 3068 N N . ALA B 1 96 ? -21.688 0.431 -13.297 1 98.12 96 ALA B N 1
ATOM 3069 C CA . ALA B 1 96 ? -22.562 -0.596 -13.836 1 98.12 96 ALA B CA 1
ATOM 3070 C C . ALA B 1 96 ? -23.609 -1.01 -12.805 1 98.12 96 ALA B C 1
ATOM 3072 O O . ALA B 1 96 ? -24.547 -1.755 -13.125 1 98.12 96 ALA B O 1
ATOM 3073 N N . GLY B 1 97 ? -23.422 -0.572 -11.523 1 98.06 97 GLY B N 1
ATOM 3074 C CA . GLY B 1 97 ? -24.391 -0.903 -10.477 1 98.06 97 GLY B CA 1
ATOM 3075 C C . GLY B 1 97 ? -24.016 -2.158 -9.711 1 98.06 97 GLY B C 1
ATOM 3076 O O . GLY B 1 97 ? -24.875 -2.791 -9.102 1 98.06 97 GLY B O 1
ATOM 3077 N N . PHE B 1 98 ? -22.75 -2.52 -9.703 1 98.12 98 PHE B N 1
ATOM 3078 C CA . PHE B 1 98 ? -22.266 -3.707 -9.016 1 98.12 98 PHE B CA 1
ATOM 3079 C C . PHE B 1 98 ? -22.469 -3.586 -7.508 1 98.12 98 PHE B C 1
ATOM 3081 O O . PHE B 1 98 ? -22.25 -2.516 -6.934 1 98.12 98 PHE B O 1
ATOM 3088 N N . ASN B 1 99 ? -22.875 -4.641 -6.836 1 97.12 99 ASN B N 1
ATOM 3089 C CA . ASN B 1 99 ? -23.031 -4.723 -5.391 1 97.12 99 ASN B CA 1
ATOM 3090 C C . ASN B 1 99 ? -22.781 -6.137 -4.875 1 97.12 99 ASN B C 1
ATOM 3092 O O . ASN B 1 99 ? -23.453 -6.594 -3.951 1 97.12 99 ASN B O 1
ATOM 3096 N N . GLY B 1 100 ? -21.906 -6.855 -5.512 1 97.5 100 GLY B N 1
ATOM 3097 C CA . GLY B 1 100 ? -21.641 -8.25 -5.176 1 97.5 100 GLY B CA 1
ATOM 3098 C C . GLY B 1 100 ? -20.312 -8.461 -4.48 1 97.5 100 GLY B C 1
ATOM 3099 O O . GLY B 1 100 ? -19.922 -7.652 -3.635 1 97.5 100 GLY B O 1
ATOM 3100 N N . THR B 1 101 ? -19.703 -9.633 -4.738 1 98.44 101 THR B N 1
ATOM 3101 C CA . THR B 1 101 ? -18.453 -10.031 -4.117 1 98.44 101 THR B CA 1
ATOM 3102 C C . THR B 1 101 ? -17.266 -9.781 -5.059 1 98.44 101 THR B C 1
ATOM 3104 O O . THR B 1 101 ? -17.328 -10.156 -6.234 1 98.44 101 THR B O 1
ATOM 3107 N N . PHE B 1 102 ? -16.297 -9.086 -4.57 1 98.94 102 PHE B N 1
ATOM 3108 C CA . PHE B 1 102 ? -15.07 -8.836 -5.316 1 98.94 102 PHE B CA 1
ATOM 3109 C C . PHE B 1 102 ? -13.891 -9.562 -4.68 1 98.94 102 PHE B C 1
ATOM 3111 O O . PHE B 1 102 ? -13.516 -9.266 -3.543 1 98.94 102 PHE B O 1
ATOM 3118 N N . LEU B 1 103 ? -13.375 -10.547 -5.398 1 98.94 103 LEU B N 1
ATOM 3119 C CA . LEU B 1 103 ? -12.172 -11.25 -4.965 1 98.94 103 LEU B CA 1
ATOM 3120 C C . LEU B 1 103 ? -10.945 -10.727 -5.691 1 98.94 103 LEU B C 1
ATOM 3122 O O . LEU B 1 103 ? -10.789 -10.938 -6.895 1 98.94 103 LEU B O 1
ATOM 3126 N N . PHE B 1 104 ? -10.102 -10.039 -4.953 1 98.94 104 PHE B N 1
ATOM 3127 C CA . PHE B 1 104 ? -8.828 -9.594 -5.5 1 98.94 104 PHE B CA 1
ATOM 3128 C C . PHE B 1 104 ? -7.75 -10.648 -5.297 1 98.94 104 PHE B C 1
ATOM 3130 O O . PHE B 1 104 ? -7.492 -11.07 -4.164 1 98.94 104 PHE B O 1
ATOM 3137 N N . VAL B 1 105 ? -7.105 -11 -6.367 1 98.94 105 VAL B N 1
ATOM 3138 C CA . VAL B 1 105 ? -6.035 -11.984 -6.285 1 98.94 105 VAL B CA 1
ATOM 3139 C C . VAL B 1 105 ? -4.684 -11.281 -6.176 1 98.94 105 VAL B C 1
ATOM 3141 O O . VAL B 1 105 ? -4.172 -10.75 -7.164 1 98.94 105 VAL B O 1
ATOM 3144 N N . SER B 1 106 ? -4.152 -11.258 -5.016 1 98.88 106 SER B N 1
ATOM 3145 C CA . SER B 1 106 ? -2.836 -10.711 -4.707 1 98.88 106 SER B CA 1
ATOM 3146 C C . SER B 1 106 ? -1.75 -11.773 -4.844 1 98.88 106 SER B C 1
ATOM 3148 O O . SER B 1 106 ? -1.679 -12.469 -5.859 1 98.88 106 SER B O 1
ATOM 3150 N N . SER B 1 107 ? -0.812 -11.805 -3.938 1 98.5 107 SER B N 1
ATOM 3151 C CA . SER B 1 107 ? 0.328 -12.703 -4.043 1 98.5 107 SER B CA 1
ATOM 3152 C C . SER B 1 107 ? 0.977 -12.938 -2.68 1 98.5 107 SER B C 1
ATOM 3154 O O . SER B 1 107 ? 1.052 -12.023 -1.858 1 98.5 107 SER B O 1
ATOM 3156 N N . GLY B 1 108 ? 1.481 -14.148 -2.492 1 98.12 108 GLY B N 1
ATOM 3157 C CA . GLY B 1 108 ? 2.311 -14.406 -1.324 1 98.12 108 GLY B CA 1
ATOM 3158 C C . GLY B 1 108 ? 3.604 -13.609 -1.327 1 98.12 108 GLY B C 1
ATOM 3159 O O . GLY B 1 108 ? 4.246 -13.453 -0.287 1 98.12 108 GLY B O 1
ATOM 3160 N N . ASP B 1 109 ? 3.98 -13.078 -2.467 1 97 109 ASP B N 1
ATOM 3161 C CA . ASP B 1 109 ? 5.211 -12.305 -2.615 1 97 109 ASP B CA 1
ATOM 3162 C C . ASP B 1 109 ? 5.164 -11.023 -1.786 1 97 109 ASP B C 1
ATOM 3164 O O . ASP B 1 109 ? 6.191 -10.375 -1.571 1 97 109 ASP B O 1
ATOM 3168 N N . VAL B 1 110 ? 4.008 -10.641 -1.289 1 98.5 110 VAL B N 1
ATOM 3169 C CA . VAL B 1 110 ? 3.844 -9.367 -0.589 1 98.5 110 VAL B CA 1
ATOM 3170 C C . VAL B 1 110 ? 4.535 -9.438 0.771 1 98.5 110 VAL B C 1
ATOM 3172 O O . VAL B 1 110 ? 4.863 -8.398 1.357 1 98.5 110 VAL B O 1
ATOM 3175 N N . TYR B 1 111 ? 4.789 -10.641 1.261 1 98.12 111 TYR B N 1
ATOM 3176 C CA . TYR B 1 111 ? 5.352 -10.789 2.598 1 98.12 111 TYR B CA 1
ATOM 3177 C C . TYR B 1 111 ? 6.84 -10.453 2.607 1 98.12 111 TYR B C 1
ATOM 3179 O O . TYR B 1 111 ? 7.406 -10.156 3.658 1 98.12 111 TYR B O 1
ATOM 3187 N N . GLY B 1 112 ? 7.465 -10.508 1.448 1 96.69 112 GLY B N 1
ATOM 3188 C CA . GLY B 1 112 ? 8.875 -10.172 1.361 1 96.69 112 GLY B CA 1
ATOM 3189 C C . GLY B 1 112 ? 9.773 -11.195 2.023 1 96.69 112 GLY B C 1
ATOM 3190 O O . GLY B 1 112 ? 9.594 -12.398 1.847 1 96.69 112 GLY B O 1
ATOM 3191 N N . GLN B 1 113 ? 10.828 -10.742 2.613 1 95.75 113 GLN B N 1
ATOM 3192 C CA . GLN B 1 113 ? 11.742 -11.609 3.346 1 95.75 113 GLN B CA 1
ATOM 3193 C C . GLN B 1 113 ? 11.211 -11.914 4.746 1 95.75 113 GLN B C 1
ATOM 3195 O O . GLN B 1 113 ? 11.023 -11 5.555 1 95.75 113 GLN B O 1
ATOM 3200 N N . VAL B 1 114 ? 10.977 -13.164 4.973 1 97.25 114 VAL B N 1
ATOM 3201 C CA . VAL B 1 114 ? 10.375 -13.578 6.234 1 97.25 114 VAL B CA 1
ATOM 3202 C C . VAL B 1 114 ? 11.398 -14.344 7.074 1 97.25 114 VAL B C 1
ATOM 3204 O O . VAL B 1 114 ? 12.07 -15.25 6.574 1 97.25 114 VAL B O 1
ATOM 3207 N N . ALA B 1 115 ? 11.523 -13.961 8.305 1 96.31 115 ALA B N 1
ATOM 3208 C CA . ALA B 1 115 ? 12.43 -14.648 9.219 1 96.31 115 ALA B CA 1
ATOM 3209 C C . ALA B 1 115 ? 11.961 -16.078 9.484 1 96.31 115 ALA B C 1
ATOM 3211 O O . ALA B 1 115 ? 10.758 -16.344 9.477 1 96.31 115 ALA B O 1
ATOM 3212 N N . GLU B 1 116 ? 12.891 -16.969 9.75 1 96.12 116 GLU B N 1
ATOM 3213 C CA . GLU B 1 116 ? 12.562 -18.375 10.008 1 96.12 116 GLU B CA 1
ATOM 3214 C C . GLU B 1 116 ? 11.602 -18.5 11.18 1 96.12 116 GLU B C 1
ATOM 3216 O O . GLU B 1 116 ? 10.719 -19.375 11.172 1 96.12 116 GLU B O 1
ATOM 3221 N N . ALA B 1 117 ? 11.75 -17.625 12.156 1 97 117 ALA B N 1
ATOM 3222 C CA . ALA B 1 117 ? 10.93 -17.672 13.359 1 97 117 ALA B CA 1
ATOM 3223 C C . ALA B 1 117 ? 9.469 -17.375 13.047 1 97 117 ALA B C 1
ATOM 3225 O O . ALA B 1 117 ? 8.578 -17.688 13.844 1 97 117 ALA B O 1
ATOM 3226 N N . ASP B 1 118 ? 9.203 -16.828 11.883 1 97.69 118 ASP B N 1
ATOM 3227 C CA . ASP B 1 118 ? 7.852 -16.422 11.508 1 97.69 118 ASP B CA 1
ATOM 3228 C C . ASP B 1 118 ? 7.227 -17.422 10.531 1 97.69 118 ASP B C 1
ATOM 3230 O O . ASP B 1 118 ? 6.176 -17.141 9.945 1 97.69 118 ASP B O 1
ATOM 3234 N N . LEU B 1 119 ? 7.828 -18.578 10.367 1 97.75 119 LEU B N 1
ATOM 3235 C CA . LEU B 1 119 ? 7.297 -19.625 9.508 1 97.75 119 LEU B CA 1
ATOM 3236 C C . LEU B 1 119 ? 6.469 -20.609 10.32 1 97.75 119 LEU B C 1
ATOM 3238 O O . LEU B 1 119 ? 6.832 -20.969 11.445 1 97.75 119 LEU B O 1
ATOM 3242 N N . PRO B 1 120 ? 5.43 -21.141 9.781 1 98.56 120 PRO B N 1
ATOM 3243 C CA . PRO B 1 120 ? 4.863 -20.781 8.477 1 98.56 120 PRO B CA 1
ATOM 3244 C C . PRO B 1 120 ? 4.246 -19.391 8.461 1 98.56 120 PRO B C 1
ATOM 3246 O O . PRO B 1 120 ? 3.795 -18.891 9.5 1 98.56 120 PRO B O 1
ATOM 3249 N N . ILE B 1 121 ? 4.223 -18.766 7.297 1 98.75 121 ILE B N 1
ATOM 3250 C CA . ILE B 1 121 ? 3.738 -17.406 7.125 1 98.75 121 ILE B CA 1
ATOM 3251 C C . ILE B 1 121 ? 2.223 -17.375 7.305 1 98.75 121 ILE B C 1
ATOM 3253 O O . ILE B 1 121 ? 1.493 -18.109 6.633 1 98.75 121 ILE B O 1
ATOM 3257 N N . THR B 1 122 ? 1.739 -16.594 8.188 1 98.69 122 THR B N 1
ATOM 3258 C CA . THR B 1 122 ? 0.31 -16.375 8.375 1 98.69 122 THR B CA 1
ATOM 3259 C C . THR B 1 122 ? -0.09 -14.984 7.91 1 98.69 122 THR B C 1
ATOM 3261 O O . THR B 1 122 ? 0.771 -14.133 7.672 1 98.69 122 THR B O 1
ATOM 3264 N N . GLU B 1 123 ? -1.382 -14.758 7.793 1 98.5 123 GLU B N 1
ATOM 3265 C CA . GLU B 1 123 ? -1.896 -13.484 7.297 1 98.5 123 GLU B CA 1
ATOM 3266 C C . GLU B 1 123 ? -1.648 -12.359 8.297 1 98.5 123 GLU B C 1
ATOM 3268 O O . GLU B 1 123 ? -1.794 -11.18 7.961 1 98.5 123 GLU B O 1
ATOM 3273 N N . SER B 1 124 ? -1.264 -12.672 9.5 1 96.69 124 SER B N 1
ATOM 3274 C CA . SER B 1 124 ? -1.01 -11.656 10.523 1 96.69 124 SER B CA 1
ATOM 3275 C C . SER B 1 124 ? 0.326 -10.961 10.289 1 96.69 124 SER B C 1
ATOM 3277 O O . SER B 1 124 ? 0.591 -9.906 10.867 1 96.69 124 SER B O 1
ATOM 3279 N N . LEU B 1 125 ? 1.188 -11.633 9.508 1 97.25 125 LEU B N 1
ATOM 3280 C CA . LEU B 1 125 ? 2.469 -11.008 9.195 1 97.25 125 LEU B CA 1
ATOM 3281 C C . LEU B 1 125 ? 2.277 -9.82 8.266 1 97.25 125 LEU B C 1
ATOM 3283 O O . LEU B 1 125 ? 1.634 -9.945 7.219 1 97.25 125 LEU B O 1
ATOM 3287 N N . ALA B 1 126 ? 2.811 -8.664 8.664 1 96.19 126 ALA B N 1
ATOM 3288 C CA . ALA B 1 126 ? 2.686 -7.457 7.852 1 96.19 126 ALA B CA 1
ATOM 3289 C C . ALA B 1 126 ? 3.467 -7.59 6.547 1 96.19 126 ALA B C 1
ATOM 3291 O O . ALA B 1 126 ? 4.582 -8.117 6.535 1 96.19 126 ALA B O 1
ATOM 3292 N N . PRO B 1 127 ? 2.896 -7.102 5.426 1 97.5 127 PRO B N 1
ATOM 3293 C CA . PRO B 1 127 ? 3.633 -7.113 4.16 1 97.5 127 PRO B CA 1
ATOM 3294 C C . PRO B 1 127 ? 4.906 -6.273 4.207 1 97.5 127 PRO B C 1
ATOM 3296 O O . PRO B 1 127 ? 4.922 -5.203 4.824 1 97.5 127 PRO B O 1
ATOM 3299 N N . LYS B 1 128 ? 5.941 -6.781 3.701 1 97.19 128 LYS B N 1
ATOM 3300 C CA . LYS B 1 128 ? 7.211 -6.094 3.482 1 97.19 128 LYS B CA 1
ATOM 3301 C C . LYS B 1 128 ? 7.742 -6.352 2.076 1 97.19 128 LYS B C 1
ATOM 3303 O O . LYS B 1 128 ? 8.812 -6.945 1.908 1 97.19 128 LYS B O 1
ATOM 3308 N N . PRO B 1 129 ? 7.008 -5.812 1.052 1 97.88 129 PRO B N 1
ATOM 3309 C CA . PRO B 1 129 ? 7.328 -6.133 -0.341 1 97.88 129 PRO B CA 1
ATOM 3310 C C . PRO B 1 129 ? 8.75 -5.742 -0.725 1 97.88 129 PRO B C 1
ATOM 3312 O O . PRO B 1 129 ? 9.227 -4.668 -0.338 1 97.88 129 PRO B O 1
ATOM 3315 N N . ARG B 1 130 ? 9.422 -6.59 -1.564 1 96.75 130 ARG B N 1
ATOM 3316 C CA . ARG B 1 130 ? 10.836 -6.418 -1.892 1 96.75 130 ARG B CA 1
ATOM 3317 C C . ARG B 1 130 ? 11.016 -6.078 -3.367 1 96.75 130 ARG B C 1
ATOM 3319 O O . ARG B 1 130 ? 12.148 -5.945 -3.844 1 96.75 130 ARG B O 1
ATOM 3326 N N . ASN B 1 131 ? 9.938 -5.977 -4.102 1 97.44 131 ASN B N 1
ATOM 3327 C CA . ASN B 1 131 ? 9.953 -5.641 -5.523 1 97.44 131 ASN B CA 1
ATOM 3328 C C . ASN B 1 131 ? 8.711 -4.859 -5.926 1 97.44 131 ASN B C 1
ATOM 3330 O O . ASN B 1 131 ? 7.715 -4.848 -5.199 1 97.44 131 ASN B O 1
ATOM 3334 N N . PRO B 1 132 ? 8.742 -4.121 -7.117 1 98.25 132 PRO B N 1
ATOM 3335 C CA . PRO B 1 132 ? 7.621 -3.268 -7.516 1 98.25 132 PRO B CA 1
ATOM 3336 C C . PRO B 1 132 ? 6.332 -4.055 -7.738 1 98.25 132 PRO B C 1
ATOM 3338 O O . PRO B 1 132 ? 5.234 -3.525 -7.531 1 98.25 132 PRO B O 1
ATOM 3341 N N . TYR B 1 133 ? 6.457 -5.293 -8.172 1 98.56 133 TYR B N 1
ATOM 3342 C CA . TYR B 1 133 ? 5.281 -6.148 -8.312 1 98.56 133 TYR B CA 1
ATOM 3343 C C . TYR B 1 133 ? 4.57 -6.324 -6.977 1 98.56 133 TYR B C 1
ATOM 3345 O O . TYR B 1 133 ? 3.369 -6.07 -6.867 1 98.56 133 TYR B O 1
ATOM 3353 N N . ALA B 1 134 ? 5.312 -6.715 -5.957 1 98.69 134 ALA B N 1
ATOM 3354 C CA . ALA B 1 134 ? 4.734 -6.934 -4.633 1 98.69 134 ALA B CA 1
ATOM 3355 C C . ALA B 1 134 ? 4.18 -5.633 -4.059 1 98.69 134 ALA B C 1
ATOM 3357 O O . ALA B 1 134 ? 3.131 -5.629 -3.41 1 98.69 134 ALA B O 1
ATOM 3358 N N . VAL B 1 135 ? 4.875 -4.508 -4.281 1 98.88 135 VAL B N 1
ATOM 3359 C CA . VAL B 1 135 ? 4.371 -3.203 -3.867 1 98.88 135 VAL B CA 1
ATOM 3360 C C . VAL B 1 135 ? 3.012 -2.945 -4.516 1 98.88 135 VAL B C 1
ATOM 3362 O O . VAL B 1 135 ? 2.062 -2.543 -3.842 1 98.88 135 VAL B O 1
ATOM 3365 N N . SER B 1 136 ? 2.922 -3.195 -5.82 1 98.94 136 SER B N 1
ATOM 3366 C CA . SER B 1 136 ? 1.692 -2.941 -6.566 1 98.94 136 SER B CA 1
ATOM 3367 C C . SER B 1 136 ? 0.541 -3.791 -6.039 1 98.94 136 SER B C 1
ATOM 3369 O O . SER B 1 136 ? -0.601 -3.332 -5.98 1 98.94 136 SER B O 1
ATOM 3371 N N . LYS B 1 137 ? 0.843 -5 -5.656 1 98.94 137 LYS B N 1
ATOM 3372 C CA . LYS B 1 137 ? -0.194 -5.898 -5.164 1 98.94 137 LYS B CA 1
ATOM 3373 C C . LYS B 1 137 ? -0.7 -5.457 -3.793 1 98.94 137 LYS B C 1
ATOM 3375 O O . LYS B 1 137 ? -1.909 -5.43 -3.551 1 98.94 137 LYS B O 1
ATOM 3380 N N . VAL B 1 138 ? 0.214 -5.105 -2.9 1 98.88 138 VAL B N 1
ATOM 3381 C CA . VAL B 1 138 ? -0.237 -4.633 -1.595 1 98.88 138 VAL B CA 1
ATOM 3382 C C . VAL B 1 138 ? -1.057 -3.354 -1.763 1 98.88 138 VAL B C 1
ATOM 3384 O O . VAL B 1 138 ? -2.092 -3.184 -1.115 1 98.88 138 VAL B O 1
ATOM 3387 N N . ALA B 1 139 ? -0.567 -2.455 -2.588 1 98.94 139 ALA B N 1
ATOM 3388 C CA . ALA B 1 139 ? -1.298 -1.217 -2.842 1 98.94 139 ALA B CA 1
ATOM 3389 C C . ALA B 1 139 ? -2.713 -1.505 -3.332 1 98.94 139 ALA B C 1
ATOM 3391 O O . ALA B 1 139 ? -3.674 -0.88 -2.877 1 98.94 139 ALA B O 1
ATOM 3392 N N . ALA B 1 140 ? -2.834 -2.447 -4.207 1 98.94 140 ALA B N 1
ATOM 3393 C CA . ALA B 1 140 ? -4.145 -2.803 -4.75 1 98.94 140 ALA B CA 1
ATOM 3394 C C . ALA B 1 140 ? -5.008 -3.49 -3.695 1 98.94 140 ALA B C 1
ATOM 3396 O O . ALA B 1 140 ? -6.227 -3.32 -3.678 1 98.94 140 ALA B O 1
ATOM 3397 N N . GLU B 1 141 ? -4.387 -4.324 -2.803 1 98.94 141 GLU B N 1
ATOM 3398 C CA . GLU B 1 141 ? -5.133 -4.863 -1.667 1 98.94 141 GLU B CA 1
ATOM 3399 C C . GLU B 1 141 ? -5.816 -3.752 -0.878 1 98.94 141 GLU B C 1
ATOM 3401 O O . GLU B 1 141 ? -7.016 -3.832 -0.593 1 98.94 141 GLU B O 1
ATOM 3406 N N . LEU B 1 142 ? -4.996 -2.764 -0.542 1 98.81 142 LEU B N 1
ATOM 3407 C CA . LEU B 1 142 ? -5.461 -1.652 0.28 1 98.81 142 LEU B CA 1
ATOM 3408 C C . LEU B 1 142 ? -6.578 -0.888 -0.423 1 98.81 142 LEU B C 1
ATOM 3410 O O . LEU B 1 142 ? -7.57 -0.511 0.206 1 98.81 142 LEU B O 1
ATOM 3414 N N . LEU B 1 143 ? -6.402 -0.676 -1.712 1 98.94 143 LEU B N 1
ATOM 3415 C CA . LEU B 1 143 ? -7.422 -0.001 -2.508 1 98.94 143 LEU B CA 1
ATOM 3416 C C . LEU B 1 143 ? -8.742 -0.772 -2.473 1 98.94 143 LEU B C 1
ATOM 3418 O O . LEU B 1 143 ? -9.797 -0.189 -2.238 1 98.94 143 LEU B O 1
ATOM 3422 N N . CYS B 1 144 ? -8.656 -2.084 -2.695 1 98.94 144 CYS B N 1
ATOM 3423 C CA . CYS B 1 144 ? -9.852 -2.924 -2.703 1 98.94 144 CYS B CA 1
ATOM 3424 C C . CYS B 1 144 ? -10.555 -2.883 -1.352 1 98.94 144 CYS B C 1
ATOM 3426 O O . CYS B 1 144 ? -11.773 -2.715 -1.286 1 98.94 144 CYS B O 1
ATOM 3428 N N . LEU B 1 145 ? -9.812 -3.049 -0.292 1 98.62 145 LEU B N 1
ATOM 3429 C CA . LEU B 1 145 ? -10.398 -3.02 1.045 1 98.62 145 LEU B CA 1
ATOM 3430 C C . LEU B 1 145 ? -11.047 -1.669 1.325 1 98.62 145 LEU B C 1
ATOM 3432 O O . LEU B 1 145 ? -12.141 -1.606 1.885 1 98.62 145 LEU B O 1
ATOM 3436 N N . GLN B 1 146 ? -10.344 -0.583 0.948 1 98.31 146 GLN B N 1
ATOM 3437 C CA . GLN B 1 146 ? -10.891 0.76 1.104 1 98.31 146 GLN B CA 1
ATOM 3438 C C . GLN B 1 146 ? -12.234 0.896 0.381 1 98.31 146 GLN B C 1
ATOM 3440 O O . GLN B 1 146 ? -13.172 1.488 0.912 1 98.31 146 GLN B O 1
ATOM 3445 N N . TRP B 1 147 ? -12.359 0.351 -0.812 1 98 147 TRP B N 1
ATOM 3446 C CA . TRP B 1 147 ? -13.602 0.383 -1.57 1 98 147 TRP B CA 1
ATOM 3447 C C . TRP B 1 147 ? -14.688 -0.441 -0.879 1 98 147 TRP B C 1
ATOM 3449 O O . TRP B 1 147 ? -15.859 -0.076 -0.901 1 98 147 TRP B O 1
ATOM 3459 N N . GLY B 1 148 ? -14.273 -1.553 -0.322 1 97.44 148 GLY B N 1
ATOM 3460 C CA . GLY B 1 148 ? -15.219 -2.318 0.474 1 97.44 148 GLY B CA 1
ATOM 3461 C C . GLY B 1 148 ? -15.867 -1.504 1.579 1 97.44 148 GLY B C 1
ATOM 3462 O O . GLY B 1 148 ? -17.078 -1.58 1.786 1 97.44 148 GLY B O 1
ATOM 3463 N N . TYR B 1 149 ? -15.047 -0.701 2.256 1 93.75 149 TYR B N 1
ATOM 3464 C CA . TYR B 1 149 ? -15.547 0.162 3.318 1 93.75 149 TYR B CA 1
ATOM 3465 C C . TYR B 1 149 ? -16.5 1.211 2.762 1 93.75 149 TYR B C 1
ATOM 3467 O O . TYR B 1 149 ? -17.578 1.453 3.33 1 93.75 149 TYR B O 1
ATOM 3475 N N . ALA B 1 150 ? -16.156 1.804 1.664 1 93.69 150 ALA B N 1
ATOM 3476 C CA . ALA B 1 150 ? -16.859 2.963 1.119 1 93.69 150 ALA B CA 1
ATOM 3477 C C . ALA B 1 150 ? -18.156 2.547 0.452 1 93.69 150 ALA B C 1
ATOM 3479 O O . ALA B 1 150 ? -19.172 3.238 0.576 1 93.69 150 ALA B O 1
ATOM 3480 N N . GLU B 1 151 ? -18.156 1.38 -0.234 1 95.94 151 GLU B N 1
ATOM 3481 C CA . GLU B 1 151 ? -19.281 1.003 -1.069 1 95.94 151 GLU B CA 1
ATOM 3482 C C . GLU B 1 151 ? -20.125 -0.074 -0.397 1 95.94 151 GLU B C 1
ATOM 3484 O O . GLU B 1 151 ? -21.234 -0.368 -0.845 1 95.94 151 GLU B O 1
ATOM 3489 N N . GLY B 1 152 ? -19.578 -0.646 0.625 1 96.5 152 GLY B N 1
ATOM 3490 C CA . GLY B 1 152 ? -20.297 -1.727 1.292 1 96.5 152 GLY B CA 1
ATOM 3491 C C . GLY B 1 152 ? -20.234 -3.037 0.531 1 96.5 152 GLY B C 1
ATOM 3492 O O . GLY B 1 152 ? -21.047 -3.936 0.769 1 96.5 152 GLY B O 1
ATOM 3493 N N . TRP B 1 153 ? -19.344 -3.166 -0.504 1 97.88 153 TRP B N 1
ATOM 3494 C CA . TRP B 1 153 ? -19.156 -4.406 -1.254 1 97.88 153 TRP B CA 1
ATOM 3495 C C . TRP B 1 153 ? -18.469 -5.461 -0.4 1 97.88 153 TRP B C 1
ATOM 3497 O O . TRP B 1 153 ? -17.672 -5.129 0.49 1 97.88 153 TRP B O 1
ATOM 3507 N N . ARG B 1 154 ? -18.859 -6.766 -0.584 1 98.62 154 ARG B N 1
ATOM 3508 C CA . ARG B 1 154 ? -18.062 -7.859 -0.017 1 98.62 154 ARG B CA 1
ATOM 3509 C C . ARG B 1 154 ? -16.719 -7.98 -0.713 1 98.62 154 ARG B C 1
ATOM 3511 O O . ARG B 1 154 ? -16.641 -8.359 -1.882 1 98.62 154 ARG B O 1
ATOM 3518 N N . MET B 1 155 ? -15.664 -7.566 0.009 1 98.81 155 MET B N 1
ATOM 3519 C CA . MET B 1 155 ? -14.312 -7.559 -0.543 1 98.81 155 MET B CA 1
ATOM 3520 C C . MET B 1 155 ? -13.461 -8.656 0.091 1 98.81 155 MET B C 1
ATOM 3522 O O . MET B 1 155 ? -13.406 -8.773 1.315 1 98.81 155 MET B O 1
ATOM 3526 N N . LEU B 1 156 ? -12.828 -9.508 -0.758 1 98.88 156 LEU B N 1
ATOM 3527 C CA . LEU B 1 156 ? -11.93 -10.562 -0.311 1 98.88 156 LEU B CA 1
ATOM 3528 C C . LEU B 1 156 ? -10.562 -10.422 -0.971 1 98.88 156 LEU B C 1
ATOM 3530 O O . LEU B 1 156 ? -10.469 -10.086 -2.154 1 98.88 156 LEU B O 1
ATOM 3534 N N . ILE B 1 157 ? -9.508 -10.672 -0.198 1 98.94 157 ILE B N 1
ATOM 3535 C CA . ILE B 1 157 ? -8.148 -10.695 -0.728 1 98.94 157 ILE B CA 1
ATOM 3536 C C . ILE B 1 157 ? -7.586 -12.109 -0.642 1 98.94 157 ILE B C 1
ATOM 3538 O O . ILE B 1 157 ? -7.621 -12.734 0.421 1 98.94 157 ILE B O 1
ATOM 3542 N N . ALA B 1 158 ? -7.133 -12.633 -1.73 1 98.94 158 ALA B N 1
ATOM 3543 C CA . ALA B 1 158 ? -6.414 -13.898 -1.757 1 98.94 158 ALA B CA 1
ATOM 3544 C C . ALA B 1 158 ? -4.926 -13.688 -2.012 1 98.94 158 ALA B C 1
ATOM 3546 O O . ALA B 1 158 ? -4.547 -12.922 -2.904 1 98.94 158 ALA B O 1
ATOM 3547 N N . ARG B 1 159 ? -4.09 -14.281 -1.222 1 98.94 159 ARG B N 1
ATOM 3548 C CA . ARG B 1 159 ? -2.643 -14.297 -1.417 1 98.94 159 ARG B CA 1
ATOM 3549 C C . ARG B 1 159 ? -2.148 -15.695 -1.761 1 98.94 159 ARG B C 1
ATOM 3551 O O . ARG B 1 159 ? -1.656 -16.422 -0.89 1 98.94 159 ARG B O 1
ATOM 3558 N N . PRO B 1 160 ? -2.275 -16.078 -3.037 1 98.81 160 PRO B N 1
ATOM 3559 C CA . PRO B 1 160 ? -1.738 -17.391 -3.42 1 98.81 160 PRO B CA 1
ATOM 3560 C C . PRO B 1 160 ? -0.215 -17.453 -3.336 1 98.81 160 PRO B C 1
ATOM 3562 O O . PRO B 1 160 ? 0.465 -16.484 -3.709 1 98.81 160 PRO B O 1
ATOM 3565 N N . PHE B 1 161 ? 0.257 -18.516 -2.773 1 98.19 161 PHE B N 1
ATOM 3566 C CA . PHE B 1 161 ? 1.68 -18.828 -2.842 1 98.19 161 PHE B CA 1
ATOM 3567 C C . PHE B 1 161 ? 2.027 -19.469 -4.176 1 98.19 161 PHE B C 1
ATOM 3569 O O . PHE B 1 161 ? 1.231 -19.438 -5.117 1 98.19 161 PHE B O 1
ATOM 3576 N N . ASN B 1 162 ? 3.26 -19.875 -4.387 1 96.75 162 ASN B N 1
ATOM 3577 C CA . ASN B 1 162 ? 3.67 -20.5 -5.637 1 96.75 162 ASN B CA 1
ATOM 3578 C C . ASN B 1 162 ? 2.711 -21.625 -6.047 1 96.75 162 ASN B C 1
ATOM 3580 O O . ASN B 1 162 ? 2.33 -22.453 -5.219 1 96.75 162 ASN B O 1
ATOM 3584 N N . HIS B 1 163 ? 2.279 -21.531 -7.254 1 97.62 163 HIS B N 1
ATOM 3585 C CA . HIS B 1 163 ? 1.439 -22.594 -7.781 1 97.62 163 HIS B CA 1
ATOM 3586 C C . HIS B 1 163 ? 1.843 -22.969 -9.203 1 97.62 163 HIS B C 1
ATOM 3588 O O . HIS B 1 163 ? 2.385 -22.125 -9.938 1 97.62 163 HIS B O 1
ATOM 3594 N N . ILE B 1 164 ? 1.625 -24.234 -9.484 1 97.19 164 ILE B N 1
ATOM 3595 C CA . ILE B 1 164 ? 2.115 -24.797 -10.742 1 97.19 164 ILE B CA 1
ATOM 3596 C C . ILE B 1 164 ? 1.056 -25.719 -11.344 1 97.19 164 ILE B C 1
ATOM 3598 O O . ILE B 1 164 ? 0.102 -26.109 -10.664 1 97.19 164 ILE B O 1
ATOM 3602 N N . GLY B 1 165 ? 1.229 -26.031 -12.547 1 97.31 165 GLY B N 1
ATOM 3603 C CA . GLY B 1 165 ? 0.357 -26.906 -13.32 1 97.31 165 GLY B CA 1
ATOM 3604 C C . GLY B 1 165 ? 0.667 -26.875 -14.805 1 97.31 165 GLY B C 1
ATOM 3605 O O . GLY B 1 165 ? 1.566 -26.172 -15.25 1 97.31 165 GLY B O 1
ATOM 3606 N N . PRO B 1 166 ? -0.062 -27.719 -15.578 1 96.31 166 PRO B N 1
ATOM 3607 C CA . PRO B 1 166 ? 0.134 -27.734 -17.031 1 96.31 166 PRO B CA 1
ATOM 3608 C C . PRO B 1 166 ? -0.118 -26.359 -17.672 1 96.31 166 PRO B C 1
ATOM 3610 O O . PRO B 1 166 ? -1.021 -25.641 -17.25 1 96.31 166 PRO B O 1
ATOM 3613 N N . GLY B 1 167 ? 0.675 -26.016 -18.641 1 94.88 167 GLY B N 1
ATOM 3614 C CA . GLY B 1 167 ? 0.451 -24.797 -19.391 1 94.88 167 GLY B CA 1
ATOM 3615 C C . GLY B 1 167 ? 1.23 -23.609 -18.844 1 94.88 167 GLY B C 1
ATOM 3616 O O . GLY B 1 167 ? 1.235 -22.547 -19.453 1 94.88 167 GLY B O 1
ATOM 3617 N N . GLN B 1 168 ? 1.88 -23.75 -17.734 1 94.06 168 GLN B N 1
ATOM 3618 C CA . GLN B 1 168 ? 2.699 -22.672 -17.203 1 94.06 168 GLN B CA 1
ATOM 3619 C C . GLN B 1 168 ? 3.924 -22.422 -18.078 1 94.06 168 GLN B C 1
ATOM 3621 O O . GLN B 1 168 ? 4.461 -23.344 -18.672 1 94.06 168 GLN B O 1
ATOM 3626 N N . ALA B 1 169 ? 4.359 -21.172 -18.125 1 90.69 169 ALA B N 1
ATOM 3627 C CA . ALA B 1 169 ? 5.465 -20.781 -18.984 1 90.69 169 ALA B CA 1
ATOM 3628 C C . ALA B 1 169 ? 6.762 -21.469 -18.562 1 90.69 169 ALA B C 1
ATOM 3630 O O . ALA B 1 169 ? 7.023 -21.625 -17.375 1 90.69 169 ALA B O 1
ATOM 3631 N N . PRO B 1 170 ? 7.648 -21.766 -19.516 1 90.19 170 PRO B N 1
ATOM 3632 C CA . PRO B 1 170 ? 8.898 -22.484 -19.234 1 90.19 170 PRO B CA 1
ATOM 3633 C C . PRO B 1 170 ? 9.906 -21.625 -18.484 1 90.19 170 PRO B C 1
ATOM 3635 O O . PRO B 1 170 ? 10.922 -22.125 -18 1 90.19 170 PRO B O 1
ATOM 3638 N N . SER B 1 171 ? 9.641 -20.328 -18.406 1 86.06 171 SER B N 1
ATOM 3639 C CA . SER B 1 171 ? 10.539 -19.438 -17.672 1 86.06 171 SER B CA 1
ATOM 3640 C C . SER B 1 171 ? 10.445 -19.672 -16.172 1 86.06 171 SER B C 1
ATOM 3642 O O . SER B 1 171 ? 11.312 -19.219 -15.414 1 86.06 171 SER B O 1
ATOM 3644 N N . PHE B 1 172 ? 9.438 -20.422 -15.75 1 88.12 172 PHE B N 1
ATOM 3645 C CA . PHE B 1 172 ? 9.312 -20.797 -14.344 1 88.12 172 PHE B CA 1
ATOM 3646 C C . PHE B 1 172 ? 10.086 -22.078 -14.062 1 88.12 172 PHE B C 1
ATOM 3648 O O . PHE B 1 172 ? 10.25 -22.922 -14.953 1 88.12 172 PHE B O 1
ATOM 3655 N N . VAL B 1 173 ? 10.523 -22.219 -12.898 1 86.69 173 VAL B N 1
ATOM 3656 C CA . VAL B 1 173 ? 11.523 -23.219 -12.555 1 86.69 173 VAL B CA 1
ATOM 3657 C C . VAL B 1 173 ? 10.969 -24.625 -12.828 1 86.69 173 VAL B C 1
ATOM 3659 O O . VAL B 1 173 ? 11.617 -25.422 -13.508 1 86.69 173 VAL B O 1
ATOM 3662 N N . VAL B 1 174 ? 9.742 -24.922 -12.445 1 92 174 VAL B N 1
ATOM 3663 C CA . VAL B 1 174 ? 9.219 -26.281 -12.523 1 92 174 VAL B CA 1
ATOM 3664 C C . VAL B 1 174 ? 8.906 -26.641 -13.977 1 92 174 VAL B C 1
ATOM 3666 O O . VAL B 1 174 ? 9.398 -27.641 -14.492 1 92 174 VAL B O 1
ATOM 3669 N N . PRO B 1 175 ? 8.195 -25.797 -14.664 1 92.19 175 PRO B N 1
ATOM 3670 C CA . PRO B 1 175 ? 7.969 -26.141 -16.062 1 92.19 175 PRO B CA 1
ATOM 3671 C C . PRO B 1 175 ? 9.258 -26.141 -16.891 1 92.19 175 PRO B C 1
ATOM 3673 O O . PRO B 1 175 ? 9.406 -26.938 -17.812 1 92.19 175 PRO B O 1
ATOM 3676 N N . GLY B 1 176 ? 10.188 -25.234 -16.516 1 89.25 176 GLY B N 1
ATOM 3677 C CA . GLY B 1 176 ? 11.469 -25.234 -17.203 1 89.25 176 GLY B CA 1
ATOM 3678 C C . GLY B 1 176 ? 12.242 -26.531 -17.031 1 89.25 176 GLY B C 1
ATOM 3679 O O . GLY B 1 176 ? 12.812 -27.062 -18 1 89.25 176 GLY B O 1
ATOM 3680 N N . MET B 1 177 ? 12.258 -27.062 -15.906 1 90.81 177 MET B N 1
ATOM 3681 C CA . MET B 1 177 ? 12.938 -28.328 -15.625 1 90.81 177 MET B CA 1
ATOM 3682 C C . MET B 1 177 ? 12.219 -29.5 -16.281 1 90.81 177 MET B C 1
ATOM 3684 O O . MET B 1 177 ? 12.859 -30.406 -16.828 1 90.81 177 MET B O 1
ATOM 3688 N N . ALA B 1 178 ? 10.93 -29.453 -16.219 1 93.75 178 ALA B N 1
ATOM 3689 C CA . ALA B 1 178 ? 10.141 -30.5 -16.859 1 93.75 178 ALA B CA 1
ATOM 3690 C C . ALA B 1 178 ? 10.438 -30.562 -18.359 1 93.75 178 ALA B C 1
ATOM 3692 O O . ALA B 1 178 ? 10.562 -31.656 -18.922 1 93.75 178 ALA B O 1
ATOM 3693 N N . GLN B 1 179 ? 10.539 -29.391 -18.969 1 92.44 179 GLN B N 1
ATOM 3694 C CA . GLN B 1 179 ? 10.852 -29.328 -20.391 1 92.44 179 GLN B CA 1
ATOM 3695 C C . GLN B 1 179 ? 12.188 -30 -20.688 1 92.44 179 GLN B C 1
ATOM 3697 O O . GLN B 1 179 ? 12.289 -30.797 -21.625 1 92.44 179 GLN B O 1
ATOM 3702 N N . GLN B 1 180 ? 13.172 -29.688 -19.859 1 88.38 180 GLN B N 1
ATOM 3703 C CA . GLN B 1 180 ? 14.5 -30.266 -20.047 1 88.38 180 GLN B CA 1
ATOM 3704 C C . GLN B 1 180 ? 14.469 -31.781 -19.891 1 88.38 180 GLN B C 1
ATOM 3706 O O . GLN B 1 180 ? 15.086 -32.5 -20.688 1 88.38 180 GLN B O 1
ATOM 3711 N N . ILE B 1 181 ? 13.766 -32.281 -18.969 1 91.25 181 ILE B N 1
ATOM 3712 C CA . ILE B 1 181 ? 13.695 -33.719 -18.672 1 91.25 181 ILE B CA 1
ATOM 3713 C C . ILE B 1 181 ? 12.992 -34.438 -19.812 1 91.25 181 ILE B C 1
ATOM 3715 O O . ILE B 1 181 ? 13.453 -35.5 -20.266 1 91.25 181 ILE B O 1
ATOM 3719 N N . VAL B 1 182 ? 11.922 -33.844 -20.266 1 91.19 182 VAL B N 1
ATOM 3720 C CA . VAL B 1 182 ? 11.133 -34.469 -21.328 1 91.19 182 VAL B CA 1
ATOM 3721 C C . VAL B 1 182 ? 11.938 -34.5 -22.625 1 91.19 182 VAL B C 1
ATOM 3723 O O . VAL B 1 182 ? 11.898 -35.469 -23.375 1 91.19 182 VAL B O 1
ATOM 3726 N N . ARG B 1 183 ? 12.648 -33.438 -22.828 1 87.56 183 ARG B N 1
ATOM 3727 C CA . ARG B 1 183 ? 13.445 -33.344 -24.047 1 87.56 183 ARG B CA 1
ATOM 3728 C C . ARG B 1 183 ? 14.578 -34.375 -24.047 1 87.56 183 ARG B C 1
ATOM 3730 O O . ARG B 1 183 ? 15.047 -34.781 -25.109 1 87.56 183 ARG B O 1
ATOM 3737 N N . ALA B 1 184 ? 15.031 -34.656 -22.891 1 81.12 184 ALA B N 1
ATOM 3738 C CA . ALA B 1 184 ? 16.125 -35.625 -22.781 1 81.12 184 ALA B CA 1
ATOM 3739 C C . ALA B 1 184 ? 15.602 -37.062 -22.906 1 81.12 184 ALA B C 1
ATOM 3741 O O . ALA B 1 184 ? 16.344 -38 -22.688 1 81.12 184 ALA B O 1
ATOM 3742 N N . ASP B 1 185 ? 14.289 -37.219 -23.156 1 72.12 185 ASP B N 1
ATOM 3743 C CA . ASP B 1 185 ? 13.625 -38.5 -23.266 1 72.12 185 ASP B CA 1
ATOM 3744 C C . ASP B 1 185 ? 14.43 -39.469 -24.125 1 72.12 185 ASP B C 1
ATOM 3746 O O . ASP B 1 185 ? 14.867 -39.125 -25.219 1 72.12 185 ASP B O 1
ATOM 3750 N N . GLY B 1 186 ? 14.664 -40.562 -23.688 1 75.44 186 GLY B N 1
ATOM 3751 C CA . GLY B 1 186 ? 15.453 -41.625 -24.312 1 75.44 186 GLY B CA 1
ATOM 3752 C C . GLY B 1 186 ? 16.844 -41.781 -23.719 1 75.44 186 GLY B C 1
ATOM 3753 O O . GLY B 1 186 ? 17.469 -42.812 -23.844 1 75.44 186 GLY B O 1
ATOM 3754 N N . ALA B 1 187 ? 17.25 -40.656 -23.141 1 78.06 187 ALA B N 1
ATOM 3755 C CA . ALA B 1 187 ? 18.547 -40.75 -22.469 1 78.06 187 ALA B CA 1
ATOM 3756 C C . ALA B 1 187 ? 18.391 -41.312 -21.062 1 78.06 187 ALA B C 1
ATOM 3758 O O . ALA B 1 187 ? 17.391 -41.062 -20.391 1 78.06 187 ALA B O 1
ATOM 3759 N N . GLN B 1 188 ? 19.281 -42.219 -20.781 1 78.81 188 GLN B N 1
ATOM 3760 C CA . GLN B 1 188 ? 19.234 -42.812 -19.438 1 78.81 188 GLN B CA 1
ATOM 3761 C C . GLN B 1 188 ? 19.766 -41.812 -18.406 1 78.81 188 GLN B C 1
ATOM 3763 O O . GLN B 1 188 ? 19.297 -41.812 -17.266 1 78.81 188 GLN B O 1
ATOM 3768 N N . ARG B 1 189 ? 20.734 -41.031 -18.75 1 84.75 189 ARG B N 1
ATOM 3769 C CA . ARG B 1 189 ? 21.344 -40.031 -17.875 1 84.75 189 ARG B CA 1
ATOM 3770 C C . ARG B 1 189 ? 21.344 -38.656 -18.547 1 84.75 189 ARG B C 1
ATOM 3772 O O . ARG B 1 189 ? 21.703 -38.531 -19.719 1 84.75 189 ARG B O 1
ATOM 3779 N N . ILE B 1 190 ? 20.734 -37.656 -17.672 1 85.88 190 ILE B N 1
ATOM 3780 C CA . ILE B 1 190 ? 20.734 -36.312 -18.234 1 85.88 190 ILE B CA 1
ATOM 3781 C C . ILE B 1 190 ? 21.359 -35.344 -17.234 1 85.88 190 ILE B C 1
ATOM 3783 O O . ILE B 1 190 ? 21.391 -35.625 -16.031 1 85.88 190 ILE B O 1
ATOM 3787 N N . THR B 1 191 ? 22.047 -34.344 -17.828 1 87.62 191 THR B N 1
ATOM 3788 C CA . THR B 1 191 ? 22.578 -33.25 -17.031 1 87.62 191 THR B CA 1
ATOM 3789 C C . THR B 1 191 ? 21.656 -32.031 -17.094 1 87.62 191 THR B C 1
ATOM 3791 O O . THR B 1 191 ? 21.234 -31.625 -18.172 1 87.62 191 THR B O 1
ATOM 3794 N N . LEU B 1 192 ? 21.266 -31.641 -15.883 1 86.69 192 LEU B N 1
ATOM 3795 C CA . LEU B 1 192 ? 20.422 -30.469 -15.805 1 86.69 192 LEU B CA 1
ATOM 3796 C C . LEU B 1 192 ? 21.188 -29.281 -15.234 1 86.69 192 LEU B C 1
ATOM 3798 O O . LEU B 1 192 ? 21.875 -29.406 -14.219 1 86.69 192 LEU B O 1
ATOM 3802 N N . GLU B 1 193 ? 21.156 -28.141 -15.883 1 82.5 193 GLU B N 1
ATOM 3803 C CA . GLU B 1 193 ? 21.703 -26.891 -15.359 1 82.5 193 GLU B CA 1
ATOM 3804 C C . GLU B 1 193 ? 20.734 -26.219 -14.406 1 82.5 193 GLU B C 1
ATOM 3806 O O . GLU B 1 193 ? 19.594 -25.922 -14.789 1 82.5 193 GLU B O 1
ATOM 3811 N N . VAL B 1 194 ? 21.312 -26.047 -13.203 1 83.25 194 VAL B N 1
ATOM 3812 C CA . VAL B 1 194 ? 20.375 -25.547 -12.195 1 83.25 194 VAL B CA 1
ATOM 3813 C C . VAL B 1 194 ? 21 -24.344 -11.484 1 83.25 194 VAL B C 1
ATOM 3815 O O . VAL B 1 194 ? 22.219 -24.141 -11.531 1 83.25 194 VAL B O 1
ATOM 3818 N N . GLY B 1 195 ? 20.109 -23.391 -11.008 1 83.31 195 GLY B N 1
ATOM 3819 C CA . GLY B 1 195 ? 20.562 -22.344 -10.102 1 83.31 195 GLY B CA 1
ATOM 3820 C C . GLY B 1 195 ? 20.609 -22.797 -8.648 1 83.31 195 GLY B C 1
ATOM 3821 O O . GLY B 1 195 ? 21.172 -23.844 -8.336 1 83.31 195 GLY B O 1
ATOM 3822 N N . ASP B 1 196 ? 20.172 -21.844 -7.758 1 84.44 196 ASP B N 1
ATOM 3823 C CA . ASP B 1 196 ? 20.094 -22.219 -6.348 1 84.44 196 ASP B CA 1
ATOM 3824 C C . ASP B 1 196 ? 18.891 -23.141 -6.086 1 84.44 196 ASP B C 1
ATOM 3826 O O . ASP B 1 196 ? 17.781 -22.656 -5.859 1 84.44 196 ASP B O 1
ATOM 3830 N N . ILE B 1 197 ? 19.156 -24.391 -6.035 1 87.44 197 ILE B N 1
ATOM 3831 C CA . ILE B 1 197 ? 18.062 -25.344 -5.949 1 87.44 197 ILE B CA 1
ATOM 3832 C C . ILE B 1 197 ? 17.891 -25.797 -4.5 1 87.44 197 ILE B C 1
ATOM 3834 O O . ILE B 1 197 ? 17.047 -26.656 -4.211 1 87.44 197 ILE B O 1
ATOM 3838 N N . ASP B 1 198 ? 18.641 -25.234 -3.654 1 88.56 198 ASP B N 1
ATOM 3839 C CA . ASP B 1 198 ? 18.5 -25.594 -2.246 1 88.56 198 ASP B CA 1
ATOM 3840 C C . ASP B 1 198 ? 17.562 -24.625 -1.524 1 88.56 198 ASP B C 1
ATOM 3842 O O . ASP B 1 198 ? 17.391 -24.719 -0.306 1 88.56 198 ASP B O 1
ATOM 3846 N N . VAL B 1 199 ? 16.859 -23.812 -2.312 1 92.62 199 VAL B N 1
ATOM 3847 C CA . VAL B 1 199 ? 15.773 -23 -1.781 1 92.62 199 VAL B CA 1
ATOM 3848 C C . VAL B 1 199 ? 14.469 -23.781 -1.772 1 92.62 199 VAL B C 1
ATOM 3850 O O . VAL B 1 199 ? 14.305 -24.719 -2.557 1 92.62 199 VAL B O 1
ATOM 3853 N N . SER B 1 200 ? 13.695 -23.516 -0.771 1 95.94 200 SER B N 1
ATOM 3854 C CA . SER B 1 200 ? 12.406 -24.188 -0.688 1 95.94 200 SER B CA 1
ATOM 3855 C C . SER B 1 200 ? 11.258 -23.234 -0.969 1 95.94 200 SER B C 1
ATOM 3857 O O . SER B 1 200 ? 11.406 -22.016 -0.834 1 95.94 200 SER B O 1
ATOM 3859 N N . ARG B 1 201 ? 10.164 -23.75 -1.454 1 96.69 201 ARG B N 1
ATOM 3860 C CA . ARG B 1 201 ? 8.914 -23.031 -1.69 1 96.69 201 ARG B CA 1
ATOM 3861 C C . ARG B 1 201 ? 7.711 -23.891 -1.298 1 96.69 201 ARG B C 1
ATOM 3863 O O . ARG B 1 201 ? 7.832 -25.109 -1.141 1 96.69 201 ARG B O 1
ATOM 3870 N N . ASP B 1 202 ? 6.664 -23.266 -1.044 1 98 202 ASP B N 1
ATOM 3871 C CA . ASP B 1 202 ? 5.352 -23.875 -0.839 1 98 202 ASP B CA 1
ATOM 3872 C C . ASP B 1 202 ? 4.531 -23.859 -2.125 1 98 202 ASP B C 1
ATOM 3874 O O . ASP B 1 202 ? 3.9 -22.859 -2.451 1 98 202 ASP B O 1
ATOM 3878 N N . PHE B 1 203 ? 4.492 -25.016 -2.852 1 97.31 203 PHE B N 1
ATOM 3879 C CA . PHE B 1 203 ? 3.824 -25.094 -4.145 1 97.31 203 PHE B CA 1
ATOM 3880 C C . PHE B 1 203 ? 2.414 -25.641 -3.996 1 97.31 203 PHE B C 1
ATOM 3882 O O . PHE B 1 203 ? 2.191 -26.594 -3.238 1 97.31 203 PHE B O 1
ATOM 3889 N N . LEU B 1 204 ? 1.521 -25.047 -4.676 1 97.12 204 LEU B N 1
ATOM 3890 C CA . LEU B 1 204 ? 0.146 -25.516 -4.832 1 97.12 204 LEU B CA 1
ATOM 3891 C C . LEU B 1 204 ? -0.136 -25.891 -6.281 1 97.12 204 LEU B C 1
ATOM 3893 O O . LEU B 1 204 ? 0.537 -25.422 -7.199 1 97.12 204 LEU B O 1
ATOM 3897 N N . ASP B 1 205 ? -1.061 -26.906 -6.426 1 98.06 205 ASP B N 1
ATOM 3898 C CA . ASP B 1 205 ? -1.583 -27.141 -7.766 1 98.06 205 ASP B CA 1
ATOM 3899 C C . ASP B 1 205 ? -2.543 -26.047 -8.195 1 98.06 205 ASP B C 1
ATOM 3901 O O . ASP B 1 205 ? -3.373 -25.594 -7.398 1 98.06 205 ASP B O 1
ATOM 3905 N N . VAL B 1 206 ? -2.469 -25.578 -9.453 1 98.19 206 VAL B N 1
ATOM 3906 C CA . VAL B 1 206 ? -3.309 -24.5 -9.977 1 98.19 206 VAL B CA 1
ATOM 3907 C C . VAL B 1 206 ? -4.781 -24.875 -9.805 1 98.19 206 VAL B C 1
ATOM 3909 O O . VAL B 1 206 ? -5.617 -24 -9.555 1 98.19 206 VAL B O 1
ATOM 3912 N N . ARG B 1 207 ? -5.215 -26.141 -9.93 1 97.56 207 ARG B N 1
ATOM 3913 C CA . ARG B 1 207 ? -6.598 -26.578 -9.758 1 97.56 207 ARG B CA 1
ATOM 3914 C C . ARG B 1 207 ? -7.059 -26.359 -8.32 1 97.56 207 ARG B C 1
ATOM 3916 O O . ARG B 1 207 ? -8.227 -26.031 -8.078 1 97.56 207 ARG B O 1
ATOM 3923 N N . ASP B 1 208 ? -6.117 -26.562 -7.387 1 98 208 ASP B N 1
ATOM 3924 C CA . ASP B 1 208 ? -6.434 -26.281 -5.988 1 98 208 ASP B CA 1
ATOM 3925 C C . ASP B 1 208 ? -6.594 -24.781 -5.754 1 98 208 ASP B C 1
ATOM 3927 O O . ASP B 1 208 ? -7.414 -24.359 -4.934 1 98 208 ASP B O 1
ATOM 3931 N N . VAL B 1 209 ? -5.785 -23.969 -6.41 1 98.31 209 VAL B N 1
ATOM 3932 C CA . VAL B 1 209 ? -5.898 -22.516 -6.316 1 98.31 209 VAL B CA 1
ATOM 3933 C C . VAL B 1 209 ? -7.289 -22.078 -6.77 1 98.31 209 VAL B C 1
ATOM 3935 O O . VAL B 1 209 ? -7.949 -21.297 -6.09 1 98.31 209 VAL B O 1
ATOM 3938 N N . ILE B 1 210 ? -7.738 -22.609 -7.871 1 97.81 210 ILE B N 1
ATOM 3939 C CA . ILE B 1 210 ? -9.023 -22.234 -8.445 1 97.81 210 ILE B CA 1
ATOM 3940 C C . ILE B 1 210 ? -10.156 -22.688 -7.527 1 97.81 210 ILE B C 1
ATOM 3942 O O . ILE B 1 210 ? -11.109 -21.938 -7.289 1 97.81 210 ILE B O 1
ATOM 3946 N N . SER B 1 211 ? -10.016 -23.922 -7 1 97.12 211 SER B N 1
ATOM 3947 C CA . SER B 1 211 ? -11.031 -24.391 -6.062 1 97.12 211 SER B CA 1
ATOM 3948 C C . SER B 1 211 ? -11.102 -23.5 -4.828 1 97.12 211 SER B C 1
ATOM 3950 O O . SER B 1 211 ? -12.18 -23.297 -4.262 1 97.12 211 SER B O 1
ATOM 3952 N N . ALA B 1 212 ? -9.945 -22.984 -4.391 1 98.25 212 ALA B N 1
ATOM 3953 C CA . ALA B 1 212 ? -9.906 -22.062 -3.258 1 98.25 212 ALA B CA 1
ATOM 3954 C C . ALA B 1 212 ? -10.656 -20.766 -3.578 1 98.25 212 ALA B C 1
ATOM 3956 O O . ALA B 1 212 ? -11.352 -20.219 -2.721 1 98.25 212 ALA B O 1
ATOM 3957 N N . TYR B 1 213 ? -10.5 -20.219 -4.816 1 98.44 213 TYR B N 1
ATOM 3958 C CA . TYR B 1 213 ? -11.203 -19 -5.215 1 98.44 213 TYR B CA 1
ATOM 3959 C C . TYR B 1 213 ? -12.711 -19.188 -5.086 1 98.44 213 TYR B C 1
ATOM 3961 O O . TYR B 1 213 ? -13.406 -18.312 -4.543 1 98.44 213 TYR B O 1
ATOM 3969 N N . PHE B 1 214 ? -13.219 -20.312 -5.496 1 97.5 214 PHE B N 1
ATOM 3970 C CA . PHE B 1 214 ? -14.656 -20.547 -5.426 1 97.5 214 PHE B CA 1
ATOM 3971 C C . PHE B 1 214 ? -15.102 -20.75 -3.98 1 97.5 214 PHE B C 1
ATOM 3973 O O . PHE B 1 214 ? -16.188 -20.312 -3.588 1 97.5 214 PHE B O 1
ATOM 3980 N N . ALA B 1 215 ? -14.25 -21.453 -3.207 1 97.56 215 ALA B N 1
ATOM 3981 C CA . ALA B 1 215 ? -14.555 -21.594 -1.785 1 97.56 215 ALA B CA 1
ATOM 3982 C C . ALA B 1 215 ? -14.664 -20.234 -1.112 1 97.56 215 ALA B C 1
ATOM 3984 O O . ALA B 1 215 ? -15.547 -20.016 -0.276 1 97.56 215 ALA B O 1
ATOM 3985 N N . LEU B 1 216 ? -13.812 -19.328 -1.479 1 98.38 216 LEU B N 1
ATOM 3986 C CA . LEU B 1 216 ? -13.82 -17.969 -0.923 1 98.38 216 LEU B CA 1
ATOM 3987 C C . LEU B 1 216 ? -15.062 -17.219 -1.362 1 98.38 216 LEU B C 1
ATOM 3989 O O . LEU B 1 216 ? -15.672 -16.5 -0.564 1 98.38 216 LEU B O 1
ATOM 3993 N N . LEU B 1 217 ? -15.406 -17.328 -2.654 1 97.62 217 LEU B N 1
ATOM 3994 C CA . LEU B 1 217 ? -16.609 -16.656 -3.135 1 97.62 217 LEU B CA 1
ATOM 3995 C C . LEU B 1 217 ? -17.828 -17.109 -2.34 1 97.62 217 LEU B C 1
ATOM 3997 O O . LEU B 1 217 ? -18.734 -16.312 -2.07 1 97.62 217 LEU B O 1
ATOM 4001 N N . GLU B 1 218 ? -17.828 -18.297 -1.939 1 96.44 218 GLU B N 1
ATOM 4002 C CA . GLU B 1 218 ? -19 -18.859 -1.275 1 96.44 218 GLU B CA 1
ATOM 4003 C C . GLU B 1 218 ? -18.969 -18.594 0.225 1 96.44 218 GLU B C 1
ATOM 4005 O O . GLU B 1 218 ? -20 -18.297 0.828 1 96.44 218 GLU B O 1
ATOM 4010 N N . HIS B 1 219 ? -17.734 -18.656 0.824 1 97.62 219 HIS B N 1
ATOM 4011 C CA . HIS B 1 219 ? -17.734 -18.75 2.279 1 97.62 219 HIS B CA 1
ATOM 4012 C C . HIS B 1 219 ? -16.766 -17.734 2.896 1 97.62 2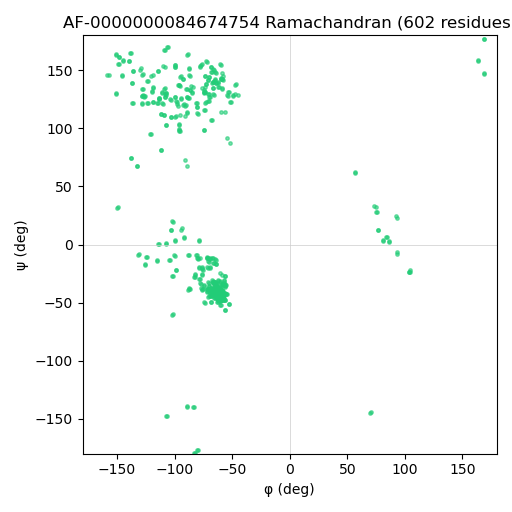19 HIS B C 1
ATOM 4014 O O . HIS B 1 219 ? -16.719 -17.594 4.121 1 97.62 219 HIS B O 1
ATOM 4020 N N . GLY B 1 220 ? -15.992 -17.094 2.092 1 98.38 220 GLY B N 1
ATOM 4021 C CA . GLY B 1 220 ? -15.055 -16.125 2.65 1 98.38 220 GLY B CA 1
ATOM 4022 C C . GLY B 1 220 ? -15.734 -15.008 3.404 1 98.38 220 GLY B C 1
ATOM 4023 O O . GLY B 1 220 ? -16.875 -14.656 3.107 1 98.38 220 GLY B O 1
ATOM 4024 N N . ARG B 1 221 ? -15.016 -14.422 4.332 1 98.5 221 ARG B N 1
ATOM 4025 C CA . ARG B 1 221 ? -15.555 -13.297 5.105 1 98.5 221 ARG B CA 1
ATOM 4026 C C . ARG B 1 221 ? -15.117 -11.969 4.508 1 98.5 221 ARG B C 1
ATOM 4028 O O . ARG B 1 221 ? -13.953 -11.797 4.133 1 98.5 221 ARG B O 1
ATOM 4035 N N . SER B 1 222 ? -16.078 -11.031 4.449 1 98.25 222 SER B N 1
ATOM 4036 C CA . SER B 1 222 ? -15.812 -9.719 3.871 1 98.25 222 SER B CA 1
ATOM 4037 C C . SER B 1 222 ? -14.68 -9.008 4.605 1 98.25 222 SER B C 1
ATOM 4039 O O . SER B 1 222 ? -14.633 -9.016 5.836 1 98.25 222 SER B O 1
ATOM 4041 N N . GLY B 1 223 ? -13.766 -8.453 3.844 1 98.06 223 GLY B N 1
ATOM 4042 C CA . GLY B 1 223 ? -12.695 -7.645 4.402 1 98.06 223 GLY B CA 1
ATOM 4043 C C . GLY B 1 223 ? -11.492 -8.461 4.832 1 98.06 223 GLY B C 1
ATOM 4044 O O . GLY B 1 223 ? -10.5 -7.91 5.305 1 98.06 223 GLY B O 1
ATOM 4045 N N . GLU B 1 224 ? -11.539 -9.766 4.598 1 98.44 224 GLU B N 1
ATOM 4046 C CA . GLU B 1 224 ? -10.484 -10.633 5.109 1 98.44 224 GLU B CA 1
ATOM 4047 C C . GLU B 1 224 ? -9.469 -10.969 4.02 1 98.44 224 GLU B C 1
ATOM 4049 O O . GLU B 1 224 ? -9.781 -10.891 2.83 1 98.44 224 GLU B O 1
ATOM 4054 N N . ILE B 1 225 ? -8.281 -11.266 4.453 1 98.81 225 ILE B N 1
ATOM 4055 C CA . ILE B 1 225 ? -7.16 -11.719 3.633 1 98.81 225 ILE B CA 1
ATOM 4056 C C . ILE B 1 225 ? -6.891 -13.195 3.895 1 98.81 225 ILE B C 1
ATOM 4058 O O . ILE B 1 225 ? -6.875 -13.633 5.047 1 98.81 225 ILE B O 1
ATOM 4062 N N . TYR B 1 226 ? -6.699 -13.977 2.83 1 98.94 226 TYR B N 1
ATOM 4063 C CA . TYR B 1 226 ? -6.48 -15.406 2.973 1 98.94 226 TYR B CA 1
ATOM 4064 C C . TYR B 1 226 ? -5.227 -15.852 2.227 1 98.94 226 TYR B C 1
ATOM 4066 O O . TYR B 1 226 ? -5.066 -15.555 1.042 1 98.94 226 TYR B O 1
ATOM 4074 N N . ASN B 1 227 ? -4.355 -16.547 2.918 1 98.88 227 ASN B N 1
ATOM 4075 C CA . ASN B 1 227 ? -3.279 -17.281 2.25 1 98.88 227 ASN B CA 1
ATOM 4076 C C . ASN B 1 227 ? -3.799 -18.531 1.546 1 98.88 227 ASN B C 1
ATOM 4078 O O . ASN B 1 227 ? -4.629 -19.25 2.094 1 98.88 227 ASN B O 1
ATOM 4082 N N . LEU B 1 228 ? -3.395 -18.688 0.299 1 98.81 228 LEU B N 1
ATOM 4083 C CA . LEU B 1 228 ? -3.613 -19.938 -0.437 1 98.81 228 LEU B CA 1
ATOM 4084 C C . LEU B 1 228 ? -2.305 -20.703 -0.61 1 98.81 228 LEU B C 1
ATOM 4086 O O . LEU B 1 228 ? -1.498 -20.359 -1.481 1 98.81 228 LEU B O 1
ATOM 4090 N N . CYS B 1 229 ? -2.137 -21.719 0.184 1 98.56 229 CYS B N 1
ATOM 4091 C CA . CYS B 1 229 ? -0.893 -22.469 0.142 1 98.56 229 CYS B CA 1
ATOM 4092 C C . CYS B 1 229 ? -1.123 -23.922 0.553 1 98.56 229 CYS B C 1
ATOM 4094 O O . CYS B 1 229 ? -2.182 -24.266 1.086 1 98.56 229 CYS B O 1
ATOM 4096 N N . SER B 1 230 ? -0.206 -24.781 0.256 1 97.94 230 SER B N 1
ATOM 4097 C CA . SER B 1 230 ? -0.303 -26.188 0.601 1 97.94 230 SER B CA 1
ATOM 4098 C C . SER B 1 230 ? 0.031 -26.422 2.07 1 97.94 230 SER B C 1
ATOM 4100 O O . SER B 1 230 ? -0.438 -27.391 2.67 1 97.94 230 SER B O 1
ATOM 4102 N N . GLY B 1 231 ? 0.884 -25.578 2.594 1 98.06 231 GLY B N 1
ATOM 4103 C CA . GLY B 1 231 ? 1.402 -25.766 3.939 1 98.06 231 GLY B CA 1
ATOM 4104 C C . GLY B 1 231 ? 2.588 -26.703 3.994 1 98.06 231 GLY B C 1
ATOM 4105 O O . GLY B 1 231 ? 3.074 -27.031 5.078 1 98.06 231 GLY B O 1
ATOM 4106 N N . VAL B 1 232 ? 3.055 -27.109 2.838 1 97.62 232 VAL B N 1
ATOM 4107 C CA . VAL B 1 232 ? 4.176 -28.047 2.762 1 97.62 232 VAL B CA 1
ATOM 4108 C C . VAL B 1 232 ? 5.344 -27.391 2.025 1 97.62 232 VAL B C 1
ATOM 4110 O O . VAL B 1 232 ? 5.184 -26.922 0.895 1 97.62 232 VAL B O 1
ATOM 4113 N N . GLU B 1 233 ? 6.43 -27.344 2.691 1 96.75 233 GLU B N 1
ATOM 4114 C CA . GLU B 1 233 ? 7.652 -26.797 2.117 1 96.75 233 GLU B CA 1
ATOM 4115 C C . GLU B 1 233 ? 8.43 -27.859 1.349 1 96.75 233 GLU B C 1
ATOM 4117 O O . GLU B 1 233 ? 8.586 -28.984 1.822 1 96.75 233 GLU B O 1
ATOM 4122 N N . ARG B 1 234 ? 8.891 -27.5 0.087 1 96.5 234 ARG B N 1
ATOM 4123 C CA . ARG B 1 234 ? 9.688 -28.406 -0.735 1 96.5 234 ARG B CA 1
ATOM 4124 C C . ARG B 1 234 ? 10.844 -27.656 -1.392 1 96.5 234 ARG B C 1
ATOM 4126 O O . ARG B 1 234 ? 10.695 -26.531 -1.845 1 96.5 234 ARG B O 1
ATOM 4133 N N . THR B 1 235 ? 11.992 -28.312 -1.406 1 95.69 235 THR B N 1
ATOM 4134 C CA . THR B 1 235 ? 13.117 -27.703 -2.113 1 95.69 235 THR B CA 1
ATOM 4135 C C . THR B 1 235 ? 12.969 -27.891 -3.621 1 95.69 235 THR B C 1
ATOM 4137 O O . THR B 1 235 ? 12.344 -28.859 -4.078 1 95.69 235 THR B O 1
ATOM 4140 N N . ILE B 1 236 ? 13.547 -27 -4.324 1 94.06 236 ILE B N 1
ATOM 4141 C CA . ILE B 1 236 ? 13.562 -27.125 -5.777 1 94.06 236 ILE B CA 1
ATOM 4142 C C . ILE B 1 236 ? 14.273 -28.422 -6.176 1 94.06 236 ILE B C 1
ATOM 4144 O O . ILE B 1 236 ? 13.836 -29.125 -7.09 1 94.06 236 ILE B O 1
ATOM 4148 N N . ARG B 1 237 ? 15.297 -28.766 -5.484 1 93.62 237 ARG B N 1
ATOM 4149 C CA . ARG B 1 237 ? 16.031 -30 -5.711 1 93.62 237 ARG B CA 1
ATOM 4150 C C . ARG B 1 237 ? 15.117 -31.219 -5.617 1 93.62 237 ARG B C 1
ATOM 4152 O O . ARG B 1 237 ? 15.133 -32.094 -6.5 1 93.62 237 ARG B O 1
ATOM 4159 N N . GLU B 1 238 ? 14.336 -31.266 -4.602 1 94.88 238 GLU B N 1
ATOM 4160 C CA . GLU B 1 238 ? 13.406 -32.375 -4.395 1 94.88 238 GLU B CA 1
ATOM 4161 C C . GLU B 1 238 ? 12.438 -32.5 -5.566 1 94.88 238 GLU B C 1
ATOM 4163 O O . GLU B 1 238 ? 12.125 -33.594 -6 1 94.88 238 GLU B O 1
ATOM 4168 N N . LEU B 1 239 ? 11.961 -31.391 -6.055 1 96.19 239 LEU B N 1
ATOM 4169 C CA . LEU B 1 239 ? 10.992 -31.391 -7.145 1 96.19 239 LEU B CA 1
ATOM 4170 C C . LEU B 1 239 ? 11.633 -31.906 -8.43 1 96.19 239 LEU B C 1
ATOM 4172 O O . LEU B 1 239 ? 11.031 -32.688 -9.164 1 96.19 239 LEU B O 1
ATOM 4176 N N . ILE B 1 240 ? 12.859 -31.5 -8.656 1 93.81 240 ILE B N 1
ATOM 4177 C CA . ILE B 1 240 ? 13.586 -31.922 -9.844 1 93.81 240 ILE B CA 1
ATOM 4178 C C . ILE B 1 240 ? 13.828 -33.438 -9.797 1 93.81 240 ILE B C 1
ATOM 4180 O O . ILE B 1 240 ? 13.562 -34.156 -10.773 1 93.81 240 ILE B O 1
ATOM 4184 N N . LEU B 1 241 ? 14.25 -33.875 -8.695 1 94.44 241 LEU B N 1
ATOM 4185 C CA . LEU B 1 241 ? 14.555 -35.281 -8.547 1 94.44 241 LEU B CA 1
ATOM 4186 C C . LEU B 1 241 ? 13.289 -36.125 -8.664 1 94.44 241 LEU B C 1
ATOM 4188 O O . LEU B 1 241 ? 13.312 -37.219 -9.234 1 94.44 241 LEU B O 1
ATOM 4192 N N . GLN B 1 242 ? 12.242 -35.625 -8.109 1 96.19 242 GLN B N 1
ATOM 4193 C CA . GLN B 1 242 ? 10.977 -36.344 -8.219 1 96.19 242 GLN B CA 1
ATOM 4194 C C . GLN B 1 242 ? 10.508 -36.438 -9.664 1 96.19 242 GLN B C 1
ATOM 4196 O O . GLN B 1 242 ? 10.023 -37.469 -10.109 1 96.19 242 GLN B O 1
ATOM 4201 N N . MET B 1 243 ? 10.641 -35.375 -10.406 1 95.69 243 MET B N 1
ATOM 4202 C CA . MET B 1 243 ? 10.273 -35.406 -11.812 1 95.69 243 MET B CA 1
ATOM 4203 C C . MET B 1 243 ? 11.125 -36.406 -12.594 1 95.69 243 MET B C 1
ATOM 4205 O O . MET B 1 243 ? 10.609 -37.125 -13.438 1 95.69 243 MET B O 1
ATOM 4209 N N . ALA B 1 244 ? 12.391 -36.406 -12.266 1 93.62 244 ALA B N 1
ATOM 4210 C CA . ALA B 1 244 ? 13.297 -37.344 -12.922 1 93.62 244 ALA B CA 1
ATOM 4211 C C . ALA B 1 244 ? 12.883 -38.781 -12.648 1 93.62 244 ALA B C 1
ATOM 4213 O O . ALA B 1 244 ? 12.883 -39.625 -13.555 1 93.62 244 ALA B O 1
ATOM 4214 N N . ARG B 1 245 ? 12.539 -39 -11.445 1 93.75 245 ARG B N 1
ATOM 4215 C CA . ARG B 1 245 ? 12.109 -40.344 -11.055 1 93.75 245 ARG B CA 1
ATOM 4216 C C . ARG B 1 245 ? 10.836 -40.75 -11.789 1 93.75 245 ARG B C 1
ATOM 4218 O O . ARG B 1 245 ? 10.711 -41.875 -12.242 1 93.75 245 ARG B O 1
ATOM 4225 N N . LEU B 1 246 ? 9.922 -39.875 -11.875 1 94.31 246 LEU B N 1
ATOM 4226 C CA . LEU B 1 246 ? 8.656 -40.125 -12.555 1 94.31 246 LEU B CA 1
ATOM 4227 C C . LEU B 1 246 ? 8.891 -40.5 -14.016 1 94.31 246 LEU B C 1
ATOM 4229 O O . LEU B 1 246 ? 8.125 -41.25 -14.602 1 94.31 246 LEU B O 1
ATOM 4233 N N . ARG B 1 247 ? 10.008 -40.031 -14.57 1 92.44 247 ARG B N 1
ATOM 4234 C CA . ARG B 1 247 ? 10.297 -40.25 -15.984 1 92.44 247 ARG B CA 1
ATOM 4235 C C . ARG B 1 247 ? 11.281 -41.406 -16.156 1 92.44 247 ARG B C 1
ATOM 4237 O O . ARG B 1 247 ? 11.539 -41.844 -17.281 1 92.44 247 ARG B O 1
ATOM 4244 N N . GLY B 1 248 ? 11.766 -41.781 -15.055 1 90.25 248 GLY B N 1
ATOM 4245 C CA . GLY B 1 248 ? 12.695 -42.906 -15.102 1 90.25 248 GLY B CA 1
ATOM 4246 C C . GLY B 1 248 ? 14.062 -42.531 -15.633 1 90.25 248 GLY B C 1
ATOM 4247 O O . GLY B 1 248 ? 14.695 -43.312 -16.344 1 90.25 248 GLY B O 1
ATOM 4248 N N . VAL B 1 249 ? 14.438 -41.312 -15.352 1 90.25 249 VAL B N 1
ATOM 4249 C CA . VAL B 1 249 ? 15.742 -40.844 -15.828 1 90.25 249 VAL B CA 1
ATOM 4250 C C . VAL B 1 249 ? 16.625 -40.469 -14.641 1 90.25 249 VAL B C 1
ATOM 4252 O O . VAL B 1 249 ? 16.109 -40.031 -13.594 1 90.25 249 VAL B O 1
ATOM 4255 N N . SER B 1 250 ? 17.891 -40.719 -14.805 1 91.06 250 SER B N 1
ATOM 4256 C CA . SER B 1 250 ? 18.859 -40.25 -13.82 1 91.06 250 SER B CA 1
ATOM 4257 C C . SER B 1 250 ? 19.375 -38.844 -14.188 1 91.06 250 SER B C 1
ATOM 4259 O O . SER B 1 250 ? 19.641 -38.562 -15.359 1 91.06 250 SER B O 1
ATOM 4261 N N . VAL B 1 251 ? 19.375 -38.031 -13.109 1 89.56 251 VAL B N 1
ATOM 4262 C CA . VAL B 1 251 ? 19.75 -36.656 -13.414 1 89.56 251 VAL B CA 1
ATOM 4263 C C . VAL B 1 251 ? 21 -36.281 -12.625 1 89.56 251 VAL B C 1
ATOM 4265 O O . VAL B 1 251 ? 21.156 -36.688 -11.469 1 89.56 251 VAL B O 1
ATOM 4268 N N . GLU B 1 252 ? 21.953 -35.719 -13.352 1 89.38 252 GLU B N 1
ATOM 4269 C CA . GLU B 1 252 ? 23.062 -35 -12.742 1 89.38 252 GLU B CA 1
ATOM 4270 C C . GLU B 1 252 ? 22.812 -33.5 -12.711 1 89.38 252 GLU B C 1
ATOM 4272 O O . GLU B 1 252 ? 22.547 -32.875 -13.75 1 89.38 252 GLU B O 1
ATOM 4277 N N . LEU B 1 253 ? 22.797 -33 -11.461 1 88.44 253 LEU B N 1
ATOM 4278 C CA . LEU B 1 253 ? 22.547 -31.562 -11.297 1 88.44 253 LEU B CA 1
ATOM 4279 C C . LEU B 1 253 ? 23.844 -30.781 -11.312 1 88.44 253 LEU B C 1
ATOM 4281 O O . LEU B 1 253 ? 24.766 -31.047 -10.523 1 88.44 253 LEU B O 1
ATOM 4285 N N . VAL B 1 254 ? 23.984 -29.859 -12.266 1 86.5 254 VAL B N 1
ATOM 4286 C CA . VAL B 1 254 ? 25.172 -29 -12.359 1 86.5 254 VAL B CA 1
ATOM 4287 C C . VAL B 1 254 ? 24.766 -27.547 -12.125 1 86.5 254 VAL B C 1
ATOM 4289 O O . VAL B 1 254 ? 23.875 -27.031 -12.797 1 86.5 254 VAL B O 1
ATOM 4292 N N . GLN B 1 255 ? 25.453 -27.016 -11.055 1 81.12 255 GLN B N 1
ATOM 4293 C CA . GLN B 1 255 ? 25.125 -25.641 -10.719 1 81.12 255 GLN B CA 1
ATOM 4294 C C . GLN B 1 255 ? 25.688 -24.672 -11.75 1 81.12 255 GLN B C 1
ATOM 4296 O O . GLN B 1 255 ? 26.875 -24.734 -12.086 1 81.12 255 GLN B O 1
ATOM 4301 N N . ASP B 1 256 ? 24.875 -23.906 -12.344 1 76.81 256 ASP B N 1
ATOM 4302 C CA . ASP B 1 256 ? 25.266 -22.828 -13.25 1 76.81 256 ASP B CA 1
ATOM 4303 C C . ASP B 1 256 ? 25.484 -21.516 -12.492 1 76.81 256 ASP B C 1
ATOM 4305 O O . ASP B 1 256 ? 24.531 -20.938 -11.945 1 76.81 256 ASP B O 1
ATOM 4309 N N . PRO B 1 257 ? 26.766 -21.031 -12.453 1 74.56 257 PRO B N 1
ATOM 4310 C CA . PRO B 1 257 ? 27.078 -19.828 -11.695 1 74.56 257 PRO B CA 1
ATOM 4311 C C . PRO B 1 257 ? 26.219 -18.625 -12.094 1 74.56 257 PRO B C 1
ATOM 4313 O O . PRO B 1 257 ? 25.938 -17.766 -11.266 1 74.56 257 PRO B O 1
ATOM 4316 N N . SER B 1 258 ? 25.906 -18.547 -13.328 1 70.12 258 SER B N 1
ATOM 4317 C CA . SER B 1 258 ? 25.141 -17.406 -13.828 1 70.12 258 SER B CA 1
ATOM 4318 C C . SER B 1 258 ? 23.719 -17.406 -13.266 1 70.12 258 SER B C 1
ATOM 4320 O O . SER B 1 258 ? 23.031 -16.391 -13.289 1 70.12 258 SER B O 1
ATOM 4322 N N . ARG B 1 259 ? 23.391 -18.531 -12.648 1 67.19 259 ARG B N 1
ATOM 4323 C CA . ARG B 1 259 ? 22.047 -18.703 -12.109 1 67.19 259 ARG B CA 1
ATOM 4324 C C . ARG B 1 259 ? 22.047 -18.625 -10.586 1 67.19 259 ARG B C 1
ATOM 4326 O O . ARG B 1 259 ? 21.016 -18.812 -9.945 1 67.19 259 ARG B O 1
ATOM 4333 N N . LEU B 1 260 ? 23.312 -18.406 -10.086 1 67.69 260 LEU B N 1
ATOM 4334 C CA . LEU B 1 260 ? 23.438 -18.422 -8.633 1 67.69 260 LEU B CA 1
ATOM 4335 C C . LEU B 1 260 ? 23.219 -17.031 -8.055 1 67.69 260 LEU B C 1
ATOM 4337 O O . LEU B 1 260 ? 24.141 -16.234 -7.977 1 67.69 260 LEU B O 1
ATOM 4341 N N . ARG B 1 261 ? 22.078 -16.578 -8.156 1 60.44 261 ARG B N 1
ATOM 4342 C CA . ARG B 1 261 ? 21.781 -15.367 -7.387 1 60.44 261 ARG B CA 1
ATOM 4343 C C . ARG B 1 261 ? 21.234 -15.719 -6.012 1 60.44 261 ARG B C 1
ATOM 4345 O O . ARG B 1 261 ? 20.203 -16.391 -5.91 1 60.44 261 ARG B O 1
ATOM 4352 N N . PRO B 1 262 ? 22.172 -15.383 -5.059 1 62.38 262 PRO B N 1
ATOM 4353 C CA . PRO B 1 262 ? 21.656 -15.734 -3.734 1 62.38 262 PRO B CA 1
ATOM 4354 C C . PRO B 1 262 ? 20.266 -15.156 -3.48 1 62.38 262 PRO B C 1
ATOM 4356 O O . PRO B 1 262 ? 20.016 -13.984 -3.764 1 62.38 262 PRO B O 1
ATOM 4359 N N . ALA B 1 263 ? 19.406 -16.188 -3.188 1 66.31 263 ALA B N 1
ATOM 4360 C CA . ALA B 1 263 ? 18.047 -15.797 -2.844 1 66.31 263 ALA B CA 1
ATOM 4361 C C . ALA B 1 263 ? 18 -15.109 -1.482 1 66.31 263 ALA B C 1
ATOM 4363 O O . ALA B 1 263 ? 18.625 -15.562 -0.526 1 66.31 263 ALA B O 1
ATOM 4364 N N . ASP B 1 264 ? 17.375 -14.008 -1.504 1 70.06 264 ASP B N 1
ATOM 4365 C CA . ASP B 1 264 ? 17.172 -13.32 -0.228 1 70.06 264 ASP B CA 1
ATOM 4366 C C . ASP B 1 264 ? 16.281 -14.141 0.702 1 70.06 264 ASP B C 1
ATOM 4368 O O . ASP B 1 264 ? 16.531 -14.219 1.904 1 70.06 264 ASP B O 1
ATOM 4372 N N . GLN B 1 265 ? 15.312 -14.805 0.111 1 86.69 265 GLN B N 1
ATOM 4373 C CA . GLN B 1 265 ? 14.422 -15.672 0.878 1 86.69 265 GLN B CA 1
ATOM 4374 C C . GLN B 1 265 ? 14.688 -17.141 0.573 1 86.69 265 GLN B C 1
ATOM 4376 O O . GLN B 1 265 ? 14.352 -17.625 -0.51 1 86.69 265 GLN B O 1
ATOM 4381 N N . ARG B 1 266 ? 15.195 -17.859 1.496 1 91 266 ARG B N 1
ATOM 4382 C CA . ARG B 1 266 ? 15.617 -19.234 1.258 1 91 266 ARG B CA 1
ATOM 4383 C C . ARG B 1 266 ? 14.461 -20.203 1.473 1 91 266 ARG B C 1
ATOM 4385 O O . ARG B 1 266 ? 14.352 -21.203 0.771 1 91 266 ARG B O 1
ATOM 4392 N N . ARG B 1 267 ? 13.703 -19.906 2.451 1 95.94 267 ARG B N 1
ATOM 4393 C CA . ARG B 1 267 ? 12.586 -20.781 2.777 1 95.94 267 ARG B CA 1
ATOM 4394 C C . ARG B 1 267 ? 11.258 -20.047 2.65 1 95.94 267 ARG B C 1
ATOM 4396 O O . ARG B 1 267 ? 11.141 -18.891 3.059 1 95.94 267 ARG B O 1
ATOM 4403 N N . VAL B 1 268 ? 10.281 -20.688 2.041 1 97.31 268 VAL B N 1
ATOM 4404 C CA . VAL B 1 268 ? 8.93 -20.141 1.978 1 97.31 268 VAL B CA 1
ATOM 4405 C C . VAL B 1 268 ? 7.914 -21.25 2.256 1 97.31 268 VAL B C 1
ATOM 4407 O O . VAL B 1 268 ? 7.91 -22.281 1.585 1 97.31 268 VAL B O 1
ATOM 4410 N N . VAL B 1 269 ? 7.137 -21.062 3.23 1 98.62 269 VAL B N 1
ATOM 4411 C CA . VAL B 1 269 ? 6.008 -21.922 3.541 1 98.62 269 VAL B CA 1
ATOM 4412 C C . VAL B 1 269 ? 4.906 -21.125 4.227 1 98.62 269 VAL B C 1
ATOM 4414 O O . VAL B 1 269 ? 5.188 -20.281 5.086 1 98.62 269 VAL B O 1
ATOM 4417 N N . GLY B 1 270 ? 3.713 -21.266 3.729 1 98.62 270 GLY B N 1
ATOM 4418 C CA . GLY B 1 270 ? 2.594 -20.516 4.285 1 98.62 270 GLY B CA 1
ATOM 4419 C C . GLY B 1 270 ? 1.653 -21.391 5.105 1 98.62 270 GLY B C 1
ATOM 4420 O O . GLY B 1 270 ? 1.832 -22.594 5.191 1 98.62 270 GLY B O 1
ATOM 4421 N N . SER B 1 271 ? 0.739 -20.766 5.809 1 98.81 271 SER B N 1
ATOM 4422 C CA . SER B 1 271 ? -0.367 -21.406 6.512 1 98.81 271 SER B CA 1
ATOM 4423 C C . SER B 1 271 ? -1.708 -21.031 5.887 1 98.81 271 SER B C 1
ATOM 4425 O O . SER B 1 271 ? -2.027 -19.859 5.746 1 98.81 271 SER B O 1
ATOM 4427 N N . ALA B 1 272 ? -2.477 -22.031 5.527 1 98.69 272 ALA B N 1
ATOM 4428 C CA . ALA B 1 272 ? -3.811 -21.812 4.977 1 98.69 272 ALA B CA 1
ATOM 4429 C C . ALA B 1 272 ? -4.887 -22.062 6.023 1 98.69 272 ALA B C 1
ATOM 4431 O O . ALA B 1 272 ? -6.039 -22.359 5.688 1 98.69 272 ALA B O 1
ATOM 4432 N N . ALA B 1 273 ? -4.516 -22.031 7.27 1 98.75 273 ALA B N 1
ATOM 4433 C CA . ALA B 1 273 ? -5.422 -22.391 8.359 1 98.75 273 ALA B CA 1
ATOM 4434 C C . ALA B 1 273 ? -6.668 -21.5 8.344 1 98.75 273 ALA B C 1
ATOM 4436 O O . ALA B 1 273 ? -7.785 -22 8.531 1 98.75 273 ALA B O 1
ATOM 4437 N N . LYS B 1 274 ? -6.508 -20.234 8.164 1 98.75 274 LYS B N 1
ATOM 4438 C CA . LYS B 1 274 ? -7.629 -19.297 8.148 1 98.75 274 LYS B CA 1
ATOM 4439 C C . LYS B 1 274 ? -8.617 -19.656 7.035 1 98.75 274 LYS B C 1
ATOM 4441 O O . LYS B 1 274 ? -9.828 -19.672 7.258 1 98.75 274 LYS B O 1
ATOM 4446 N N . LEU B 1 275 ? -8.102 -19.891 5.836 1 98.81 275 LEU B N 1
ATOM 4447 C CA . LEU B 1 275 ? -8.922 -20.312 4.699 1 98.81 275 LEU B CA 1
ATOM 4448 C C . LEU B 1 275 ? -9.688 -21.594 5.02 1 98.81 275 LEU B C 1
ATOM 4450 O O . LEU B 1 275 ? -10.891 -21.672 4.77 1 98.81 275 LEU B O 1
ATOM 4454 N N . GLN B 1 276 ? -8.961 -22.531 5.559 1 98.69 276 GLN B N 1
ATOM 4455 C CA . GLN B 1 276 ? -9.586 -23.797 5.91 1 98.69 276 GLN B CA 1
ATOM 4456 C C . GLN B 1 276 ? -10.688 -23.609 6.945 1 98.69 276 GLN B C 1
ATOM 4458 O O . GLN B 1 276 ? -11.766 -24.188 6.828 1 98.69 276 GLN B O 1
ATOM 4463 N N . GLN B 1 277 ? -10.406 -22.859 7.906 1 98.69 277 GLN B N 1
ATOM 4464 C CA . GLN B 1 277 ? -11.359 -22.625 8.984 1 98.69 277 GLN B CA 1
ATOM 4465 C C . GLN B 1 277 ? -12.641 -21.984 8.461 1 98.69 277 GLN B C 1
ATOM 4467 O O . GLN B 1 277 ? -13.742 -22.391 8.805 1 98.69 277 GLN B O 1
ATOM 4472 N N . ASP B 1 278 ? -12.523 -20.969 7.586 1 98.5 278 ASP B N 1
ATOM 4473 C CA . ASP B 1 278 ? -13.664 -20.172 7.152 1 98.5 278 ASP B CA 1
ATOM 4474 C C . ASP B 1 278 ? -14.43 -20.875 6.031 1 98.5 278 ASP B C 1
ATOM 4476 O O . ASP B 1 278 ? -15.633 -20.672 5.867 1 98.5 278 ASP B O 1
ATOM 4480 N N . THR B 1 279 ? -13.766 -21.766 5.23 1 98 279 THR B N 1
ATOM 4481 C CA . THR B 1 279 ? -14.414 -22.234 4.012 1 98 279 THR B CA 1
ATOM 4482 C C . THR B 1 279 ? -14.453 -23.75 3.971 1 98 279 THR B C 1
ATOM 4484 O O . THR B 1 279 ? -15.148 -24.344 3.141 1 98 279 THR B O 1
ATOM 4487 N N . GLY B 1 280 ? -13.641 -24.406 4.789 1 98 280 GLY B N 1
ATOM 4488 C CA . GLY B 1 280 ? -13.5 -25.859 4.727 1 98 280 GLY B CA 1
ATOM 4489 C C . GLY B 1 280 ? -12.555 -26.312 3.639 1 98 280 GLY B C 1
ATOM 4490 O O . GLY B 1 280 ? -12.328 -27.516 3.469 1 98 280 GLY B O 1
ATOM 4491 N N . TRP B 1 281 ? -11.906 -25.422 2.91 1 97.62 281 TRP B N 1
ATOM 4492 C CA . TRP B 1 281 ? -11.031 -25.75 1.791 1 97.62 281 TRP B CA 1
ATOM 4493 C C . TRP B 1 281 ? -9.734 -26.391 2.279 1 97.62 281 TRP B C 1
ATOM 4495 O O . TRP B 1 281 ? -9.188 -26 3.311 1 97.62 281 TRP B O 1
ATOM 4505 N N . LYS B 1 282 ? -9.258 -27.328 1.59 1 97.62 282 LYS B N 1
ATOM 4506 C CA . LYS B 1 282 ? -7.934 -27.922 1.73 1 97.62 282 LYS B CA 1
ATOM 4507 C C . LYS B 1 282 ? -7.375 -28.344 0.375 1 97.62 282 LYS B C 1
ATOM 4509 O O . LYS B 1 282 ? -8.125 -28.75 -0.518 1 97.62 282 LYS B O 1
ATOM 4514 N N . PRO B 1 283 ? -6.066 -28.203 0.289 1 97.12 283 PRO B N 1
ATOM 4515 C CA . PRO B 1 283 ? -5.527 -28.734 -0.962 1 97.12 283 PRO B CA 1
ATOM 4516 C C . PRO B 1 283 ? -5.809 -30.234 -1.136 1 97.12 283 PRO B C 1
ATOM 4518 O O . PRO B 1 283 ? -5.785 -30.984 -0.159 1 97.12 283 PRO B O 1
ATOM 4521 N N . SER B 1 284 ? -6.082 -30.625 -2.408 1 97.06 284 SER B N 1
ATOM 4522 C CA . SER B 1 284 ? -6.492 -32.031 -2.605 1 97.06 284 SER B CA 1
ATOM 4523 C C . SER B 1 284 ? -5.598 -32.719 -3.621 1 97.06 284 SER B C 1
ATOM 4525 O O . SER B 1 284 ? -5.645 -33.938 -3.76 1 97.06 284 SER B O 1
ATOM 4527 N N . ILE B 1 285 ? -4.793 -32.031 -4.316 1 97.81 285 ILE B N 1
ATOM 4528 C CA . ILE B 1 285 ? -3.953 -32.625 -5.359 1 97.81 285 ILE B CA 1
ATOM 4529 C C . ILE B 1 285 ? -2.518 -32.75 -4.852 1 97.81 285 ILE B C 1
ATOM 4531 O O . ILE B 1 285 ? -1.925 -31.766 -4.387 1 97.81 285 ILE B O 1
ATOM 4535 N N . SER B 1 286 ? -1.979 -33.938 -4.91 1 97.44 286 SER B N 1
ATOM 4536 C CA . SER B 1 286 ? -0.625 -34.156 -4.422 1 97.44 286 SER B CA 1
ATOM 4537 C C . SER B 1 286 ? 0.415 -33.562 -5.348 1 97.44 286 SER B C 1
ATOM 4539 O O . SER B 1 286 ? 0.155 -33.344 -6.539 1 97.44 286 SER B O 1
ATOM 4541 N N . ILE B 1 287 ? 1.582 -33.312 -4.758 1 97.69 287 ILE B N 1
ATOM 4542 C CA . ILE B 1 287 ? 2.664 -32.719 -5.551 1 97.69 287 ILE B CA 1
ATOM 4543 C C . ILE B 1 287 ? 3.07 -33.719 -6.652 1 97.69 287 ILE B C 1
ATOM 4545 O O . ILE B 1 287 ? 3.416 -33.281 -7.762 1 97.69 287 ILE B O 1
ATOM 4549 N N . THR B 1 288 ? 3.008 -34.969 -6.395 1 97.56 288 THR B N 1
ATOM 4550 C CA . THR B 1 288 ? 3.338 -36 -7.387 1 97.56 288 THR B CA 1
ATOM 4551 C C . THR B 1 288 ? 2.391 -35.906 -8.578 1 97.56 288 THR B C 1
ATOM 4553 O O . THR B 1 288 ? 2.83 -35.938 -9.734 1 97.56 288 THR B O 1
ATOM 4556 N N . GLU B 1 289 ? 1.104 -35.812 -8.234 1 98 289 GLU B N 1
ATOM 4557 C CA . GLU B 1 289 ? 0.111 -35.688 -9.297 1 98 289 GLU B CA 1
ATOM 4558 C C . GLU B 1 289 ? 0.35 -34.406 -10.117 1 98 289 GLU B C 1
ATOM 4560 O O . GLU B 1 289 ? 0.225 -34.438 -11.344 1 98 289 GLU B O 1
ATOM 4565 N N . THR B 1 290 ? 0.698 -33.312 -9.477 1 98 290 THR B N 1
ATOM 4566 C CA . THR B 1 290 ? 0.975 -32.062 -10.148 1 98 290 THR B CA 1
ATOM 4567 C C . THR B 1 290 ? 2.17 -32.188 -11.086 1 98 290 THR B C 1
ATOM 4569 O O . THR B 1 290 ? 2.1 -31.797 -12.258 1 98 290 THR B O 1
ATOM 4572 N N . LEU B 1 291 ? 3.264 -32.781 -10.586 1 97.94 291 LEU B N 1
ATOM 4573 C CA . LEU B 1 291 ? 4.48 -32.938 -11.383 1 97.94 291 LEU B CA 1
ATOM 4574 C C . LEU B 1 291 ? 4.234 -33.844 -12.578 1 97.94 291 LEU B C 1
ATOM 4576 O O . LEU B 1 291 ? 4.727 -33.594 -13.672 1 97.94 291 LEU B O 1
ATOM 4580 N N . GLN B 1 292 ? 3.439 -34.875 -12.367 1 97.56 292 GLN B N 1
ATOM 4581 C CA . GLN B 1 292 ? 3.082 -35.781 -13.461 1 97.56 292 GLN B CA 1
ATOM 4582 C C . GLN B 1 292 ? 2.318 -35.031 -14.555 1 97.56 292 GLN B C 1
ATOM 4584 O O . GLN B 1 292 ? 2.572 -35.25 -15.742 1 97.56 292 GLN B O 1
ATOM 4589 N N . SER B 1 293 ? 1.398 -34.219 -14.109 1 97.44 293 SER B N 1
ATOM 4590 C CA . SER B 1 293 ? 0.592 -33.469 -15.07 1 97.44 293 SER B CA 1
ATOM 4591 C C . SER B 1 293 ? 1.447 -32.5 -15.859 1 97.44 293 SER B C 1
ATOM 4593 O O . SER B 1 293 ? 1.222 -32.281 -17.047 1 97.44 293 SER B O 1
ATOM 4595 N N . VAL B 1 294 ? 2.422 -31.859 -15.211 1 97.56 294 VAL B N 1
ATOM 4596 C CA . VAL B 1 294 ? 3.32 -30.906 -15.867 1 97.56 294 VAL B CA 1
ATOM 4597 C C . VAL B 1 294 ? 4.188 -31.641 -16.891 1 97.56 294 VAL B C 1
ATOM 4599 O O . VAL B 1 294 ? 4.352 -31.188 -18.016 1 97.56 294 VAL B O 1
ATOM 4602 N N . LEU B 1 295 ? 4.711 -32.844 -16.516 1 96.19 295 LEU B N 1
ATOM 4603 C CA . LEU B 1 295 ? 5.523 -33.656 -17.406 1 96.19 295 LEU B CA 1
ATOM 4604 C C . LEU B 1 295 ? 4.711 -34.094 -18.609 1 96.19 295 LEU B C 1
ATOM 4606 O O . LEU B 1 295 ? 5.172 -34 -19.75 1 96.19 295 LEU B O 1
ATOM 4610 N N . SER B 1 296 ? 3.488 -34.531 -18.344 1 96.69 296 SER B N 1
ATOM 4611 C CA . SER B 1 296 ? 2.611 -35 -19.406 1 96.69 296 SER B CA 1
ATOM 4612 C C . SER B 1 296 ? 2.293 -33.906 -20.406 1 96.69 296 SER B C 1
ATOM 4614 O O . SER B 1 296 ? 2.199 -34.125 -21.609 1 96.69 296 SER B O 1
ATOM 4616 N N . ASP B 1 297 ? 2.09 -32.719 -19.844 1 96.5 297 ASP B N 1
ATOM 4617 C CA . ASP B 1 297 ? 1.839 -31.547 -20.688 1 96.5 297 ASP B CA 1
ATOM 4618 C C . ASP B 1 297 ? 3.004 -31.297 -21.641 1 96.5 297 ASP B C 1
ATOM 4620 O O . ASP B 1 297 ? 2.795 -31.047 -22.828 1 96.5 297 ASP B O 1
ATOM 4624 N N . TRP B 1 298 ? 4.227 -31.391 -21.172 1 94.31 298 TRP B N 1
ATOM 4625 C CA . TRP B 1 298 ? 5.406 -31.156 -22 1 94.31 298 TRP B CA 1
ATOM 4626 C C . TRP B 1 298 ? 5.594 -32.281 -23 1 94.31 298 TRP B C 1
ATOM 4628 O O . TRP B 1 298 ? 6.039 -32.062 -24.125 1 94.31 298 TRP B O 1
ATOM 4638 N N . GLU B 1 299 ? 5.227 -33.469 -22.641 1 93.75 299 GLU B N 1
ATOM 4639 C CA . GLU B 1 299 ? 5.277 -34.594 -23.578 1 93.75 299 GLU B CA 1
ATOM 4640 C C . GLU B 1 299 ? 4.359 -34.375 -24.766 1 93.75 299 GLU B C 1
ATOM 4642 O O . GLU B 1 299 ? 4.73 -34.656 -25.906 1 93.75 299 GLU B O 1
ATOM 4647 N N . ALA B 1 300 ? 3.232 -33.875 -24.422 1 93.94 300 ALA B N 1
ATOM 4648 C CA . ALA B 1 300 ? 2.242 -33.625 -25.469 1 93.94 300 ALA B CA 1
ATOM 4649 C C . ALA B 1 300 ? 2.703 -32.5 -26.406 1 93.94 300 ALA B C 1
ATOM 4651 O O . ALA B 1 300 ? 2.391 -32.531 -27.594 1 93.94 300 ALA B O 1
ATOM 4652 N N . ARG B 1 301 ? 3.449 -31.562 -25.906 1 90.56 301 ARG B N 1
ATOM 4653 C CA . ARG B 1 301 ? 3.938 -30.438 -26.688 1 90.56 301 ARG B CA 1
ATOM 4654 C C . ARG B 1 301 ? 5.102 -30.844 -27.594 1 90.56 301 ARG B C 1
ATOM 4656 O O . ARG B 1 301 ? 5.309 -30.266 -28.656 1 90.56 301 ARG B O 1
ATOM 4663 N N . GLU B 1 302 ? 5.953 -31.719 -27.031 1 83.31 302 GLU B N 1
ATOM 4664 C CA . GLU B 1 302 ? 7.156 -32.125 -27.75 1 83.31 302 GLU B CA 1
ATOM 4665 C C . GLU B 1 302 ? 6.84 -33.188 -28.797 1 83.31 302 GLU B C 1
ATOM 4667 O O . GLU B 1 302 ? 7.637 -33.438 -29.703 1 83.31 302 GLU B O 1
ATOM 4672 N N . VAL B 1 303 ? 5.68 -33.844 -28.859 1 69.75 303 VAL B N 1
ATOM 4673 C CA . VAL B 1 303 ? 5.27 -34.719 -29.938 1 69.75 303 VAL B CA 1
ATOM 4674 C C . VAL B 1 303 ? 4.66 -33.938 -31.094 1 69.75 303 VAL B C 1
ATOM 4676 O O . VAL B 1 303 ? 3.943 -32.938 -30.859 1 69.75 303 VAL B O 1
#

InterPro domains:
  IPR016040 NAD(P)-binding domain [PF16363] (39-292)
  IPR036291 NAD(P)-binding domain superfamily [SSF51735] (3-299)

Secondary structure (DSSP, 8-state):
---PEEEEEE-TTSHHHHHHHHSPPPTTTTEEEPPPPP--TT-HHHHHHHHTT---SEEEE--S---HHHHHH-HHHHHIIIIIHHHHHHHHHHHHT--SEEEEE--GGGG-S--GGGPSB-TTSPP---SHHHHHHHHHHHHHHHHHHHH--EEEEEEE--EE-TT--TTSHHHHHHHHHHHTTT-SEEEEEES-TT-EE--EEHHHHHHHHHHHHHHPPTT-EEEE--S--EEHHHHHHHHHHHHT-EEEEEE-GGG----S-----B--HHHHHHH-----S-HHHHHHHHHHHHHHHH-/---PEEEEEE-TTSHHHHHHHHSPPPTTTTEEEPPPPP--TT-HHHHHHHHTT---SEEEE--S---HHHHHH-HHHHHIIIIIHHHHHHHHHHHHT--SEEEEE--GGGG-S--GGGPSB-TTSPP---SHHHHHHHHHHHHHHHHHHHH--EEEEEEE--EE-TT--TTSHHHHHHHHHHHTTT-SEEEEEES-TT-EE--EEHHHHHHHHHHHHHHPPTT-EEEE--S--EEHHHHHHHHHHHHT-EEEEEE-GGG----S-----B--HHHHHHH-----S-HHHHHHHHHHHHHHHH-

Radius of gyration: 27.5 Å; Cα contacts (8 Å, |Δi|>4): 1205; chains: 2; bounding box: 71×87×55 Å

Nearest PDB structures (foldseek):
  7kf3-assembly1_B  TM=8.673E-01  e=1.218E-25  Brucella abortus 2308
  5in5-assembly1_A  TM=8.675E-01  e=2.233E-25  Homo sapiens
  6gpl-assembly1_B  TM=8.681E-01  e=5.542E-25  Homo sapiens
  6gpj-assembly1_A  TM=8.681E-01  e=5.542E-25  Homo sapiens
  6q94-assembly1_A  TM=8.712E-01  e=6.647E-25  Homo sapiens

Foldseek 3Di:
DPDAFEEEEPPLVDDLNVVLVVDDDDPPRRYDYQDDDDDALLDLVRLLVSCVSDQGQEYEYPDADQDQVVCQVPVPVRLCCLAVSLVSNLVSNVVSVHAHEYEYEAAPQQQPADDPVCPPPEPPRHGDHDGSNSVSRVNNLVVQLVCCVVVVHQYEYEHEWAEAAFPHDLVDLLLVLLLQLLVCQPDQEEEDEDEPQQAKTFYAYSVLVSVLVVLCSVFNGGSDYFYDTQQDIDTSVRSSVLLCVVRNHHYDYDYDPVRYDDDSHRTHGHDRPVSCVRRVRHGDADSSNRSVRSNVSSNVVVD/DPDAFEEEEPPLVDDLNVVLVVDDDDPPRRYDYQDDDDDALLDLVRLLVSCVSDQGQEYEYPDADQDQVVCQVPVPVRLCCLAVSLVSNLVSNVVSVHAHEYEYEAAPQQQPADDPVCPPPEPPRHGDHDGSNSVSRVNNLVVQLVCCVVVVHQYEYEHEWAEAAFPHDLVDLLLVLLLQLLVCPPDQEEEDEDEPQQAKTFYAYSVLVSVLVVLCSVFNGGSDYFYDTQQDIDTSVRSSVLLCVVRNHHYDYDYDPVRHDDDSHRYHGHDRPVSCVRRVRHGDADSSNRSVRSNVSSNVVVD

Solvent-accessible surface area (backbone atoms only — not comparable to full-atom values): 32052 Å² total; per-residue (Å²): 126,89,75,61,37,35,29,36,64,43,36,46,87,41,65,68,25,45,49,62,72,67,49,79,68,58,79,72,78,40,63,37,74,52,84,81,58,85,66,42,56,86,34,58,67,36,43,42,58,45,41,71,76,51,68,43,46,29,35,44,41,59,51,57,61,78,57,55,71,57,12,68,75,39,39,65,59,26,33,40,42,31,28,52,9,46,50,36,49,53,52,36,38,52,74,59,64,51,75,34,38,40,35,40,58,51,42,47,59,22,42,38,72,66,60,76,89,54,59,55,37,48,80,84,59,70,70,44,28,69,45,49,38,26,32,18,37,51,33,30,50,45,46,47,45,22,45,20,70,74,70,66,34,40,21,33,39,35,22,43,38,55,61,44,45,62,80,50,61,56,89,38,70,66,47,33,50,35,45,53,57,54,70,45,60,90,47,64,68,43,78,43,81,34,46,67,37,85,31,31,39,17,59,28,39,47,70,43,53,53,53,46,52,51,36,39,74,76,40,50,57,68,71,40,71,32,41,44,40,55,53,48,66,42,36,47,48,58,53,52,53,50,50,28,54,77,69,67,32,45,74,44,82,41,75,36,72,94,45,54,59,86,63,86,59,45,67,39,37,34,40,27,59,67,38,25,71,58,46,68,54,70,76,79,68,51,69,66,58,37,49,49,46,32,40,52,44,45,49,59,67,76,100,128,89,74,62,38,35,31,36,65,44,36,48,87,41,65,69,25,46,48,62,72,67,48,79,68,58,78,72,78,39,62,38,74,52,83,82,58,85,66,44,56,84,33,57,66,36,44,43,59,46,40,70,78,50,69,42,46,29,34,44,41,59,52,58,62,77,55,57,73,56,12,67,75,38,38,66,59,27,33,41,42,32,28,52,9,47,51,35,48,53,52,34,37,51,76,58,64,52,74,37,38,40,35,39,57,50,42,45,59,22,43,39,72,66,58,76,89,54,58,57,37,47,79,83,58,70,70,44,28,66,45,49,38,25,32,18,36,50,36,28,50,45,46,47,46,22,46,19,70,75,70,66,33,41,23,33,39,36,22,42,38,54,60,46,45,62,80,49,62,54,89,39,71,66,47,32,50,38,44,54,55,54,68,44,60,88,47,62,67,45,79,43,82,34,47,68,37,84,31,32,37,16,59,27,38,48,69,44,52,53,51,46,53,54,38,38,75,74,40,50,57,69,72,40,69,33,41,44,38,56,52,47,66,42,35,46,47,58,53,50,52,48,50,30,54,78,69,67,32,44,74,44,82,39,77,36,71,93,45,53,60,84,63,88,58,46,66,40,36,36,41,28,60,67,40,24,71,57,47,69,54,69,77,77,69,50,69,66,59,36,50,49,44,32,40,50,44,44,49,59,68,75,98